Protein AF-A0A8S1FFL1-F1 (afdb_monomer_lite)

Radius of gyration: 28.26 Å; chains: 1; bounding box: 70×44×79 Å

pLDDT: mean 80.73, std 17.47, range [30.53, 98.31]

InterPro domains:
  IPR000719 Protein kinase domain [PF00069] (227-465)
  IPR000719 Protein kinase domain [PS50011] (227-466)
  IPR000719 Protein kinase domain [SM00220] (227-466)
  IPR008271 Serine/threonine-protein kinase, active site [PS00108] (348-360)
  IPR011009 Protein kinase-like domain superfamily [SSF56112] (219-465)
  IPR013216 Methyltransferase type 11 [PF08241] (48-154)
  IPR017441 Protein kinase, ATP binding site [PS00107] (233-266)
  IPR029063 S-adenosyl-L-methionine-dependent methyltransferase superfamily [G3DSA:3.40.50.150] (5-196)
  IPR029063 S-adenosyl-L-methionine-dependent methyltransferase superfamily [SSF53335] (6-177)
  IPR030616 Aurora kinase-like [PTHR24350] (221-465)

Secondary structure (DSSP, 8-state):
---GGGTT-HHHHHHHHHH-S---SS--GGGTHHHHGGG--TT--EEEET-TT-THHHHHHHTT---EEEEES-HHHHHHHHHH-TTSEEEE--TTT-TTSPTT-EEEEEEESHHHHHTTT---TTS--HHHHHHHHHHHHHHHHHEEEEEEEEEEESS--TTHHHHHTTSTTEEEEE---SS-------TT-TT-EEEEEEEHHHHHT-SS-----SSSS--GGGEEEEEEEEEETTEEEEEEEESTT--EEEEEEEEHHHHHTTT-HHHHHHHHHHHHH---TTB--EEEEEE-SSEEEEEEE--TTEEHHHHHHTSGGG---HHHHHHHHHHHHHHHHHHHHTTEE----STTSEEE-TTS-EEE--GGG-EETTSS-TT---S-GGG--HHHHTT----THHHHHHHHHHHHHHHHSS-TT--SSHHHHHHHHHTT-----TTS-HHHHHHHHHHS-SSTT-

Foldseek 3Di:
DDALLCLQDLVSLLVVLVPDLADDPADECVLCVVVVVVQDDLAFQEEEEQVRSGCNQVVNVVVRNQNYAYEYLHPSRQVVCCVVPVSYHGYNDDLLARPVAAFQAGLEYEYACSLCSNQVPAPDLADGDPSSLNSLVSNLVNVNGRHHFQGEYEYEAQPDNSVSVVSNVVDPQEDEDECQDDDDPDDPPDPPNRGHYYYYYYNSNLSVVSVQAADADAAWRGDPNQWPFAAWQAADPFATWTFIQRNHSRRTWIKGKGWPVSCVVVVQVVLVVVLCVLQCPDDDPQAWHFPDKGDDPTIIITTIHDAPQAFQQVVQVPDVLSADAPVLLVQQLVLLVVRLVSCVVVQKAQLADDRNQWGAHPVRRIHGHDSSVMDHPPDDPQQDQDYDLLLAALCSLVSHGDDSLSSLLSSLQSSQCNQNVDGFQDDPDSVSSSVCNNVVPGDDDPSQDPVSVVSSVLSSDNDSVD

Sequence (466 aa):
MESNGQYRKKEYWDERFREEDEFEWLTGLKAFEHIVKPLIGKNDKIAHIGCGSSQVSKELFDLGYQNITNIDYSEVLVENGKRAHPYMEWIVDDITSLANCPSNSFDVVFEKATIEALLVLETSPWDPSDEALNTLDSIFSAIQRILKKNGIFISVSFTQPHFRVPALMRSNGWSVERLDDLQQYRKCDDDDAAFRFRVRVFDAHRFLESFSEDGPSRGGRLDLNDFEVGRPLGRGGFGRVYLARTKYGHFHVALKVISKKSLVAKESAYLLEREIEIQTHLRHRNILQLYTYFWDERRIFLVLEYAPRGELYKMMHSQIDGRFGEVMVGKFIFEICDALSYCHRKNVIHRDIKPENLLLGINMELKIADFGWSVHTPSDRRTTLCGTLDYLAPEIVLGRDHSMSIDAWAIGVLCYELMVGVPPFSCDDPKETTKNIEKINYKLPDVVTNGARSLIKRLLVFEPTQ

Organism: NCBI:txid2654633

Structure (mmCIF, N/CA/C/O backbone):
data_AF-A0A8S1FFL1-F1
#
_entry.id   AF-A0A8S1FFL1-F1
#
loop_
_atom_site.group_PDB
_atom_site.id
_atom_site.type_symbol
_atom_site.label_atom_id
_atom_site.label_alt_id
_atom_site.label_comp_id
_atom_site.label_asym_id
_atom_site.label_entity_id
_atom_site.label_seq_id
_atom_site.pdbx_PDB_ins_code
_atom_site.Cartn_x
_atom_site.Cartn_y
_atom_site.Cartn_z
_atom_site.occupancy
_atom_site.B_iso_or_equiv
_atom_site.auth_seq_id
_atom_site.auth_comp_id
_atom_site.auth_asym_id
_atom_site.auth_atom_id
_atom_site.pdbx_PDB_model_num
ATOM 1 N N . MET A 1 1 ? -15.904 17.342 -7.435 1.00 38.44 1 MET A N 1
ATOM 2 C CA . MET A 1 1 ? -16.056 16.480 -6.249 1.00 38.44 1 MET A CA 1
ATOM 3 C C . MET A 1 1 ? -15.916 17.375 -5.047 1.00 38.44 1 MET A C 1
ATOM 5 O O . MET A 1 1 ? -14.992 18.182 -5.029 1.00 38.44 1 MET A O 1
ATOM 9 N N . GLU A 1 2 ? -16.857 17.281 -4.122 1.00 45.44 2 GLU A N 1
ATOM 10 C CA . GLU A 1 2 ? -16.743 17.921 -2.816 1.00 45.44 2 GLU A CA 1
ATOM 11 C C . GLU A 1 2 ? -15.557 17.337 -2.044 1.00 45.44 2 GLU A C 1
ATOM 13 O O . GLU A 1 2 ? -15.114 16.218 -2.315 1.00 45.44 2 GLU A O 1
ATOM 18 N N . SER A 1 3 ? -14.991 18.126 -1.134 1.00 65.38 3 SER A N 1
ATOM 19 C CA . SER A 1 3 ? -13.869 17.678 -0.315 1.00 65.38 3 SER A CA 1
ATOM 20 C C . SER A 1 3 ? -14.416 17.091 0.975 1.00 65.38 3 SER A C 1
ATOM 22 O O . SER A 1 3 ? -15.105 17.792 1.715 1.00 65.38 3 SER A O 1
ATOM 24 N N . ASN A 1 4 ? -14.029 15.853 1.300 1.00 71.88 4 ASN A N 1
ATOM 25 C CA . ASN A 1 4 ? -14.394 15.186 2.558 1.00 71.88 4 ASN A CA 1
ATOM 26 C C . ASN A 1 4 ? -14.076 16.045 3.805 1.00 71.88 4 ASN A C 1
ATOM 28 O O . ASN A 1 4 ? -14.696 15.875 4.848 1.00 71.88 4 ASN A O 1
ATOM 32 N N . GLY A 1 5 ? -13.180 17.037 3.689 1.00 75.25 5 GLY A N 1
ATOM 33 C CA . GLY A 1 5 ? -12.939 18.084 4.690 1.00 75.25 5 GLY A CA 1
ATOM 34 C C . GLY A 1 5 ? -14.141 18.968 5.069 1.00 75.25 5 GLY A C 1
ATOM 35 O O . GLY A 1 5 ? -13.982 19.855 5.910 1.00 75.25 5 GLY A O 1
ATOM 36 N N . GLN A 1 6 ? -15.323 18.770 4.473 1.00 82.69 6 GLN A N 1
ATOM 37 C CA . GLN A 1 6 ? -16.593 19.310 4.972 1.00 82.69 6 GLN A CA 1
ATOM 38 C C . GLN A 1 6 ? -17.097 18.570 6.225 1.00 82.69 6 GLN A C 1
ATOM 40 O O . GLN A 1 6 ? -17.701 19.217 7.072 1.00 82.69 6 GLN A O 1
ATOM 45 N N . TYR A 1 7 ? -16.782 17.281 6.420 1.00 83.12 7 TYR A N 1
ATOM 46 C CA . TYR A 1 7 ? -17.338 16.472 7.523 1.00 83.12 7 TYR A CA 1
ATOM 47 C C . TYR A 1 7 ? -16.906 16.931 8.927 1.00 83.12 7 TYR A C 1
ATOM 49 O O . TYR A 1 7 ? -17.589 16.638 9.903 1.00 83.12 7 TYR A O 1
ATOM 57 N N . ARG A 1 8 ? -15.823 17.710 9.049 1.00 81.94 8 ARG A N 1
ATOM 58 C CA . ARG A 1 8 ? -15.409 18.324 10.325 1.00 81.94 8 ARG A CA 1
ATOM 59 C C . ARG A 1 8 ? -16.250 19.540 10.744 1.00 81.94 8 ARG A C 1
ATOM 61 O O . ARG A 1 8 ? -16.044 20.069 11.830 1.00 81.94 8 ARG A O 1
ATOM 68 N N . LYS A 1 9 ? -17.120 20.054 9.867 1.00 85.31 9 LYS A N 1
ATOM 69 C CA . LYS A 1 9 ? -17.861 21.306 10.074 1.00 85.31 9 LYS A CA 1
ATOM 70 C C . LYS A 1 9 ? -19.251 21.030 10.634 1.00 85.31 9 LYS A C 1
ATOM 72 O O . LYS A 1 9 ? -20.010 20.293 10.009 1.00 85.31 9 LYS A O 1
ATOM 77 N N . LYS A 1 10 ? -19.618 21.688 11.738 1.00 85.56 10 LYS A N 1
ATOM 78 C CA . LYS A 1 10 ? -20.978 21.624 12.300 1.00 85.56 10 LYS A CA 1
ATOM 79 C C . LYS A 1 10 ? -22.024 22.029 11.257 1.00 85.56 10 LYS A C 1
ATOM 81 O O . LYS A 1 10 ? -23.037 21.357 11.111 1.00 85.56 10 LYS A O 1
ATOM 86 N N . GLU A 1 11 ? -21.741 23.073 10.475 1.00 87.50 11 GLU A N 1
ATOM 87 C CA . GLU A 1 11 ? -22.679 23.644 9.502 1.00 87.50 11 GLU A CA 1
ATOM 88 C C . GLU A 1 11 ? -23.081 22.642 8.413 1.00 87.50 11 GLU A C 1
ATOM 90 O O . GLU A 1 11 ? -24.227 22.649 7.981 1.00 87.50 11 GLU A O 1
ATOM 95 N N . TYR A 1 12 ? -22.158 21.764 8.001 1.00 88.19 12 TYR A N 1
ATOM 96 C CA . TYR A 1 12 ? -22.426 20.719 7.008 1.00 88.19 12 TYR A CA 1
ATOM 97 C C . TYR A 1 12 ? -23.444 19.694 7.533 1.00 88.19 12 TYR A C 1
ATOM 99 O O . TYR A 1 12 ? -24.354 19.302 6.806 1.00 88.19 12 TYR A O 1
ATOM 107 N N . TRP A 1 13 ? -23.333 19.293 8.802 1.00 86.38 13 TRP A N 1
ATOM 108 C CA . TRP A 1 13 ? -24.280 18.362 9.418 1.00 86.38 13 TRP A CA 1
ATOM 109 C C . TRP A 1 13 ? -25.600 19.043 9.790 1.00 86.38 13 TRP A C 1
ATOM 111 O O . TRP A 1 13 ? -26.656 18.482 9.523 1.00 86.38 13 TRP A O 1
ATOM 121 N N . ASP A 1 14 ? -25.566 20.278 10.303 1.00 87.31 14 ASP A N 1
ATOM 122 C CA . ASP A 1 14 ? -26.771 21.086 10.549 1.00 87.31 14 ASP A CA 1
ATOM 123 C C . ASP A 1 14 ? -27.574 21.359 9.267 1.00 87.31 14 ASP A C 1
ATOM 125 O O . ASP A 1 14 ? -28.790 21.516 9.337 1.00 87.31 14 ASP A O 1
ATOM 129 N N . GLU A 1 15 ? -26.922 21.466 8.106 1.00 87.44 15 GLU A N 1
ATOM 130 C CA . GLU A 1 15 ? -27.584 21.568 6.802 1.00 87.44 15 GLU A CA 1
ATOM 131 C C . GLU A 1 15 ? -28.147 20.209 6.367 1.00 87.44 15 GLU A C 1
ATOM 133 O O . GLU A 1 15 ? -29.345 20.108 6.103 1.00 87.44 15 GLU A O 1
ATOM 138 N N . ARG A 1 16 ? -27.331 19.147 6.412 1.00 85.06 16 ARG A N 1
ATOM 139 C CA . ARG A 1 16 ? -27.736 17.780 6.047 1.00 85.06 16 ARG A CA 1
ATOM 140 C C . ARG A 1 16 ? -28.940 17.277 6.852 1.00 85.06 16 ARG A C 1
ATOM 142 O O . ARG A 1 16 ? -29.891 16.767 6.269 1.00 85.06 16 ARG A O 1
ATOM 149 N N . PHE A 1 17 ? -28.955 17.479 8.170 1.00 86.62 17 PHE A N 1
ATOM 150 C CA . PHE A 1 17 ? -30.043 17.046 9.059 1.00 86.62 17 PHE A CA 1
ATOM 151 C C . PHE A 1 17 ? -31.331 17.892 8.960 1.00 86.62 17 PHE A C 1
ATOM 153 O O . PHE A 1 17 ? -32.294 17.617 9.679 1.00 86.62 17 PHE A O 1
ATOM 160 N N . ARG A 1 18 ? -31.390 18.911 8.083 1.00 86.00 18 ARG A N 1
ATOM 161 C CA . ARG A 1 18 ? -32.661 19.550 7.673 1.00 86.00 18 ARG A CA 1
ATOM 162 C C . ARG A 1 18 ? -33.335 18.834 6.505 1.00 86.00 18 ARG A C 1
ATOM 164 O O . ARG A 1 18 ? -34.539 19.002 6.335 1.00 86.00 18 ARG A O 1
ATOM 171 N N . GLU A 1 19 ? -32.564 18.115 5.691 1.00 80.12 19 GLU A N 1
ATOM 172 C CA . GLU A 1 19 ? -33.026 17.504 4.438 1.00 80.12 19 GLU A CA 1
ATOM 173 C C . GLU A 1 19 ? -33.098 15.971 4.515 1.00 80.12 19 GLU A C 1
ATOM 175 O O . GLU A 1 19 ? -33.952 15.369 3.867 1.00 80.12 19 GLU A O 1
ATOM 180 N N . GLU A 1 20 ? -32.236 15.334 5.316 1.00 78.25 20 GLU A N 1
ATOM 181 C CA . GLU A 1 20 ? -32.161 13.876 5.466 1.00 78.25 20 GLU A CA 1
ATOM 182 C C . GLU A 1 20 ? -32.690 13.402 6.831 1.00 78.25 20 GLU A C 1
ATOM 184 O O . GLU A 1 20 ? -32.032 13.570 7.860 1.00 78.25 20 GLU A O 1
ATOM 189 N N . ASP A 1 21 ? -33.856 12.742 6.823 1.00 65.94 21 ASP A N 1
ATOM 190 C CA . ASP A 1 21 ? -34.464 12.127 8.017 1.00 65.94 21 ASP A CA 1
ATOM 191 C C . ASP A 1 21 ? -33.680 10.898 8.529 1.00 65.94 21 ASP A C 1
ATOM 193 O O . ASP A 1 21 ? -33.616 10.662 9.735 1.00 65.94 21 ASP A O 1
ATOM 197 N N . GLU A 1 22 ? -33.062 10.117 7.632 1.00 65.88 22 GLU A N 1
ATOM 198 C CA . GLU A 1 22 ? -32.263 8.927 7.962 1.00 65.88 22 GLU A CA 1
ATOM 199 C C . GLU A 1 22 ? -30.956 8.892 7.153 1.00 65.88 22 GLU A C 1
ATOM 201 O O . GLU A 1 22 ? -30.975 8.864 5.923 1.00 65.88 22 GLU A O 1
ATOM 206 N N . PHE A 1 23 ? -29.814 8.841 7.846 1.00 64.19 23 PHE A N 1
ATOM 207 C CA . PHE A 1 23 ? -28.486 8.701 7.248 1.00 64.19 23 PHE A CA 1
ATOM 208 C C . PHE A 1 23 ? -27.619 7.747 8.081 1.00 64.19 23 PHE A C 1
ATOM 210 O O . PHE A 1 23 ? -27.241 8.042 9.216 1.00 64.19 23 PHE A O 1
ATOM 217 N N . GLU A 1 24 ? -27.280 6.591 7.508 1.00 65.94 24 GLU A N 1
ATOM 218 C CA . GLU A 1 24 ? -26.457 5.567 8.156 1.00 65.94 24 GLU A CA 1
ATOM 219 C C . GLU A 1 24 ? -25.073 5.518 7.498 1.00 65.94 24 GLU A C 1
ATOM 221 O O . GLU A 1 24 ? -24.887 4.916 6.443 1.00 65.94 24 GLU A O 1
ATOM 226 N N . TRP A 1 25 ? -24.095 6.184 8.117 1.00 59.34 25 TRP A N 1
ATOM 227 C CA . TRP A 1 25 ? -22.759 6.365 7.534 1.00 59.34 25 TRP A CA 1
ATOM 228 C C . TRP A 1 25 ? -21.920 5.075 7.483 1.00 59.34 25 TRP A C 1
ATOM 230 O O . TRP A 1 25 ? -20.967 4.994 6.710 1.00 59.34 25 TRP A O 1
ATOM 240 N N . LEU A 1 26 ? -22.255 4.071 8.304 1.00 59.16 26 LEU A N 1
ATOM 241 C CA . LEU A 1 26 ? -21.451 2.856 8.448 1.00 59.16 26 LEU A CA 1
ATOM 242 C C . LEU A 1 26 ? -22.308 1.587 8.456 1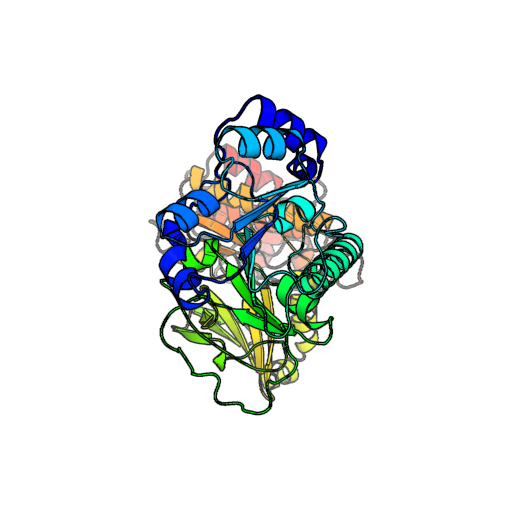.00 59.16 26 LEU A C 1
ATOM 244 O O . LEU A 1 26 ? -22.313 0.839 7.484 1.00 59.16 26 LEU A O 1
ATOM 248 N N . THR A 1 27 ? -23.015 1.331 9.558 1.00 63.91 27 THR A N 1
ATOM 249 C CA . THR A 1 27 ? -23.948 0.209 9.718 1.00 63.91 27 THR A CA 1
ATOM 250 C C . THR A 1 27 ? -24.747 0.371 11.015 1.00 63.91 27 THR A C 1
ATOM 252 O O . THR A 1 27 ? -24.239 0.915 12.000 1.00 63.91 27 THR A O 1
ATOM 255 N N . GLY A 1 28 ? -25.976 -0.153 11.031 1.00 68.31 28 GLY A N 1
ATOM 256 C CA . GLY A 1 28 ? -26.815 -0.242 12.231 1.00 68.31 28 GLY A CA 1
ATOM 257 C C . GLY A 1 28 ? -26.316 -1.282 13.244 1.00 68.31 28 GLY A C 1
ATOM 258 O O . GLY A 1 28 ? -25.408 -2.072 12.954 1.00 68.31 28 GLY A O 1
ATOM 259 N N . LEU A 1 29 ? -26.949 -1.319 14.425 1.00 77.00 29 LEU A N 1
ATOM 260 C CA . LEU A 1 29 ? -26.511 -2.095 15.593 1.00 77.00 29 LEU A CA 1
ATOM 261 C C . LEU A 1 29 ? -26.329 -3.579 15.270 1.00 77.00 29 LEU A C 1
ATOM 263 O O . LEU A 1 29 ? -25.371 -4.189 15.734 1.00 77.00 29 LEU A O 1
ATOM 267 N N . LYS A 1 30 ? -27.218 -4.155 14.452 1.00 72.19 30 LYS A N 1
ATOM 268 C CA . LYS A 1 30 ? -27.258 -5.594 14.117 1.00 72.19 30 LYS A CA 1
ATOM 269 C C . LYS A 1 30 ? -25.917 -6.176 13.664 1.00 72.19 30 LYS A C 1
ATOM 271 O O . LYS A 1 30 ? -25.647 -7.340 13.944 1.00 72.19 30 LYS A O 1
ATOM 276 N N . ALA A 1 31 ? -25.072 -5.385 12.999 1.00 62.28 31 ALA A N 1
ATOM 277 C CA . ALA A 1 31 ? -23.757 -5.838 12.543 1.00 62.28 31 ALA A CA 1
ATOM 278 C C . ALA A 1 31 ? -22.798 -6.168 13.704 1.00 62.28 31 ALA A C 1
ATOM 280 O O . ALA A 1 31 ? -22.001 -7.093 13.595 1.00 62.28 31 ALA A O 1
ATOM 281 N N . PHE A 1 32 ? -22.903 -5.452 14.826 1.00 68.31 32 PHE A N 1
ATOM 282 C CA . PHE A 1 32 ? -21.997 -5.546 15.979 1.00 68.31 32 PHE A CA 1
ATOM 283 C C . PHE A 1 32 ? -22.724 -5.801 17.316 1.00 68.31 32 PHE A C 1
ATOM 285 O O . PHE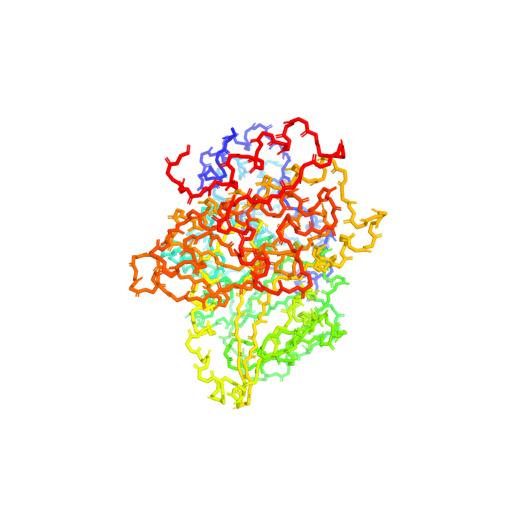 A 1 32 ? -22.124 -5.795 18.392 1.00 68.31 32 PHE A O 1
ATOM 292 N N . GLU A 1 33 ? -24.029 -6.079 17.258 1.00 75.44 33 GLU A N 1
ATOM 293 C CA . GLU A 1 33 ? -24.927 -6.266 18.402 1.00 75.44 33 GLU A CA 1
ATOM 294 C C . GLU A 1 33 ? -24.419 -7.335 19.375 1.00 75.44 33 GLU A C 1
ATOM 296 O O . GLU A 1 33 ? -24.482 -7.162 20.589 1.00 75.44 33 GLU A O 1
ATOM 301 N N . HIS A 1 34 ? -23.887 -8.434 18.843 1.00 67.88 34 HIS A N 1
ATOM 302 C CA . HIS A 1 34 ? -23.386 -9.576 19.606 1.00 67.88 34 HIS A CA 1
ATOM 303 C C . HIS A 1 34 ? -22.045 -9.303 20.316 1.00 67.88 34 HIS A C 1
ATOM 305 O O . HIS A 1 34 ? -21.700 -10.046 21.230 1.00 67.88 34 HIS A O 1
ATOM 311 N N . ILE A 1 35 ? -21.326 -8.236 19.943 1.00 66.00 35 ILE A N 1
ATOM 312 C CA . ILE A 1 35 ? -20.125 -7.742 20.637 1.00 66.00 35 ILE A CA 1
ATOM 313 C C . ILE A 1 35 ? -20.506 -6.687 21.674 1.00 66.00 35 ILE A C 1
ATOM 315 O O . ILE A 1 35 ? -19.991 -6.708 22.788 1.00 66.00 35 ILE A O 1
ATOM 319 N N . VAL A 1 36 ? -21.446 -5.795 21.348 1.00 77.75 36 VAL A N 1
ATOM 320 C CA . VAL A 1 36 ? -21.897 -4.750 22.278 1.00 77.75 36 VAL A CA 1
ATOM 321 C C . VAL A 1 36 ? -22.739 -5.332 23.417 1.00 77.75 36 VAL A C 1
ATOM 323 O O . VAL A 1 36 ? -22.459 -5.035 24.575 1.00 77.75 36 VAL A O 1
ATOM 326 N N . LYS A 1 37 ? -23.719 -6.207 23.139 1.00 82.12 37 LYS A N 1
ATOM 327 C CA . LYS A 1 37 ? -24.627 -6.787 24.153 1.00 82.12 37 LYS A CA 1
ATOM 328 C C . LYS A 1 37 ? -23.910 -7.387 25.376 1.00 82.12 37 LYS A C 1
ATOM 330 O O . LYS A 1 37 ? -24.348 -7.089 26.484 1.00 82.12 37 LYS A O 1
ATOM 335 N N . PRO A 1 38 ? -22.848 -8.208 25.234 1.00 79.69 38 PRO A N 1
ATOM 336 C CA . PRO A 1 38 ? -22.111 -8.763 26.375 1.00 79.69 38 PRO A CA 1
ATOM 337 C C . PRO A 1 38 ? -21.345 -7.743 27.231 1.00 79.69 38 PRO A C 1
ATOM 339 O O . PRO A 1 38 ? -20.924 -8.081 28.337 1.00 79.69 38 PRO A O 1
ATOM 342 N N . LEU A 1 39 ? -21.135 -6.521 26.731 1.00 80.31 39 LEU A N 1
ATOM 343 C CA . LEU A 1 39 ? -20.424 -5.450 27.435 1.00 80.31 39 LEU A CA 1
ATOM 344 C C . LEU A 1 39 ? -21.357 -4.547 28.251 1.00 80.31 39 LEU A C 1
ATOM 346 O O . LEU A 1 39 ? -20.866 -3.850 29.136 1.00 80.31 39 LEU A O 1
ATOM 350 N N . ILE A 1 40 ? -22.661 -4.537 27.943 1.00 87.69 40 ILE A N 1
ATOM 351 C CA . ILE A 1 40 ? -23.620 -3.554 28.465 1.00 87.69 40 ILE A CA 1
ATOM 352 C C . ILE A 1 40 ? -24.803 -4.217 29.196 1.00 87.69 40 ILE A C 1
ATOM 354 O O . ILE A 1 40 ? -25.489 -5.108 28.682 1.00 87.69 40 ILE A O 1
ATOM 358 N N . GLY A 1 41 ? -25.070 -3.764 30.418 1.00 89.19 41 GLY A N 1
ATOM 359 C CA . GLY A 1 41 ? -26.204 -4.172 31.243 1.00 89.19 41 GLY A CA 1
ATOM 360 C C . GLY A 1 41 ? -27.498 -3.440 30.875 1.00 89.19 41 GLY A C 1
ATOM 361 O O . GLY A 1 41 ? -27.487 -2.311 30.397 1.00 89.19 41 GLY A O 1
ATOM 362 N N . LYS A 1 42 ? -28.661 -4.061 31.121 1.00 92.50 42 LYS A N 1
ATOM 363 C CA . LYS A 1 42 ? -29.979 -3.457 30.806 1.00 92.50 42 LYS A CA 1
ATOM 364 C C . LYS A 1 42 ? -30.287 -2.171 31.575 1.00 92.50 42 LYS A C 1
ATOM 366 O O . LYS A 1 42 ? -31.080 -1.361 31.107 1.00 92.50 42 LYS A O 1
ATOM 371 N N . ASN A 1 43 ? -29.652 -1.999 32.732 1.00 94.06 43 ASN A N 1
ATOM 372 C CA . ASN A 1 43 ? -29.839 -0.853 33.616 1.00 94.06 43 ASN A CA 1
ATOM 373 C C . ASN A 1 43 ? -28.735 0.207 33.460 1.00 94.06 43 ASN A C 1
ATOM 375 O O . ASN A 1 43 ? -28.830 1.261 34.091 1.00 94.06 43 ASN A O 1
ATOM 379 N N . ASP A 1 44 ? -27.705 -0.061 32.654 1.00 95.31 44 ASP A N 1
ATOM 380 C CA . ASP A 1 44 ? -26.564 0.832 32.455 1.00 95.31 44 ASP A CA 1
ATOM 381 C C . ASP A 1 44 ? -27.028 2.153 31.839 1.00 95.31 44 ASP A C 1
ATOM 383 O O . ASP A 1 44 ? -27.857 2.165 30.929 1.00 95.31 44 ASP A O 1
ATOM 387 N N . LYS A 1 45 ? -26.480 3.273 32.314 1.00 96.69 45 LYS A N 1
ATOM 388 C CA . LYS A 1 45 ? -26.636 4.574 31.660 1.00 96.69 45 LYS A CA 1
ATOM 389 C C . LYS A 1 45 ? -25.683 4.650 30.474 1.00 96.69 45 LYS A C 1
ATOM 391 O O . LYS A 1 45 ? -24.466 4.650 30.677 1.00 96.69 45 LYS A O 1
ATOM 396 N N . ILE A 1 46 ? -26.246 4.732 29.272 1.00 96.75 46 ILE A N 1
ATOM 397 C CA . ILE A 1 46 ? -25.525 4.709 27.998 1.00 96.75 46 ILE A CA 1
ATOM 398 C C . ILE A 1 46 ? -25.566 6.105 27.371 1.00 96.75 46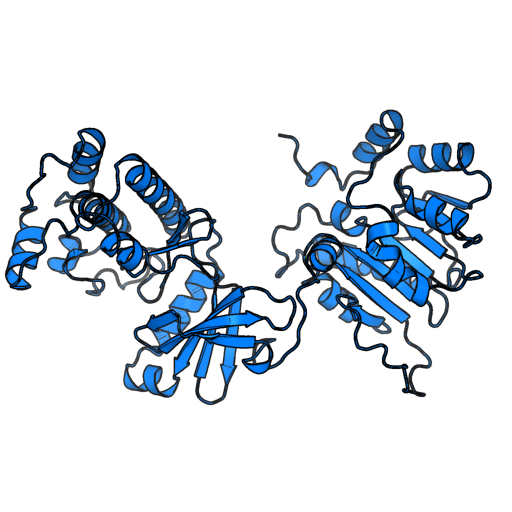 ILE A C 1
ATOM 400 O O . ILE A 1 46 ? -26.640 6.604 27.045 1.00 96.75 46 ILE A O 1
ATOM 404 N N . ALA A 1 47 ? -24.401 6.709 27.157 1.00 97.00 47 ALA A N 1
ATOM 405 C CA . ALA A 1 47 ? -24.243 7.890 26.313 1.00 97.00 47 ALA A CA 1
ATOM 406 C C . ALA A 1 47 ? -23.894 7.466 24.878 1.00 97.00 47 ALA A C 1
ATOM 408 O O . ALA A 1 47 ? -22.893 6.777 24.690 1.00 97.00 47 ALA A O 1
ATOM 409 N N . HIS A 1 48 ? -24.667 7.888 23.875 1.00 95.50 48 HIS A N 1
ATOM 410 C CA . HIS A 1 48 ? -24.341 7.708 22.454 1.00 95.50 48 HIS A CA 1
ATOM 411 C C . HIS A 1 48 ? -23.890 9.050 21.863 1.00 95.50 48 HIS A C 1
ATOM 413 O O . HIS A 1 48 ? -24.714 9.949 21.722 1.00 95.50 48 HIS A O 1
ATOM 419 N N . ILE A 1 49 ? -22.598 9.191 21.551 1.00 94.88 49 ILE A N 1
ATOM 420 C CA . ILE A 1 49 ? -21.977 10.448 21.100 1.00 94.88 49 ILE A CA 1
ATOM 421 C C . ILE A 1 49 ? -21.780 10.468 19.581 1.00 94.88 49 ILE A C 1
ATOM 423 O O . ILE A 1 49 ? -21.212 9.533 19.013 1.00 94.88 49 ILE A O 1
ATOM 427 N N . GLY A 1 50 ? -22.186 11.571 18.947 1.00 91.38 50 GLY A N 1
ATOM 428 C CA . GLY A 1 50 ? -22.298 11.689 17.492 1.00 91.38 50 GLY A CA 1
ATOM 429 C C . GLY A 1 50 ? -23.387 10.759 16.976 1.00 91.38 50 GLY A C 1
ATOM 430 O O . GLY A 1 50 ? -23.162 9.984 16.049 1.00 91.38 50 GLY A O 1
ATOM 431 N N . CYS A 1 51 ? -24.535 10.743 17.661 1.00 89.06 51 CYS A N 1
ATOM 432 C CA . CYS A 1 51 ? -25.570 9.746 17.420 1.00 89.06 51 CYS A CA 1
ATOM 433 C C . CYS A 1 51 ? -26.149 9.806 15.996 1.00 89.06 51 CYS A C 1
ATOM 435 O O . CYS A 1 51 ? -26.609 8.773 15.490 1.00 89.06 51 CYS A O 1
ATOM 437 N N . GLY A 1 52 ? -26.096 10.979 15.347 1.00 86.69 52 GLY A N 1
ATOM 438 C CA . GLY A 1 52 ? -26.662 11.205 14.019 1.00 86.69 52 GLY A CA 1
ATOM 439 C C . GLY A 1 52 ? -28.144 10.820 13.935 1.00 86.69 52 GLY A C 1
ATOM 440 O O . GLY A 1 52 ? -28.835 10.646 14.941 1.00 86.69 52 GLY A O 1
ATOM 441 N N . SER A 1 53 ? -28.636 10.605 12.717 1.00 79.88 53 SER A N 1
ATOM 442 C CA . SER A 1 53 ? -29.941 9.975 12.469 1.00 79.88 53 SER A CA 1
ATOM 443 C C . SER A 1 53 ? -29.862 8.435 12.447 1.00 79.88 53 SER A C 1
ATOM 445 O O . SER A 1 53 ? -30.730 7.761 11.895 1.00 79.88 53 SER A O 1
ATOM 447 N N . SER A 1 54 ? -28.822 7.848 13.056 1.00 75.94 54 SER A N 1
ATOM 448 C CA . SER A 1 54 ? -28.594 6.398 13.062 1.00 75.94 54 SER A CA 1
ATOM 449 C C . SER A 1 54 ? -29.555 5.679 14.017 1.00 75.94 54 SER A C 1
ATOM 451 O O . SER A 1 54 ? -29.750 6.100 15.161 1.00 75.94 54 SER A O 1
ATOM 453 N N . GLN A 1 55 ? -30.100 4.529 13.604 1.00 82.81 55 GLN A N 1
ATOM 454 C CA . GLN A 1 55 ? -31.083 3.802 14.420 1.00 82.81 55 GLN A CA 1
ATOM 455 C C . GLN A 1 55 ? -30.489 3.070 15.642 1.00 82.81 55 GLN A C 1
ATOM 457 O O . GLN A 1 55 ? -31.261 2.536 16.434 1.00 82.81 55 GLN A O 1
ATOM 462 N N . VAL A 1 56 ? -29.167 3.080 15.874 1.00 87.31 56 VAL A N 1
ATOM 463 C CA . VAL A 1 56 ? -28.510 2.333 16.976 1.00 87.31 56 VAL A CA 1
ATOM 464 C C . VAL A 1 56 ? -29.168 2.555 18.346 1.00 87.31 56 VAL A C 1
ATOM 466 O O . VAL A 1 56 ? -29.429 1.585 19.057 1.00 87.31 56 VAL A O 1
ATOM 469 N N . SER A 1 57 ? -29.490 3.799 18.720 1.00 91.56 57 SER A N 1
ATOM 470 C CA . SER A 1 57 ? -30.143 4.095 20.009 1.00 91.56 57 SER A CA 1
ATOM 471 C C . SER A 1 57 ? -31.551 3.511 20.109 1.00 91.56 57 SER A C 1
ATOM 473 O O . SER A 1 57 ? -31.954 3.022 21.161 1.00 91.56 57 SER A O 1
ATOM 475 N N . LYS A 1 58 ? -32.298 3.529 19.003 1.00 89.94 58 LYS A N 1
ATOM 476 C CA . LYS A 1 58 ? -33.638 2.948 18.904 1.00 89.94 58 LYS A CA 1
ATOM 477 C C . LYS A 1 58 ? -33.573 1.422 18.938 1.00 89.94 58 LYS A C 1
ATOM 479 O O . LYS A 1 58 ? -34.301 0.818 19.713 1.00 89.94 58 LYS A O 1
ATOM 484 N N . GLU A 1 59 ? -32.646 0.806 18.205 1.00 90.88 59 GLU A N 1
ATOM 485 C CA . GLU A 1 59 ? -32.423 -0.645 18.238 1.00 90.88 59 GLU A CA 1
ATOM 486 C C . GLU A 1 59 ? -32.001 -1.121 19.644 1.00 90.88 59 GLU A C 1
ATOM 488 O O . GLU A 1 59 ? -32.504 -2.134 20.129 1.00 90.88 59 GLU A O 1
ATOM 493 N N . LEU A 1 60 ? -31.150 -0.368 20.357 1.00 91.62 60 LEU A N 1
ATOM 494 C CA . LEU A 1 60 ? -30.837 -0.625 21.769 1.00 91.62 60 LEU A CA 1
ATOM 495 C C . LEU A 1 60 ? -32.078 -0.478 22.672 1.00 91.62 60 LEU A C 1
ATOM 497 O O . LEU A 1 60 ? -32.319 -1.333 23.530 1.00 91.62 60 LEU A O 1
ATOM 501 N N . PHE A 1 61 ? -32.884 0.567 22.476 1.00 92.75 61 PHE A N 1
ATOM 502 C CA . PHE A 1 61 ? -34.097 0.790 23.262 1.00 92.75 61 PHE A CA 1
ATOM 503 C C . PHE A 1 61 ? -35.135 -0.324 23.064 1.00 92.75 61 PHE A C 1
ATOM 505 O O . PHE A 1 61 ? -35.648 -0.861 24.046 1.00 92.75 61 PHE A O 1
ATOM 512 N N . ASP A 1 62 ? -35.374 -0.738 21.817 1.00 91.50 62 ASP A N 1
ATOM 513 C CA . ASP A 1 62 ? -36.280 -1.833 21.446 1.00 91.50 62 ASP A CA 1
ATOM 514 C C . ASP A 1 62 ? -35.796 -3.186 22.005 1.00 91.50 62 ASP A C 1
ATOM 516 O O . ASP A 1 62 ? -36.592 -4.045 22.386 1.00 91.50 62 ASP A O 1
ATOM 520 N N . LEU A 1 63 ? -34.477 -3.360 22.147 1.00 91.50 63 LEU A N 1
ATOM 521 C CA . LEU A 1 63 ? -33.868 -4.485 22.861 1.00 91.50 63 LEU A CA 1
ATOM 522 C C . LEU A 1 63 ? -33.997 -4.385 24.395 1.00 91.50 63 LEU A C 1
ATOM 524 O O . LEU A 1 63 ? -33.595 -5.321 25.092 1.00 91.50 63 LEU A O 1
ATOM 528 N N . GLY A 1 64 ? -34.519 -3.288 24.944 1.00 93.62 64 GLY A N 1
ATOM 529 C CA . GLY A 1 64 ? -34.768 -3.078 26.373 1.00 93.62 64 GLY A CA 1
ATOM 530 C C . GLY A 1 64 ? -33.667 -2.337 27.141 1.00 93.62 64 GLY A C 1
ATOM 531 O O . GLY A 1 64 ? -33.628 -2.441 28.364 1.00 93.62 64 GLY A O 1
ATOM 532 N N . TYR A 1 65 ? -32.757 -1.628 26.467 1.00 94.50 65 TYR A N 1
ATOM 533 C CA . TYR A 1 65 ? -31.818 -0.704 27.118 1.00 94.50 65 TYR A CA 1
ATOM 534 C C . TYR A 1 65 ? -32.480 0.677 27.243 1.00 94.50 65 TYR A C 1
ATOM 536 O O . TYR A 1 65 ? -32.515 1.437 26.283 1.00 94.50 65 TYR A O 1
ATOM 544 N N . GLN A 1 66 ? -33.068 0.992 28.401 1.00 93.44 66 GLN A N 1
ATOM 545 C CA . GLN A 1 66 ? -33.963 2.157 28.529 1.00 93.44 66 GLN A CA 1
ATOM 546 C C . GLN A 1 66 ? -33.264 3.468 28.931 1.00 93.44 66 GLN A C 1
ATOM 548 O O . GLN A 1 66 ? -33.804 4.544 28.692 1.00 93.44 66 GLN A O 1
ATOM 553 N N . ASN A 1 67 ? -32.061 3.400 29.506 1.00 95.88 67 ASN A N 1
ATOM 554 C CA . ASN A 1 67 ? -31.331 4.562 30.026 1.00 95.88 67 ASN A CA 1
ATOM 555 C C . ASN A 1 67 ? -30.348 5.133 28.981 1.00 95.88 67 ASN A C 1
ATOM 557 O O . ASN A 1 67 ? -29.137 5.138 29.210 1.00 95.88 67 ASN A O 1
ATOM 561 N N . ILE A 1 68 ? -30.864 5.566 27.826 1.00 96.25 68 ILE A N 1
ATOM 562 C CA . ILE A 1 68 ? -30.056 6.086 26.709 1.00 96.25 68 ILE A CA 1
ATOM 563 C C . ILE A 1 68 ? -30.123 7.616 26.647 1.00 96.25 68 ILE A C 1
ATOM 565 O O . ILE A 1 68 ? -31.207 8.200 26.560 1.00 96.25 68 ILE A O 1
ATOM 569 N N . THR A 1 69 ? -28.945 8.237 26.615 1.00 97.25 69 THR A N 1
ATOM 570 C CA . THR A 1 69 ? -28.738 9.668 26.386 1.00 97.25 69 THR A CA 1
ATOM 571 C C . THR A 1 69 ? -28.014 9.861 25.056 1.00 97.25 69 THR A C 1
ATOM 573 O O . THR A 1 69 ? -26.864 9.457 24.889 1.00 97.25 69 THR A O 1
ATOM 576 N N . ASN A 1 70 ? -28.697 10.471 24.096 1.00 97.19 70 ASN A N 1
ATOM 577 C CA . ASN A 1 70 ? -28.161 10.812 22.784 1.00 97.19 70 ASN A CA 1
ATOM 578 C C . ASN A 1 70 ? -27.447 12.164 22.856 1.00 97.19 70 ASN A C 1
ATOM 580 O O . ASN A 1 70 ? -27.992 13.122 23.407 1.00 97.19 70 ASN A O 1
ATOM 584 N N . ILE A 1 71 ? -26.237 12.240 22.314 1.00 96.81 71 ILE A N 1
ATOM 585 C CA . ILE A 1 71 ? -25.383 13.425 22.357 1.00 96.81 71 ILE A CA 1
ATOM 586 C C . ILE A 1 71 ? -24.883 13.703 20.945 1.00 96.81 71 ILE A C 1
ATOM 588 O O . ILE A 1 71 ? -24.278 12.837 20.314 1.00 96.81 71 ILE A O 1
ATOM 592 N N . ASP A 1 72 ? -25.102 14.918 20.463 1.00 94.94 72 ASP A N 1
ATOM 593 C CA . ASP A 1 72 ? -24.625 15.361 19.157 1.00 94.94 72 ASP A CA 1
ATOM 594 C C . ASP A 1 72 ? -24.389 16.873 19.177 1.00 94.94 72 ASP A C 1
ATOM 596 O O . ASP A 1 72 ? -25.059 17.594 19.919 1.00 94.94 72 ASP A O 1
ATOM 600 N N . TYR A 1 73 ? -23.457 17.377 18.370 1.00 92.81 73 TYR A N 1
ATOM 601 C CA . TYR A 1 73 ? -23.239 18.822 18.269 1.00 92.81 73 TYR A CA 1
ATOM 602 C C . TYR A 1 73 ? -24.313 19.539 17.440 1.00 92.81 73 TYR A C 1
ATOM 604 O O . TYR A 1 73 ? -24.438 20.759 17.551 1.00 92.81 73 TYR A O 1
ATOM 612 N N . SER A 1 74 ? -25.107 18.817 16.640 1.00 93.00 74 SER A N 1
ATOM 613 C CA . SER A 1 74 ? -26.160 19.407 15.818 1.00 93.00 74 SER A CA 1
ATOM 614 C C . SER A 1 74 ? -27.422 19.687 16.633 1.00 93.00 74 SER A C 1
ATOM 616 O O . SER A 1 74 ? -28.106 18.784 17.121 1.00 93.00 74 SER A O 1
ATOM 618 N N . GLU A 1 75 ? -27.780 20.968 16.723 1.00 93.19 75 GLU A N 1
ATOM 619 C CA . GLU A 1 75 ? -29.030 21.414 17.351 1.00 93.19 75 GLU A CA 1
ATOM 620 C C . GLU A 1 75 ? -30.249 20.907 16.571 1.00 93.19 75 GLU A C 1
ATOM 622 O O . GLU A 1 75 ? -31.227 20.464 17.174 1.00 93.19 75 GLU A O 1
ATOM 627 N N . VAL A 1 76 ? -30.160 20.902 15.234 1.00 91.88 76 VAL A N 1
ATOM 628 C CA . VAL A 1 76 ? -31.223 20.431 14.331 1.00 91.88 76 VAL A CA 1
ATOM 629 C C . VAL A 1 76 ? -31.533 18.957 14.591 1.00 91.88 76 VAL A C 1
ATOM 631 O O . VAL A 1 76 ? -32.692 18.595 14.807 1.00 91.88 76 VAL A O 1
ATOM 634 N N . LEU A 1 77 ? -30.494 18.116 14.636 1.00 92.44 77 LEU A N 1
ATOM 635 C CA . LEU A 1 77 ? -30.641 16.695 14.926 1.00 92.44 77 LEU A CA 1
ATOM 636 C C . LEU A 1 77 ? -31.255 16.464 16.311 1.00 92.44 77 LEU A C 1
ATOM 638 O O . LEU A 1 77 ? -32.208 15.699 16.447 1.00 92.44 77 LEU A O 1
ATOM 642 N N . VAL A 1 78 ? -30.733 17.137 17.340 1.00 93.62 78 VAL A N 1
ATOM 643 C CA . VAL A 1 78 ? -31.192 16.971 18.725 1.00 93.62 78 VAL A CA 1
ATOM 644 C C . VAL A 1 78 ? -32.648 17.415 18.900 1.00 93.62 78 VAL A C 1
ATOM 646 O O . VAL A 1 78 ? -33.400 16.766 19.631 1.00 93.62 78 VAL A O 1
ATOM 649 N N . GLU A 1 79 ? -33.091 18.481 18.230 1.00 93.62 79 GLU A N 1
ATOM 650 C CA . GLU A 1 79 ? -34.504 18.873 18.226 1.00 93.62 79 GLU A CA 1
ATOM 651 C C . GLU A 1 79 ? -35.401 17.848 17.524 1.00 93.62 79 GLU A C 1
ATOM 653 O O . GLU A 1 79 ? -36.469 17.514 18.046 1.00 93.62 79 GLU A O 1
ATOM 658 N N . ASN A 1 80 ? -34.978 17.325 16.372 1.00 91.00 80 ASN A N 1
ATOM 659 C CA . ASN A 1 80 ? -35.726 16.303 15.641 1.00 91.00 80 ASN A CA 1
ATOM 660 C C . ASN A 1 80 ? -35.816 14.996 16.452 1.00 91.00 80 ASN A C 1
ATOM 662 O O . ASN A 1 80 ? -36.909 14.453 16.630 1.00 91.00 80 ASN A O 1
ATOM 666 N N . GLY A 1 81 ? -34.706 14.561 17.056 1.00 91.25 81 GLY A N 1
ATOM 667 C CA . GLY A 1 81 ? -34.638 13.410 17.957 1.00 91.25 81 GLY A CA 1
ATOM 668 C C . GLY A 1 81 ? -35.560 13.539 19.172 1.00 91.25 81 GLY A C 1
ATOM 669 O O . GLY A 1 81 ? -36.298 12.604 19.482 1.00 91.25 81 GLY A O 1
ATOM 670 N N . LYS A 1 82 ? -35.625 14.721 19.804 1.00 94.38 82 LYS A N 1
ATOM 671 C CA . LYS A 1 82 ? -36.573 15.008 20.902 1.00 94.38 82 LYS A CA 1
ATOM 672 C C . LYS A 1 82 ? -38.039 14.884 20.483 1.00 94.38 82 LYS A C 1
ATOM 674 O O . LYS A 1 82 ? -38.860 14.479 21.301 1.00 94.38 82 LYS A O 1
ATOM 679 N N . ARG A 1 83 ? -38.385 15.233 19.238 1.00 92.38 83 ARG A N 1
ATOM 680 C CA . ARG A 1 83 ? -39.759 15.112 18.711 1.00 92.38 83 ARG A CA 1
ATOM 681 C C . ARG A 1 83 ? -40.108 13.662 18.361 1.00 92.38 83 ARG A C 1
ATOM 683 O O . ARG A 1 83 ? -41.213 13.225 18.669 1.00 92.38 83 ARG A O 1
ATOM 690 N N . ALA A 1 84 ? -39.181 12.926 17.746 1.00 90.44 84 ALA A N 1
ATOM 691 C CA . ALA A 1 84 ? -39.386 11.541 17.315 1.00 90.44 84 ALA A CA 1
ATOM 692 C C . ALA A 1 84 ? -39.318 10.526 18.474 1.00 90.44 84 ALA A C 1
ATOM 694 O O . ALA A 1 84 ? -40.111 9.586 18.535 1.00 90.44 84 ALA A O 1
ATOM 695 N N . HIS A 1 85 ? -38.394 10.734 19.416 1.00 92.50 85 HIS A N 1
ATOM 696 C CA . HIS A 1 85 ? -38.090 9.822 20.521 1.00 92.50 85 HIS A CA 1
ATOM 697 C C . HIS A 1 85 ? -38.022 10.569 21.872 1.00 92.50 85 HIS A C 1
ATOM 699 O O . HIS A 1 85 ? -36.972 10.573 22.523 1.00 92.50 85 HIS A O 1
ATOM 705 N N . PRO A 1 86 ? -39.136 11.176 22.338 1.00 93.56 86 PRO A N 1
ATOM 706 C CA . PRO A 1 86 ? -39.189 11.991 23.565 1.00 93.56 86 PRO A CA 1
ATOM 707 C C . PRO A 1 86 ? -38.962 11.203 24.868 1.00 93.56 86 PRO A C 1
ATOM 709 O O . PRO A 1 86 ? -38.910 11.787 25.946 1.00 93.56 86 PRO A O 1
ATOM 712 N N . TYR A 1 87 ? -38.881 9.874 24.779 1.00 92.38 87 TYR A N 1
ATOM 713 C CA . TYR A 1 87 ? -38.636 8.953 25.889 1.00 92.38 87 TYR A CA 1
ATOM 714 C C . TYR A 1 87 ? -37.146 8.624 26.096 1.00 92.38 87 TYR A C 1
ATOM 716 O O . TYR A 1 87 ? -36.811 7.966 27.077 1.00 92.38 87 TYR A O 1
ATOM 724 N N . MET A 1 88 ? -36.262 9.066 25.195 1.00 95.00 88 MET A N 1
ATOM 725 C CA . MET A 1 88 ? -34.809 9.068 25.403 1.00 95.00 88 MET A CA 1
ATOM 726 C C . MET A 1 88 ? -34.348 10.469 25.819 1.00 95.00 88 MET A C 1
ATOM 728 O O . MET A 1 88 ? -35.019 11.461 25.533 1.00 95.00 88 MET A O 1
ATOM 732 N N . GLU A 1 89 ? -33.184 10.572 26.457 1.00 96.12 89 GLU A N 1
ATOM 733 C CA . GLU A 1 89 ? -32.557 11.870 26.718 1.00 96.12 89 GLU A CA 1
ATOM 734 C C . GLU A 1 89 ? -31.761 12.335 25.484 1.00 96.12 89 GLU A C 1
ATOM 736 O O . GLU A 1 89 ? -31.246 11.517 24.719 1.00 96.12 89 GLU A O 1
ATOM 741 N N . TRP A 1 90 ? -31.680 13.652 25.271 1.00 97.06 90 TRP A N 1
ATOM 742 C CA . TRP A 1 90 ? -31.047 14.261 24.097 1.00 97.06 90 TRP A CA 1
ATOM 743 C C . TRP A 1 90 ? -30.345 15.577 24.470 1.00 97.06 90 TRP A C 1
ATOM 745 O O . TRP A 1 90 ? -31.000 16.538 24.897 1.00 97.06 90 TRP A O 1
ATOM 755 N N . ILE A 1 91 ? -29.028 15.641 24.272 1.00 97.00 91 ILE A N 1
ATOM 756 C CA . ILE A 1 91 ? -28.157 16.757 24.666 1.00 97.00 91 ILE A CA 1
ATOM 757 C C . ILE A 1 91 ? -27.423 17.293 23.430 1.00 97.00 91 ILE A C 1
ATOM 759 O O . ILE A 1 91 ? -26.869 16.519 22.656 1.00 97.00 91 ILE A O 1
ATOM 763 N N . VAL A 1 92 ? -27.403 18.622 23.271 1.00 96.81 92 VAL A N 1
ATOM 764 C CA . VAL A 1 92 ? -26.503 19.289 22.317 1.00 96.81 92 VAL A CA 1
ATOM 765 C C . VAL A 1 92 ? -25.138 19.425 22.986 1.00 96.81 92 VAL A C 1
ATOM 767 O O . VAL A 1 92 ? -25.041 20.104 24.011 1.00 96.81 92 VAL A O 1
ATOM 770 N N . ASP A 1 93 ? -24.103 18.774 22.464 1.00 96.31 93 ASP A N 1
ATOM 771 C CA . ASP A 1 93 ? -22.752 18.837 23.036 1.00 96.31 93 ASP A CA 1
ATOM 772 C C . ASP A 1 93 ? -21.664 18.451 22.025 1.00 96.31 93 ASP A C 1
ATOM 774 O O . ASP A 1 93 ? -21.904 17.684 21.095 1.00 96.31 93 ASP A O 1
ATOM 778 N N . ASP A 1 94 ? -20.445 18.944 22.239 1.00 94.00 94 ASP A N 1
ATOM 779 C CA . ASP A 1 94 ? -19.286 18.635 21.398 1.00 94.00 94 ASP A CA 1
ATOM 780 C C . ASP A 1 94 ? -18.428 17.538 22.048 1.00 94.00 94 ASP A C 1
ATOM 782 O O . ASP A 1 94 ? -18.000 17.678 23.196 1.00 94.00 94 ASP A O 1
ATOM 786 N N . ILE A 1 95 ? -18.130 16.462 21.309 1.00 94.44 95 ILE A N 1
ATOM 787 C CA . ILE A 1 95 ? -17.330 15.313 21.776 1.00 94.44 95 ILE A CA 1
ATOM 788 C C . ILE A 1 95 ? -15.947 15.697 22.336 1.00 94.44 95 ILE A C 1
ATOM 790 O O . ILE A 1 95 ? -15.421 14.994 23.198 1.00 94.44 95 ILE A O 1
ATOM 794 N N . THR A 1 96 ? -15.365 16.818 21.902 1.00 94.12 96 THR A N 1
ATOM 795 C CA . THR A 1 96 ? -14.068 17.318 22.391 1.00 94.12 96 THR A CA 1
ATOM 796 C C . THR A 1 96 ? -14.129 17.905 23.806 1.00 94.12 96 THR A C 1
ATOM 798 O O . THR A 1 96 ? -13.083 18.073 24.432 1.00 94.12 96 THR A O 1
ATOM 801 N N . SER A 1 97 ? -15.324 18.204 24.336 1.00 95.00 97 SER A N 1
ATOM 802 C CA . SER A 1 97 ? -15.497 18.832 25.658 1.00 95.00 97 SER A CA 1
ATOM 803 C C . SER A 1 97 ? -16.538 18.148 26.551 1.00 95.00 97 SER A C 1
ATOM 805 O O . SER A 1 97 ? -16.312 18.007 27.761 1.00 95.00 97 SER A O 1
ATOM 807 N N . LEU A 1 98 ? -17.650 17.694 25.964 1.00 95.94 98 LEU A N 1
ATOM 808 C CA . LEU A 1 98 ? -18.840 17.131 26.610 1.00 95.94 98 LEU A CA 1
ATOM 809 C C . LEU A 1 98 ? -19.352 18.012 27.766 1.00 95.94 98 LEU A C 1
ATOM 811 O O . LEU A 1 98 ? -19.703 17.517 28.842 1.00 95.94 98 LEU A O 1
ATOM 815 N N . ALA A 1 99 ? -19.290 19.334 27.593 1.00 96.12 99 ALA A N 1
ATOM 816 C CA . ALA A 1 99 ? -19.426 20.326 28.657 1.00 96.12 99 ALA A CA 1
ATOM 817 C C . ALA A 1 99 ? -20.802 20.317 29.349 1.00 96.12 99 ALA A C 1
ATOM 819 O O . ALA A 1 99 ? -20.887 20.635 30.537 1.00 96.12 99 ALA A O 1
ATOM 820 N N . ASN A 1 100 ? -21.855 19.910 28.638 1.00 96.12 100 ASN A N 1
ATOM 821 C CA . ASN A 1 100 ? -23.216 19.792 29.161 1.00 96.12 100 ASN A CA 1
ATOM 822 C C . ASN A 1 100 ? -23.466 18.435 29.849 1.00 96.12 100 ASN A C 1
ATOM 824 O O . ASN A 1 100 ? -24.473 18.262 30.538 1.00 96.12 100 ASN A O 1
ATOM 828 N N . CYS A 1 101 ? -22.540 17.482 29.717 1.00 95.50 101 CYS A N 1
ATOM 829 C CA . CYS A 1 101 ? -22.617 16.160 30.331 1.00 95.50 101 CYS A CA 1
ATOM 830 C C . CYS A 1 101 ? -21.977 16.146 31.740 1.00 95.50 101 CYS A C 1
ATOM 832 O O . CYS A 1 101 ? -20.778 16.433 31.880 1.00 95.50 101 CYS A O 1
ATOM 834 N N . PRO A 1 102 ? -22.713 15.763 32.807 1.00 94.19 102 PRO A N 1
ATOM 835 C CA . PRO A 1 102 ? -22.165 15.699 34.163 1.00 94.19 102 PRO A CA 1
ATOM 836 C C . PRO A 1 102 ? -21.033 14.672 34.301 1.00 94.19 102 PRO A C 1
ATOM 838 O O . PRO A 1 102 ? -21.074 13.594 33.710 1.00 94.19 102 PRO A O 1
ATOM 841 N N . SER A 1 103 ? -20.034 14.968 35.132 1.00 92.94 103 SER A N 1
ATOM 842 C CA . SER A 1 103 ? -18.929 14.040 35.408 1.00 92.94 103 SER A CA 1
ATOM 843 C C . SER A 1 103 ? -19.400 12.788 36.169 1.00 92.94 103 SER A C 1
ATOM 845 O O . SER A 1 103 ? -20.258 12.894 37.044 1.00 92.94 103 SER A O 1
ATOM 847 N N . ASN A 1 104 ? -18.794 11.622 35.911 1.00 92.44 104 ASN A N 1
ATOM 848 C CA . ASN A 1 104 ? -19.146 10.329 36.531 1.00 92.44 104 ASN A CA 1
ATOM 849 C C . ASN A 1 104 ? -20.645 9.957 36.429 1.00 92.44 104 ASN A C 1
ATOM 851 O O . ASN A 1 104 ? -21.241 9.473 37.395 1.00 92.44 104 ASN A O 1
ATOM 855 N N . SER A 1 105 ? -21.274 10.192 35.279 1.00 94.81 105 SER A N 1
ATOM 856 C CA . SER A 1 105 ? -22.718 9.999 35.075 1.00 94.81 105 SER A CA 1
ATOM 857 C C . SER A 1 105 ? -23.076 8.728 34.299 1.00 94.81 105 SER A C 1
ATOM 859 O O . SER A 1 105 ? -24.118 8.131 34.590 1.00 94.81 105 SER A O 1
ATOM 861 N N . PHE A 1 106 ? -22.208 8.267 33.392 1.00 96.56 106 PHE A N 1
ATOM 862 C CA . PHE A 1 106 ? -22.476 7.144 32.485 1.00 96.56 106 PHE A CA 1
ATOM 863 C C . PHE A 1 106 ? -21.711 5.871 32.853 1.00 96.56 106 PHE A C 1
ATOM 865 O O . PHE A 1 106 ? -20.535 5.917 33.211 1.00 96.56 106 PHE A O 1
ATOM 872 N N . ASP A 1 107 ? -22.381 4.724 32.757 1.00 94.06 107 ASP A N 1
ATOM 873 C CA . ASP A 1 107 ? -21.752 3.402 32.882 1.00 94.06 107 ASP A CA 1
ATOM 874 C C . ASP A 1 107 ? -21.051 3.021 31.568 1.00 94.06 107 ASP A C 1
ATOM 876 O O . ASP A 1 107 ? -19.967 2.431 31.577 1.00 94.06 107 ASP A O 1
ATOM 880 N N . VAL A 1 108 ? -21.653 3.426 30.444 1.00 94.31 108 VAL A N 1
ATOM 881 C CA . VAL A 1 108 ? -21.172 3.182 29.085 1.00 94.31 108 VAL A CA 1
ATOM 882 C C . VAL A 1 108 ? -21.189 4.488 28.294 1.00 94.31 108 VAL A C 1
ATOM 884 O O . VAL A 1 108 ? -22.188 5.203 28.281 1.00 94.31 108 VAL A O 1
ATOM 887 N N . VAL A 1 109 ? -20.102 4.772 27.585 1.00 94.44 109 VAL A N 1
ATOM 888 C CA . VAL A 1 109 ? -20.058 5.766 26.507 1.00 94.44 109 VAL A CA 1
ATOM 889 C C . VAL A 1 109 ? -19.818 5.015 25.204 1.00 94.44 109 VAL A C 1
ATOM 891 O O . VAL A 1 109 ? -18.936 4.164 25.145 1.00 94.44 109 VAL A O 1
ATOM 894 N N . PHE A 1 110 ? -20.588 5.317 24.170 1.00 91.94 110 PHE A N 1
ATOM 895 C CA . PHE A 1 110 ? -20.539 4.683 22.859 1.00 91.94 110 PHE A CA 1
ATOM 896 C C . PHE A 1 110 ? -20.454 5.770 21.778 1.00 91.94 110 PHE A C 1
ATOM 898 O O . PHE A 1 110 ? -21.233 6.720 21.803 1.00 91.94 110 PHE A O 1
ATOM 905 N N . GLU A 1 111 ? -19.531 5.646 20.828 1.00 91.00 111 GLU A N 1
ATOM 906 C CA . GLU A 1 111 ? -19.477 6.487 19.621 1.00 91.00 111 GLU A CA 1
ATOM 907 C C . GLU A 1 111 ? -19.304 5.622 18.371 1.00 91.00 111 GLU A C 1
ATOM 909 O O . GLU A 1 111 ? -18.693 4.551 18.437 1.00 91.00 111 GLU A O 1
ATOM 914 N N . LYS A 1 112 ? -19.859 6.077 17.243 1.00 85.75 112 LYS A N 1
ATOM 915 C CA . LYS A 1 112 ? -19.785 5.385 15.955 1.00 85.75 112 LYS A CA 1
ATOM 916 C C . LYS A 1 112 ? -19.431 6.368 14.855 1.00 85.75 112 LYS A C 1
ATOM 918 O O . LYS A 1 112 ? -20.260 7.194 14.491 1.00 85.75 112 LYS A O 1
ATOM 923 N N . ALA A 1 113 ? -18.244 6.201 14.276 1.00 80.00 113 ALA A N 1
ATOM 924 C CA . ALA A 1 113 ? -17.693 7.030 13.206 1.00 80.00 113 ALA A CA 1
ATOM 925 C C . ALA A 1 113 ? -17.456 8.517 13.570 1.00 80.00 113 ALA A C 1
ATOM 927 O O . ALA A 1 113 ? -16.980 9.293 12.739 1.00 80.00 113 ALA A O 1
ATOM 928 N N . THR A 1 114 ? -17.746 8.941 14.801 1.00 88.81 114 THR A N 1
ATOM 929 C CA . THR A 1 114 ? -17.765 10.356 15.201 1.00 88.81 114 THR A CA 1
ATOM 930 C C . THR A 1 114 ? -16.363 10.957 15.156 1.00 88.81 114 THR A C 1
ATOM 932 O O . THR A 1 114 ? -16.152 12.071 14.675 1.00 88.81 114 THR A O 1
ATOM 935 N N . ILE A 1 115 ? -15.372 10.185 15.605 1.00 87.62 115 ILE A N 1
ATOM 936 C CA . ILE A 1 115 ? -13.967 10.601 15.602 1.00 87.62 115 ILE A CA 1
ATOM 937 C C . ILE A 1 115 ? -13.400 10.634 14.161 1.00 87.62 115 ILE A C 1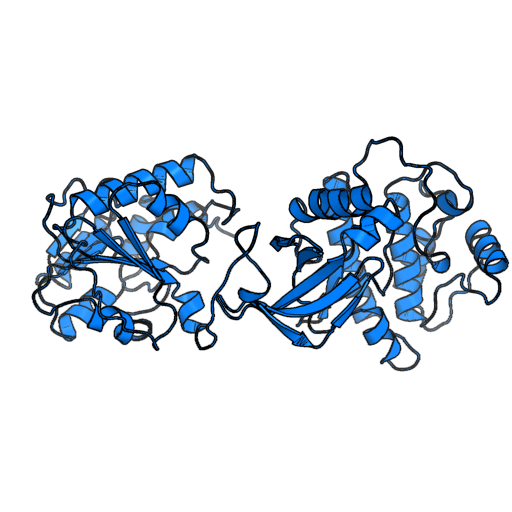
ATOM 939 O O . ILE A 1 115 ? -12.521 11.446 13.872 1.00 87.62 115 ILE A O 1
ATOM 943 N N . GLU A 1 116 ? -13.909 9.829 13.217 1.00 81.88 116 GLU A N 1
ATOM 944 C CA . GLU A 1 116 ? -13.513 9.899 11.799 1.00 81.88 116 GLU A CA 1
ATOM 945 C C . GLU A 1 116 ? -13.915 11.212 11.130 1.00 81.88 116 GLU A C 1
ATOM 947 O O . GLU A 1 116 ? -13.131 11.745 10.347 1.00 81.88 116 GLU A O 1
ATOM 952 N N . ALA A 1 117 ? -15.099 11.755 11.436 1.00 84.50 117 ALA A N 1
ATOM 953 C CA . ALA A 1 117 ? -15.547 13.030 10.866 1.00 84.50 117 ALA A CA 1
ATOM 954 C C . ALA A 1 117 ? -14.587 14.178 11.214 1.00 84.50 117 ALA A C 1
ATOM 956 O O . ALA A 1 117 ? -14.279 15.020 10.368 1.00 84.50 117 ALA A O 1
ATOM 957 N N . LEU A 1 118 ? -14.071 14.172 12.446 1.00 86.94 118 LEU A N 1
ATOM 958 C CA . LEU A 1 118 ? -13.127 15.171 12.946 1.00 86.94 118 LEU A CA 1
ATOM 959 C C . LEU A 1 118 ? -11.715 14.992 12.370 1.00 86.94 118 LEU A C 1
ATOM 961 O O . LEU A 1 118 ? -11.017 15.978 12.147 1.00 86.94 118 LEU A O 1
ATOM 965 N N . LEU A 1 119 ? -11.310 13.753 12.079 1.00 83.50 119 LEU A N 1
ATOM 966 C CA . LEU A 1 119 ? -9.965 13.408 11.598 1.00 83.50 119 LEU A CA 1
ATOM 967 C C . LEU A 1 119 ? -9.896 13.148 10.083 1.00 83.50 119 LEU A C 1
ATOM 969 O O . LEU A 1 119 ? -8.890 12.660 9.579 1.00 83.50 119 LEU A O 1
ATOM 973 N N . VAL A 1 120 ? -10.940 13.510 9.334 1.00 80.44 120 VAL A N 1
ATOM 974 C CA . VAL A 1 120 ? -11.098 13.237 7.891 1.00 80.44 120 VAL A CA 1
ATOM 975 C C . VAL A 1 120 ? -10.001 13.835 6.988 1.00 80.44 120 VAL A C 1
ATOM 977 O O . VAL A 1 120 ? -9.858 13.439 5.832 1.00 80.44 120 VAL A O 1
ATOM 980 N N . LEU A 1 121 ? -9.233 14.805 7.495 1.00 77.81 121 LEU A N 1
ATOM 981 C CA . LEU A 1 121 ? -8.104 15.426 6.792 1.00 77.81 121 LEU A CA 1
ATOM 982 C C . LEU A 1 121 ? -6.755 14.739 7.066 1.00 77.81 121 LEU A C 1
ATOM 984 O O . LEU A 1 121 ? -5.774 15.052 6.389 1.00 77.81 121 LEU A O 1
ATOM 988 N N . GLU A 1 122 ? -6.692 13.800 8.012 1.00 75.56 122 GLU A N 1
ATOM 989 C CA . GLU A 1 122 ? -5.468 13.065 8.320 1.00 75.56 122 GLU A CA 1
ATOM 990 C C . GLU A 1 122 ? -5.137 12.068 7.208 1.00 75.56 122 GLU A C 1
ATOM 992 O O . GLU A 1 122 ? -5.862 11.110 6.942 1.00 75.56 122 GLU A O 1
ATOM 997 N N . THR A 1 123 ? -4.001 12.291 6.548 1.00 62.81 123 THR A N 1
ATOM 998 C CA . THR A 1 123 ? -3.564 11.487 5.394 1.00 62.81 123 THR A CA 1
ATOM 999 C C . THR A 1 123 ? -2.647 10.321 5.770 1.00 62.81 123 THR A C 1
ATOM 1001 O O . THR A 1 123 ? -2.358 9.471 4.926 1.00 62.81 123 THR A O 1
ATOM 1004 N N . SER A 1 124 ? -2.198 10.251 7.029 1.00 58.03 124 SER A N 1
ATOM 1005 C CA . SER A 1 124 ? -1.285 9.223 7.534 1.00 58.03 124 SER A CA 1
ATOM 1006 C C . SER A 1 124 ? -1.830 8.572 8.812 1.00 58.03 124 SER A C 1
ATOM 1008 O O . SER A 1 124 ? -1.793 9.188 9.875 1.00 58.03 124 SER A O 1
ATOM 1010 N N . PRO A 1 125 ? -2.259 7.295 8.779 1.00 51.38 125 PRO A N 1
ATOM 1011 C CA . PRO A 1 125 ? -2.692 6.584 9.985 1.00 51.38 125 PRO A CA 1
ATOM 1012 C C . PRO A 1 125 ? -1.522 6.150 10.893 1.00 51.38 125 PRO A C 1
ATOM 1014 O O . PRO A 1 125 ? -1.747 5.493 11.909 1.00 51.38 125 PRO A O 1
ATOM 1017 N N . TRP A 1 126 ? -0.278 6.483 10.528 1.00 53.06 126 TRP A N 1
ATOM 1018 C CA . TRP A 1 126 ? 0.949 6.096 11.237 1.00 53.06 126 TRP A CA 1
ATOM 1019 C C . TRP A 1 126 ? 1.774 7.286 11.747 1.00 53.06 126 TRP A C 1
ATOM 1021 O O . TRP A 1 126 ? 2.663 7.082 12.569 1.00 53.06 126 TRP A O 1
ATOM 1031 N N . ASP A 1 127 ? 1.477 8.493 11.265 1.00 60.56 127 ASP A N 1
ATOM 1032 C CA . ASP A 1 127 ? 2.161 9.750 11.592 1.00 60.56 127 ASP A CA 1
ATOM 1033 C C . ASP A 1 127 ? 1.108 10.879 11.612 1.00 60.56 127 ASP A C 1
ATOM 1035 O O . ASP A 1 127 ? 0.982 11.617 10.634 1.00 60.56 127 ASP A O 1
ATOM 1039 N N . PRO A 1 128 ? 0.231 10.905 12.637 1.00 69.44 128 PRO A N 1
ATOM 1040 C CA . PRO A 1 128 ? -0.868 11.865 12.733 1.00 69.44 128 PRO A CA 1
ATOM 1041 C C . PRO A 1 128 ? -0.355 13.271 13.059 1.00 69.44 128 PRO A C 1
ATOM 1043 O O . PRO A 1 128 ? 0.595 13.427 13.826 1.00 69.44 128 PRO A O 1
ATOM 1046 N N . SER A 1 129 ? -1.027 14.297 12.536 1.00 79.44 129 SER A N 1
ATOM 1047 C CA . SER A 1 129 ? -0.682 15.694 12.813 1.00 79.44 129 SER A CA 1
ATOM 1048 C C . SER A 1 129 ? -0.844 16.068 14.294 1.00 79.44 129 SER A C 1
ATOM 1050 O O . SER A 1 129 ? -1.681 15.510 15.009 1.00 79.44 129 SER A O 1
ATOM 1052 N N . ASP A 1 130 ? -0.106 17.084 14.755 1.00 82.38 130 ASP A N 1
ATOM 1053 C CA . ASP A 1 130 ? -0.297 17.648 16.100 1.00 82.38 130 ASP A CA 1
ATOM 1054 C C . ASP A 1 130 ? -1.747 18.132 16.321 1.00 82.38 130 ASP A C 1
ATOM 1056 O O . ASP A 1 130 ? -2.277 18.018 17.425 1.00 82.38 130 ASP A O 1
ATOM 1060 N N . GLU A 1 131 ? -2.428 18.630 15.281 1.00 85.31 131 GLU A N 1
ATOM 1061 C CA . GLU A 1 131 ? -3.846 19.029 15.332 1.00 85.31 131 GLU A CA 1
ATOM 1062 C C . GLU A 1 131 ? -4.747 17.824 15.663 1.00 85.31 131 GLU A C 1
ATOM 1064 O O . GLU A 1 131 ? -5.555 17.880 16.598 1.00 85.31 131 GLU A O 1
ATOM 1069 N N . ALA A 1 132 ? -4.546 16.696 14.978 1.00 83.62 132 ALA A N 1
ATOM 1070 C CA . ALA A 1 132 ? -5.257 15.450 15.252 1.00 83.62 132 ALA A CA 1
ATOM 1071 C C . ALA A 1 132 ? -4.941 14.876 16.639 1.00 83.62 132 ALA A C 1
ATOM 1073 O O . ALA A 1 132 ? -5.839 14.375 17.320 1.00 83.62 132 ALA A O 1
ATOM 1074 N N . LEU A 1 133 ? -3.687 14.969 17.091 1.00 82.06 133 LEU A N 1
ATOM 1075 C CA . LEU A 1 133 ? -3.300 14.505 18.422 1.00 82.06 133 LEU A CA 1
ATOM 1076 C C . LEU A 1 133 ? -3.956 15.331 19.537 1.00 82.06 133 LEU A C 1
ATOM 1078 O O . LEU A 1 133 ? -4.491 14.737 20.471 1.00 82.06 133 LEU A O 1
ATOM 1082 N N . ASN A 1 134 ? -3.988 16.661 19.410 1.00 86.56 134 ASN A N 1
ATOM 1083 C CA . ASN A 1 134 ? -4.664 17.555 20.359 1.00 86.56 134 ASN A CA 1
ATOM 1084 C C . ASN A 1 134 ? -6.192 17.352 20.367 1.00 86.56 134 ASN A C 1
ATOM 1086 O O . ASN A 1 134 ? -6.826 17.396 21.426 1.00 86.56 134 ASN A O 1
ATOM 1090 N N . THR A 1 135 ? -6.782 17.082 19.198 1.00 89.38 135 THR A N 1
ATOM 1091 C CA . THR A 1 135 ? -8.210 16.747 19.061 1.00 89.38 135 THR A CA 1
ATOM 1092 C C . THR A 1 135 ? -8.537 15.454 19.812 1.00 89.38 135 THR A C 1
ATOM 1094 O O . THR A 1 135 ? -9.468 15.422 20.616 1.00 89.38 135 THR A O 1
ATOM 1097 N N . LEU A 1 136 ? -7.733 14.401 19.622 1.00 86.44 136 LEU A N 1
ATOM 1098 C CA . LEU A 1 136 ? -7.892 13.128 20.329 1.00 86.44 136 LEU A CA 1
ATOM 1099 C C . LEU A 1 136 ? -7.715 13.262 21.848 1.00 86.44 136 LEU A C 1
ATOM 1101 O O . LEU A 1 136 ? -8.531 12.730 22.601 1.00 86.44 136 LEU A O 1
ATOM 1105 N N . ASP A 1 137 ? -6.696 13.990 22.309 1.00 84.81 137 ASP A N 1
ATOM 1106 C CA . ASP A 1 137 ? -6.446 14.172 23.744 1.00 84.81 137 ASP A CA 1
ATOM 1107 C C . ASP A 1 137 ? -7.603 14.929 24.430 1.00 84.81 137 ASP A C 1
ATOM 1109 O O . ASP A 1 137 ? -7.986 14.590 25.555 1.00 84.81 137 ASP A O 1
ATOM 1113 N N . SER A 1 138 ? -8.226 15.885 23.729 1.00 90.75 138 SER A N 1
ATOM 1114 C CA . SER A 1 138 ? -9.446 16.579 24.176 1.00 90.75 138 SER A CA 1
ATOM 1115 C C . SER A 1 138 ? -10.634 15.616 24.304 1.00 90.75 138 SER A C 1
ATOM 1117 O O . SER A 1 138 ? -11.230 15.506 25.378 1.00 90.75 138 SER A O 1
ATOM 1119 N N . ILE A 1 139 ? -10.914 14.841 23.248 1.00 91.94 139 ILE A N 1
ATOM 1120 C CA . ILE A 1 139 ? -11.993 13.837 23.205 1.00 91.94 139 ILE A CA 1
ATOM 1121 C C . ILE A 1 139 ? -11.860 12.825 24.347 1.00 91.94 139 ILE A C 1
ATOM 1123 O O . ILE A 1 139 ? -12.809 12.582 25.094 1.00 91.94 139 ILE A O 1
ATOM 1127 N N . PHE A 1 140 ? -10.674 12.244 24.533 1.00 88.50 140 PHE A N 1
ATOM 1128 C CA . PHE A 1 140 ? -10.477 11.227 25.563 1.00 88.50 140 PHE A CA 1
ATOM 1129 C C . PHE A 1 140 ? -10.543 11.813 26.976 1.00 88.50 140 PHE A C 1
ATOM 1131 O O . PHE A 1 140 ? -11.092 11.163 27.864 1.00 88.50 140 PHE A O 1
ATOM 1138 N N . SER A 1 141 ? -10.091 13.053 27.182 1.00 88.19 141 SER A N 1
ATOM 1139 C CA . SER A 1 141 ? -10.256 13.759 28.460 1.00 88.19 141 SER A CA 1
ATOM 1140 C C . SER A 1 141 ? -11.733 14.025 28.785 1.00 88.19 141 SER A C 1
ATOM 1142 O O . SER A 1 141 ? -12.164 13.831 29.925 1.00 88.19 141 SER A O 1
ATOM 1144 N N . ALA A 1 142 ? -12.532 14.415 27.786 1.00 93.44 142 ALA A N 1
ATOM 1145 C CA . ALA A 1 142 ? -13.970 14.626 27.932 1.00 93.44 142 ALA A CA 1
ATOM 1146 C C . ALA A 1 142 ? -14.711 13.320 28.274 1.00 93.44 142 ALA A C 1
ATOM 1148 O O . ALA A 1 142 ? -15.471 13.276 29.245 1.00 93.44 142 ALA A O 1
ATOM 1149 N N . ILE A 1 143 ? -14.437 12.235 27.542 1.00 92.81 143 ILE A N 1
ATOM 1150 C CA . ILE A 1 143 ? -15.049 10.916 27.774 1.00 92.81 143 ILE A CA 1
ATOM 1151 C C . ILE A 1 143 ? -14.659 10.361 29.154 1.00 92.81 143 ILE A C 1
ATOM 1153 O O . ILE A 1 143 ? -15.526 9.916 29.910 1.00 92.81 143 ILE A O 1
ATOM 1157 N N . GLN A 1 144 ? -13.375 10.435 29.525 1.00 87.69 144 GLN A N 1
ATOM 1158 C CA . GLN A 1 144 ? -12.876 9.977 30.828 1.00 87.69 144 GLN A CA 1
ATOM 1159 C C . GLN A 1 144 ? -13.557 10.702 31.999 1.00 87.69 144 GLN A C 1
ATOM 1161 O O . GLN A 1 144 ? -13.789 10.102 33.047 1.00 87.69 144 GLN A O 1
ATOM 1166 N N . ARG A 1 145 ? -13.905 11.983 31.825 1.00 92.38 145 ARG A N 1
ATOM 1167 C CA . ARG A 1 145 ? -14.602 12.788 32.835 1.00 92.38 145 ARG A CA 1
ATOM 1168 C C . ARG A 1 145 ? -16.058 12.353 33.041 1.00 92.38 145 ARG A C 1
ATOM 1170 O O . ARG A 1 145 ? -16.526 12.361 34.182 1.00 92.38 145 ARG A O 1
ATOM 1177 N N . ILE A 1 146 ? -16.788 12.024 31.973 1.00 94.69 146 ILE A N 1
ATOM 1178 C CA . ILE A 1 146 ? -18.224 11.690 32.054 1.00 94.69 146 ILE A CA 1
ATOM 1179 C C . ILE A 1 146 ? -18.484 10.227 32.439 1.00 94.69 146 ILE A C 1
ATOM 1181 O O . ILE A 1 146 ? -19.519 9.929 33.039 1.00 94.69 146 ILE A O 1
ATOM 1185 N N . LEU A 1 147 ? -17.537 9.327 32.162 1.00 91.44 147 LEU A N 1
ATOM 1186 C CA . LEU A 1 147 ? -17.594 7.936 32.606 1.00 91.44 147 LEU A CA 1
ATOM 1187 C C . LEU A 1 147 ? -17.543 7.828 34.132 1.00 91.44 147 LEU A C 1
ATOM 1189 O O . LEU A 1 147 ? -16.744 8.478 34.804 1.00 91.44 147 LEU A O 1
ATOM 1193 N N . LYS A 1 148 ? -18.366 6.939 34.687 1.00 90.38 148 LYS A N 1
ATOM 1194 C CA . LYS A 1 148 ? -18.222 6.460 36.064 1.00 90.38 148 LYS A CA 1
ATOM 1195 C C . LYS A 1 148 ? -16.931 5.662 36.226 1.00 90.38 148 LYS A C 1
ATOM 1197 O O . LYS A 1 148 ? -16.371 5.114 35.274 1.00 90.38 148 LYS A O 1
ATOM 1202 N N . LYS A 1 149 ? -16.516 5.494 37.483 1.00 76.75 149 LYS A N 1
ATOM 1203 C CA . LYS A 1 149 ? -15.460 4.552 37.864 1.00 76.75 149 LYS A CA 1
ATOM 1204 C C . LYS A 1 149 ? -15.746 3.150 37.291 1.00 76.75 149 LYS A C 1
ATOM 1206 O O . LYS A 1 149 ? -16.824 2.607 37.507 1.00 76.75 149 LYS A O 1
ATOM 1211 N N . ASN A 1 150 ? -14.758 2.570 36.604 1.00 75.38 150 ASN A N 1
ATOM 1212 C CA . ASN A 1 150 ? -14.813 1.278 35.895 1.00 75.38 150 ASN A CA 1
ATOM 1213 C C . ASN A 1 150 ? -15.784 1.218 34.691 1.00 75.38 150 ASN A C 1
ATOM 1215 O O . ASN A 1 150 ? -16.008 0.128 34.144 1.00 75.38 150 ASN A O 1
ATOM 1219 N N . GLY A 1 151 ? -16.322 2.367 34.265 1.00 82.56 151 GLY A N 1
ATOM 1220 C CA . GLY A 1 151 ? -17.153 2.498 33.071 1.00 82.56 151 GLY A CA 1
ATOM 1221 C C . GLY A 1 151 ? -16.412 2.136 31.781 1.00 82.56 151 GLY A C 1
ATOM 1222 O O . GLY A 1 151 ? -15.177 2.039 31.745 1.00 82.56 151 GLY A O 1
ATOM 1223 N N . ILE A 1 152 ? -17.191 1.898 30.727 1.00 86.38 152 ILE A N 1
ATOM 1224 C CA . ILE A 1 152 ? -16.709 1.381 29.444 1.00 86.38 152 ILE A CA 1
ATOM 1225 C C . ILE A 1 152 ? -16.903 2.439 28.354 1.00 86.38 152 ILE A C 1
ATOM 1227 O O . ILE A 1 152 ? -18.018 2.890 28.121 1.00 86.38 152 ILE A O 1
ATOM 1231 N N . PHE A 1 153 ? -15.829 2.798 27.656 1.00 89.44 153 PHE A N 1
ATOM 1232 C CA . PHE A 1 153 ? -15.898 3.502 26.378 1.00 89.44 153 PHE A CA 1
ATOM 1233 C C . PHE A 1 153 ? -15.895 2.480 25.233 1.00 89.44 153 PHE A C 1
ATOM 1235 O O . PHE A 1 153 ? -15.024 1.613 25.193 1.00 89.44 153 PHE A O 1
ATOM 1242 N N . ILE A 1 154 ? -16.840 2.581 24.305 1.00 87.62 154 ILE A N 1
ATOM 1243 C CA . ILE A 1 154 ? -16.936 1.772 23.089 1.00 87.62 154 ILE A CA 1
ATOM 1244 C C . ILE A 1 154 ? -16.788 2.715 21.887 1.00 87.62 154 ILE A C 1
ATOM 1246 O O . ILE A 1 154 ? -17.577 3.643 21.729 1.00 87.62 154 ILE A O 1
ATOM 1250 N N . SER A 1 155 ? -15.775 2.481 21.055 1.00 85.00 155 SER A N 1
ATOM 1251 C CA . SER A 1 155 ? -15.473 3.259 19.846 1.00 85.00 155 SER A CA 1
ATOM 1252 C C . SER A 1 155 ? -15.661 2.365 18.627 1.00 85.00 155 SER A C 1
ATOM 1254 O O . SER A 1 155 ? -14.951 1.367 18.498 1.00 85.00 155 SER A O 1
ATOM 1256 N N . VAL A 1 156 ? -16.618 2.701 17.761 1.00 77.12 156 VAL A N 1
ATOM 1257 C CA . VAL A 1 156 ? -16.906 1.986 16.512 1.00 77.12 156 VAL A CA 1
ATOM 1258 C C . VAL A 1 156 ? -16.303 2.768 15.344 1.00 77.12 156 VAL A C 1
ATOM 1260 O O . VAL A 1 156 ? -16.761 3.855 15.001 1.00 77.12 156 VAL A O 1
ATOM 1263 N N . SER A 1 157 ? -15.257 2.199 14.750 1.00 71.56 157 SER A N 1
ATOM 1264 C CA . SER A 1 157 ? -14.349 2.816 13.775 1.00 71.56 157 SER A CA 1
ATOM 1265 C C . SER A 1 157 ? -14.491 2.144 12.402 1.00 71.56 157 SER A C 1
ATOM 1267 O O . SER A 1 157 ? -14.874 0.981 12.327 1.00 71.56 157 SER A O 1
ATOM 1269 N N . PHE A 1 158 ? -14.157 2.835 11.313 1.00 57.56 158 PHE A N 1
ATOM 1270 C CA . PHE A 1 158 ? -14.083 2.256 9.955 1.00 57.56 158 PHE A CA 1
ATOM 1271 C C . PHE A 1 158 ? -12.758 2.530 9.234 1.00 57.56 158 PHE A C 1
ATOM 1273 O O . PHE A 1 158 ? -12.504 2.003 8.151 1.00 57.56 158 PHE A O 1
ATOM 1280 N N . THR A 1 159 ? -11.897 3.352 9.832 1.00 53.19 159 THR A N 1
ATOM 1281 C CA . THR A 1 159 ? -10.488 3.459 9.439 1.00 53.19 159 THR A CA 1
ATOM 1282 C C . THR A 1 159 ? -9.635 2.592 10.357 1.00 53.19 159 THR A C 1
ATOM 1284 O O . THR A 1 159 ? -9.872 2.551 11.567 1.00 53.19 159 THR A O 1
ATOM 1287 N N . GLN A 1 160 ? -8.633 1.906 9.792 1.00 50.41 160 GLN A N 1
ATOM 1288 C CA . GLN A 1 160 ? -7.778 0.993 10.554 1.00 50.41 160 GLN A CA 1
ATOM 1289 C C . GLN A 1 160 ? -7.145 1.737 11.760 1.00 50.41 160 GLN A C 1
ATOM 1291 O O . GLN A 1 160 ? -6.411 2.707 11.542 1.00 50.41 160 GLN A O 1
ATOM 1296 N N . PRO A 1 161 ? -7.395 1.328 13.026 1.00 52.16 161 PRO A N 1
ATOM 1297 C CA . PRO A 1 161 ? -7.275 2.192 14.217 1.00 52.16 161 PRO A CA 1
ATOM 1298 C C . PRO A 1 161 ? -5.835 2.371 14.745 1.00 52.16 161 PRO A C 1
ATOM 1300 O O . PRO A 1 161 ? -5.576 2.404 15.955 1.00 52.16 161 PRO A O 1
ATOM 1303 N N . HIS A 1 162 ? -4.867 2.471 13.836 1.00 49.41 162 HIS A N 1
ATOM 1304 C CA . HIS A 1 162 ? -3.430 2.358 14.090 1.00 49.41 162 HIS A CA 1
ATOM 1305 C C . HIS A 1 162 ? -2.857 3.430 15.019 1.00 49.41 162 HIS A C 1
ATOM 1307 O O . HIS A 1 162 ? -1.944 3.118 15.786 1.00 49.41 162 HIS A O 1
ATOM 1313 N N . PHE A 1 163 ? -3.416 4.647 15.010 1.00 58.28 163 PHE A N 1
ATOM 1314 C CA . PHE A 1 163 ? -2.988 5.758 15.871 1.00 58.28 163 PHE A CA 1
ATOM 1315 C C . PHE A 1 163 ? -3.936 6.065 17.045 1.00 58.28 163 PHE A C 1
ATOM 1317 O O . PHE A 1 163 ? -3.466 6.587 18.057 1.00 58.28 163 PHE A O 1
ATOM 1324 N N . ARG A 1 164 ? -5.218 5.655 16.997 1.00 65.81 164 ARG A N 1
ATOM 1325 C CA . ARG A 1 164 ? -6.159 5.819 18.129 1.00 65.81 164 ARG A CA 1
ATOM 1326 C C . ARG A 1 164 ? -5.667 5.120 19.388 1.00 65.81 164 ARG A C 1
ATOM 1328 O O . ARG A 1 164 ? -5.675 5.713 20.458 1.00 65.81 164 ARG A O 1
ATOM 1335 N N . VAL A 1 165 ? -5.211 3.873 19.262 1.00 58.94 165 VAL A N 1
ATOM 1336 C CA . VAL A 1 165 ? -4.724 3.102 20.417 1.00 58.94 165 VAL A CA 1
ATOM 1337 C C . VAL A 1 165 ? -3.429 3.696 20.994 1.00 58.94 165 VAL A C 1
ATOM 1339 O O . VAL A 1 165 ? -3.387 3.900 22.202 1.00 58.94 165 VAL A O 1
ATOM 1342 N N . PRO A 1 166 ? -2.399 4.058 20.200 1.00 55.91 166 PRO A N 1
ATOM 1343 C CA . PRO A 1 166 ? -1.275 4.852 20.695 1.00 55.91 166 PRO A CA 1
ATOM 1344 C C . PRO A 1 166 ? -1.674 6.156 21.394 1.00 55.91 166 PRO A C 1
ATOM 1346 O O . PRO A 1 166 ? -1.122 6.427 22.454 1.00 55.91 166 PRO A O 1
ATOM 1349 N N . ALA A 1 167 ? -2.624 6.929 20.851 1.00 64.25 167 ALA A N 1
ATOM 1350 C CA . ALA A 1 167 ? -3.090 8.176 21.461 1.00 64.25 167 ALA A CA 1
ATOM 1351 C C . ALA A 1 167 ? -3.809 7.934 22.802 1.00 64.25 167 ALA A C 1
ATOM 1353 O O . ALA A 1 167 ? -3.409 8.503 23.812 1.00 64.25 167 ALA A O 1
ATOM 1354 N N . LEU A 1 168 ? -4.776 7.007 22.844 1.00 64.06 168 LEU A N 1
ATOM 1355 C CA . LEU A 1 168 ? -5.454 6.561 24.073 1.00 64.06 168 LEU A CA 1
ATOM 1356 C C . LEU A 1 168 ? -4.467 6.134 25.166 1.00 64.06 168 LEU A C 1
ATOM 1358 O O . LEU A 1 168 ? -4.643 6.467 26.334 1.00 64.06 168 LEU A O 1
ATOM 1362 N N . MET A 1 169 ? -3.414 5.408 24.781 1.00 61.88 169 MET A N 1
ATOM 1363 C CA . MET A 1 169 ? -2.393 4.901 25.700 1.00 61.88 169 MET A CA 1
ATOM 1364 C C . MET A 1 169 ? -1.384 5.969 26.163 1.00 61.88 169 MET A C 1
ATOM 1366 O O . MET A 1 169 ? -0.551 5.657 27.014 1.00 61.88 169 MET A O 1
ATOM 1370 N N . ARG A 1 170 ? -1.440 7.214 25.658 1.00 63.59 170 ARG A N 1
ATOM 1371 C CA . ARG A 1 170 ? -0.717 8.353 26.265 1.00 63.59 170 ARG A CA 1
ATOM 1372 C C . ARG A 1 170 ? -1.378 8.826 27.557 1.00 63.59 170 ARG A C 1
ATOM 1374 O O . ARG A 1 170 ? -0.691 9.320 28.449 1.00 63.59 170 ARG A O 1
ATOM 1381 N N . SER A 1 171 ? -2.698 8.686 27.654 1.00 60.09 171 SER A N 1
ATOM 1382 C CA . SER A 1 171 ? -3.477 9.147 28.799 1.00 60.09 171 SER A CA 1
ATOM 1383 C C . SER A 1 171 ? -3.499 8.093 29.906 1.00 60.09 171 SER A C 1
ATOM 1385 O O . SER A 1 171 ? -3.910 6.948 29.711 1.00 60.09 171 SER A O 1
ATOM 1387 N N . ASN A 1 172 ? -3.077 8.486 31.109 1.00 56.56 172 ASN A N 1
ATOM 1388 C CA . ASN A 1 172 ? -3.079 7.599 32.269 1.00 56.56 172 ASN A CA 1
ATOM 1389 C C . ASN A 1 172 ? -4.505 7.173 32.661 1.00 56.56 172 ASN A C 1
ATOM 1391 O O . ASN A 1 172 ? -5.417 7.994 32.766 1.00 56.56 172 ASN A O 1
ATOM 1395 N N . GLY A 1 173 ? -4.668 5.885 32.973 1.00 64.94 173 GLY A N 1
ATOM 1396 C CA . GLY A 1 173 ? -5.908 5.321 33.520 1.00 64.94 173 GLY A CA 1
ATOM 1397 C C . GLY A 1 173 ? -6.758 4.522 32.532 1.00 64.94 173 GLY A C 1
ATOM 1398 O O . GLY A 1 173 ? -7.707 3.872 32.970 1.00 64.94 173 GLY A O 1
ATOM 1399 N N . TRP A 1 174 ? -6.417 4.498 31.242 1.00 68.38 174 TRP A N 1
ATOM 1400 C CA . TRP A 1 174 ? -7.079 3.628 30.269 1.00 68.38 174 TRP A CA 1
ATOM 1401 C C . TRP A 1 174 ? -6.514 2.204 30.267 1.00 68.38 174 TRP A C 1
ATOM 1403 O O . TRP A 1 174 ? -5.321 1.965 30.442 1.00 68.38 174 TRP A O 1
ATOM 1413 N N . SER A 1 175 ? -7.401 1.249 30.014 1.00 63.19 175 SER A N 1
ATOM 1414 C CA . SER A 1 175 ? -7.097 -0.119 29.604 1.00 63.19 175 SER A CA 1
ATOM 1415 C C . SER A 1 175 ? -7.810 -0.358 28.276 1.00 63.19 175 SER A C 1
ATOM 1417 O O . SER A 1 175 ? -9.036 -0.286 28.210 1.00 63.19 175 SER A O 1
ATOM 1419 N N . VAL A 1 176 ? -7.047 -0.547 27.199 1.00 65.19 176 VAL A N 1
ATOM 1420 C CA . VAL A 1 176 ? -7.580 -0.619 25.831 1.00 65.19 176 VAL A CA 1
ATOM 1421 C C . VAL A 1 176 ? -7.579 -2.064 25.353 1.00 65.19 176 VAL A C 1
ATOM 1423 O O . VAL A 1 176 ? -6.544 -2.724 25.358 1.00 65.19 176 VAL A O 1
ATOM 1426 N N . GLU A 1 177 ? -8.736 -2.533 24.903 1.00 62.44 177 GLU A N 1
ATOM 1427 C CA . GLU A 1 177 ? -8.951 -3.870 24.353 1.00 62.44 177 GLU A CA 1
ATOM 1428 C C . GLU A 1 177 ? -9.602 -3.719 22.972 1.00 62.44 177 GLU A C 1
ATOM 1430 O O . GLU A 1 177 ? -10.446 -2.838 22.777 1.00 62.44 177 GLU A O 1
ATOM 1435 N N . ARG A 1 178 ? -9.181 -4.537 22.003 1.00 57.97 178 ARG A N 1
ATOM 1436 C CA . ARG A 1 178 ? -9.789 -4.598 20.664 1.00 57.97 178 ARG A CA 1
ATOM 1437 C C . ARG A 1 178 ? -10.621 -5.867 20.565 1.00 57.97 178 ARG A C 1
ATOM 1439 O O . ARG A 1 178 ? -10.183 -6.898 21.072 1.00 57.97 178 ARG A O 1
ATOM 1446 N N . LEU A 1 179 ? -11.795 -5.784 19.953 1.00 57.34 179 LEU A N 1
ATOM 1447 C CA . LEU A 1 179 ? -12.786 -6.863 19.944 1.00 57.34 179 LEU A CA 1
ATOM 1448 C C . LEU A 1 179 ? -13.046 -7.342 18.514 1.00 57.34 179 LEU A C 1
ATOM 1450 O O . LEU A 1 179 ? -14.146 -7.185 17.995 1.00 57.34 179 LEU A O 1
ATOM 1454 N N . ASP A 1 180 ? -12.013 -7.928 17.908 1.00 49.09 180 ASP A N 1
ATOM 1455 C CA . ASP A 1 180 ? -11.992 -8.270 16.480 1.00 49.09 180 ASP A CA 1
ATOM 1456 C C . ASP A 1 180 ? -11.935 -9.803 16.220 1.00 49.09 180 ASP A C 1
ATOM 1458 O O . ASP A 1 180 ? -11.435 -10.194 15.171 1.00 49.09 180 ASP A O 1
ATOM 1462 N N . ASP A 1 181 ? -12.327 -10.654 17.194 1.00 43.69 181 ASP A N 1
ATOM 1463 C CA . ASP A 1 181 ? -13.077 -11.931 17.009 1.00 43.69 181 ASP A CA 1
ATOM 1464 C C . ASP A 1 181 ? -13.290 -12.744 18.317 1.00 43.69 181 ASP A C 1
ATOM 1466 O O . ASP A 1 181 ? -12.573 -12.602 19.314 1.00 43.69 181 ASP A O 1
ATOM 1470 N N . LEU A 1 182 ? -14.319 -13.606 18.342 1.00 43.44 182 LEU A N 1
ATOM 1471 C CA . LEU A 1 182 ? -14.843 -14.273 19.550 1.00 43.44 182 LEU A CA 1
ATOM 1472 C C . LEU A 1 182 ? -14.329 -15.714 19.776 1.00 43.44 182 LEU A C 1
ATOM 1474 O O . LEU A 1 182 ? -15.103 -16.662 19.664 1.00 43.44 182 LEU A O 1
ATOM 1478 N N . GLN A 1 183 ? -13.088 -15.890 20.254 1.00 35.19 183 GLN A N 1
ATOM 1479 C CA . GLN A 1 183 ? -12.702 -17.063 21.082 1.00 35.19 183 GLN A CA 1
ATOM 1480 C C . GLN A 1 183 ? -11.651 -16.765 22.174 1.00 35.19 183 GLN A C 1
ATOM 1482 O O . GLN A 1 183 ? -10.763 -17.572 22.453 1.00 35.19 183 GLN A O 1
ATOM 1487 N N . GLN A 1 184 ? -11.782 -15.647 22.900 1.00 36.25 184 GLN A N 1
ATOM 1488 C CA . GLN A 1 184 ? -11.238 -15.587 24.267 1.00 36.25 184 GLN A CA 1
ATOM 1489 C C . GLN A 1 184 ? -11.946 -14.561 25.161 1.00 36.25 184 GLN A C 1
ATOM 1491 O O . GLN A 1 184 ? -11.408 -13.510 25.499 1.00 36.25 184 GLN A O 1
ATOM 1496 N N . TYR A 1 185 ? -13.130 -14.934 25.657 1.00 37.88 185 TYR A N 1
ATOM 1497 C CA . TYR A 1 185 ? -13.650 -14.360 26.899 1.00 37.88 185 TYR A CA 1
ATOM 1498 C C . TYR A 1 185 ? -12.770 -14.831 28.068 1.00 37.88 185 TYR A C 1
ATOM 1500 O O . TYR A 1 185 ? -13.116 -15.749 28.814 1.00 37.88 185 TYR A O 1
ATOM 1508 N N . ARG A 1 186 ? -11.598 -14.206 28.238 1.00 32.12 186 ARG A N 1
ATOM 1509 C CA . ARG A 1 186 ? -10.929 -14.241 29.535 1.00 32.12 186 ARG A CA 1
ATOM 1510 C C . ARG A 1 186 ? -11.780 -13.424 30.486 1.00 32.12 186 ARG A C 1
ATOM 1512 O O . ARG A 1 186 ? -11.943 -12.216 30.328 1.00 32.12 186 ARG A O 1
ATOM 1519 N N . LYS A 1 187 ? -12.308 -14.106 31.497 1.00 36.06 187 LYS A N 1
ATOM 1520 C CA . LYS A 1 187 ? -12.712 -13.454 32.734 1.00 36.06 187 LYS A CA 1
ATOM 1521 C C . LYS A 1 187 ? -11.525 -12.598 33.192 1.00 36.06 187 LYS A C 1
ATOM 1523 O O . LYS A 1 187 ? -10.383 -13.055 33.120 1.00 36.06 187 LYS A O 1
ATOM 1528 N N . CYS A 1 188 ? -11.776 -11.347 33.568 1.00 38.38 188 CYS A N 1
ATOM 1529 C CA . CYS A 1 188 ? -10.723 -10.453 34.041 1.00 38.38 188 CYS A CA 1
ATOM 1530 C C . CYS A 1 188 ? -10.365 -10.850 35.480 1.00 38.38 188 CYS A C 1
ATOM 1532 O O . CYS A 1 188 ? -10.780 -10.203 36.437 1.00 38.38 188 CYS A O 1
ATOM 1534 N N . ASP A 1 189 ? -9.664 -11.976 35.603 1.00 37.16 189 ASP A N 1
ATOM 1535 C CA . ASP A 1 189 ? -9.118 -12.496 36.851 1.00 37.16 189 ASP A CA 1
ATOM 1536 C C . ASP A 1 189 ? -7.813 -11.734 37.152 1.00 37.16 189 ASP A C 1
ATOM 1538 O O . ASP A 1 189 ? -6.716 -12.270 37.026 1.00 37.16 189 ASP A O 1
ATOM 1542 N N . ASP A 1 190 ? -7.958 -10.449 37.484 1.00 38.12 190 ASP A N 1
ATOM 1543 C CA . ASP A 1 190 ? -6.905 -9.587 38.030 1.00 38.12 190 ASP A CA 1
ATOM 1544 C C . ASP A 1 190 ? -7.541 -8.687 39.107 1.00 38.12 190 ASP A C 1
ATOM 1546 O O . ASP A 1 190 ? -8.097 -7.619 38.827 1.00 38.12 190 ASP A O 1
ATOM 1550 N N . ASP A 1 191 ? -7.475 -9.135 40.365 1.00 38.00 191 ASP A N 1
ATOM 1551 C CA . ASP A 1 191 ? -8.045 -8.439 41.534 1.00 38.00 191 ASP A CA 1
ATOM 1552 C C . ASP A 1 191 ? -7.371 -7.072 41.832 1.00 38.00 191 ASP A C 1
ATOM 1554 O O . ASP A 1 191 ? -7.848 -6.308 42.672 1.00 38.00 191 ASP A O 1
ATOM 1558 N N . ASP A 1 192 ? -6.314 -6.706 41.094 1.00 38.91 192 ASP A N 1
ATOM 1559 C CA . ASP A 1 192 ? -5.641 -5.396 41.141 1.00 38.91 192 ASP A CA 1
ATOM 1560 C C . ASP A 1 192 ? -6.313 -4.304 40.266 1.00 38.91 192 ASP A C 1
ATOM 1562 O O . ASP A 1 192 ? -5.905 -3.137 40.273 1.00 38.91 192 ASP A O 1
ATOM 1566 N N . ALA A 1 193 ? -7.370 -4.622 39.507 1.00 39.53 193 ALA A N 1
ATOM 1567 C CA . ALA A 1 193 ? -7.961 -3.738 38.486 1.00 39.53 193 ALA A CA 1
ATOM 1568 C C . ALA A 1 193 ? -8.785 -2.525 39.003 1.00 39.53 193 ALA A C 1
ATOM 1570 O O . ALA A 1 193 ? -9.515 -1.888 38.240 1.00 39.53 193 ALA A O 1
ATOM 1571 N N . ALA A 1 194 ? -8.685 -2.157 40.283 1.00 37.81 194 ALA A N 1
ATOM 1572 C CA . ALA A 1 194 ? -9.656 -1.309 40.986 1.00 37.81 194 ALA A CA 1
ATOM 1573 C C . ALA A 1 194 ? -9.769 0.177 40.551 1.00 37.81 194 ALA A C 1
ATOM 1575 O O . ALA A 1 194 ? -10.536 0.914 41.180 1.00 37.81 194 ALA A O 1
ATOM 1576 N N . PHE A 1 195 ? -9.023 0.654 39.540 1.00 42.97 195 PHE A N 1
ATOM 1577 C CA . PHE A 1 195 ? -8.912 2.085 39.180 1.00 42.97 195 PHE A CA 1
ATOM 1578 C C . PHE A 1 195 ? -8.692 2.392 37.677 1.00 42.97 195 PHE A C 1
ATOM 1580 O O . PHE A 1 195 ? -8.102 3.423 37.355 1.00 42.97 195 PHE A O 1
ATOM 1587 N N . ARG A 1 196 ? -9.130 1.538 36.737 1.00 48.44 196 ARG A N 1
ATOM 1588 C CA . ARG A 1 196 ? -8.940 1.783 35.286 1.00 48.44 196 ARG A CA 1
ATOM 1589 C C . ARG A 1 196 ? -10.258 1.895 34.514 1.00 48.44 196 ARG A C 1
ATOM 1591 O O . ARG A 1 196 ? -11.203 1.150 34.759 1.00 48.44 196 ARG A O 1
ATOM 1598 N N . PHE A 1 197 ? -10.294 2.812 33.552 1.00 42.75 197 PHE A N 1
ATOM 1599 C CA . PHE A 1 197 ? -11.348 2.912 32.541 1.00 42.75 197 PHE A CA 1
ATOM 1600 C C . PHE A 1 197 ? -11.100 1.871 31.448 1.00 42.75 197 PHE A C 1
ATOM 1602 O O . PHE A 1 197 ? -9.948 1.603 31.092 1.00 42.75 197 PHE A O 1
ATOM 1609 N N . ARG A 1 198 ? -12.160 1.276 30.900 1.00 53.34 198 ARG A N 1
ATOM 1610 C CA . ARG A 1 198 ? -12.047 0.256 29.848 1.00 53.34 198 ARG A CA 1
ATOM 1611 C C . ARG A 1 198 ? -12.436 0.855 28.508 1.00 53.34 198 ARG A C 1
ATOM 1613 O O . ARG A 1 198 ? -13.568 1.288 28.356 1.00 53.34 198 ARG A O 1
ATOM 1620 N N . VAL A 1 199 ? -11.528 0.846 27.536 1.00 54.69 199 VAL A N 1
ATOM 1621 C CA . VAL A 1 199 ? -11.872 1.101 26.133 1.00 54.69 199 VAL A CA 1
ATOM 1622 C C . VAL A 1 199 ? -12.070 -0.226 25.423 1.00 54.69 199 VAL A C 1
ATOM 1624 O O . VAL A 1 199 ? -11.271 -1.152 25.594 1.00 54.69 199 VAL A O 1
ATOM 1627 N N . ARG A 1 200 ? -13.114 -0.291 24.604 1.00 64.06 200 ARG A N 1
ATOM 1628 C CA . ARG A 1 200 ? -13.342 -1.283 23.562 1.00 64.06 200 ARG A CA 1
ATOM 1629 C C . ARG A 1 200 ? -13.306 -0.554 22.229 1.00 64.06 200 ARG A C 1
ATOM 1631 O O . ARG A 1 200 ? -14.252 0.147 21.887 1.00 64.06 200 ARG A O 1
ATOM 1638 N N . VAL A 1 201 ? -12.186 -0.659 21.519 1.00 52.59 201 VAL A N 1
ATOM 1639 C CA . VAL A 1 201 ? -12.105 -0.159 20.140 1.00 52.59 201 VAL A CA 1
ATOM 1640 C C . VAL A 1 201 ? -12.503 -1.302 19.226 1.00 52.59 201 VAL A C 1
ATOM 1642 O O . VAL A 1 201 ? -11.947 -2.394 19.321 1.00 52.59 201 VAL A O 1
ATOM 1645 N N . PHE A 1 202 ? -13.471 -1.036 18.368 1.00 54.50 202 PHE A N 1
ATOM 1646 C CA . PHE A 1 202 ? -14.046 -1.977 17.432 1.00 54.50 202 PHE A CA 1
ATOM 1647 C C . PHE A 1 202 ? -13.921 -1.373 16.037 1.00 54.50 202 PHE A C 1
ATOM 1649 O O . PHE A 1 202 ? -14.536 -0.351 15.736 1.00 54.50 202 PHE A O 1
ATOM 1656 N N . ASP A 1 203 ? -13.080 -1.963 15.197 1.00 50.38 203 ASP A N 1
ATOM 1657 C CA . ASP A 1 203 ? -13.002 -1.590 13.788 1.00 50.38 203 ASP A CA 1
ATOM 1658 C C . ASP A 1 203 ? -14.109 -2.354 13.061 1.00 50.38 203 ASP A C 1
ATOM 1660 O O . ASP A 1 203 ? -13.966 -3.538 12.787 1.00 50.38 203 ASP A O 1
ATOM 1664 N N . ALA A 1 204 ? -15.245 -1.708 12.801 1.00 44.00 204 ALA A N 1
ATOM 1665 C CA . ALA A 1 204 ? -16.396 -2.341 12.168 1.00 44.00 204 ALA A CA 1
ATOM 1666 C C . ALA A 1 204 ? -16.106 -2.762 10.727 1.00 44.00 204 ALA A C 1
ATOM 1668 O O . ALA A 1 204 ? -16.660 -3.762 10.278 1.00 44.00 204 ALA A O 1
ATOM 1669 N N . HIS A 1 205 ? -15.245 -2.034 10.006 1.00 41.22 205 HIS A N 1
ATOM 1670 C CA . HIS A 1 205 ? -14.848 -2.432 8.656 1.00 41.22 205 HIS A CA 1
ATOM 1671 C C . HIS A 1 205 ? -14.037 -3.722 8.729 1.00 41.22 205 HIS A C 1
ATOM 1673 O O . HIS A 1 205 ? -14.391 -4.718 8.101 1.00 41.22 205 HIS A O 1
ATOM 1679 N N . ARG A 1 206 ? -13.018 -3.738 9.594 1.00 39.81 206 ARG A N 1
ATOM 1680 C CA . ARG A 1 206 ? -12.218 -4.934 9.837 1.00 39.81 206 ARG A CA 1
ATOM 1681 C C . ARG A 1 206 ? -13.018 -6.057 10.479 1.00 39.81 206 ARG A C 1
ATOM 1683 O O . ARG A 1 206 ? -12.685 -7.188 10.191 1.00 39.81 206 ARG A O 1
ATOM 1690 N N . PHE A 1 207 ? -14.045 -5.801 11.290 1.00 37.00 207 PHE A N 1
ATOM 1691 C CA . PHE A 1 207 ? -14.894 -6.846 11.870 1.00 37.00 207 PHE A CA 1
ATOM 1692 C C . PHE A 1 207 ? -15.791 -7.508 10.821 1.00 37.00 207 PHE A C 1
ATOM 1694 O O . PHE A 1 207 ? -15.921 -8.729 10.763 1.00 37.00 207 PHE A O 1
ATOM 1701 N N . LEU A 1 208 ? -16.358 -6.706 9.919 1.00 36.94 208 LEU A N 1
ATOM 1702 C CA . LEU A 1 208 ? -17.045 -7.224 8.737 1.00 36.94 208 LEU A CA 1
ATOM 1703 C C . LEU A 1 208 ? -16.081 -8.022 7.824 1.00 36.94 208 LEU A C 1
ATOM 1705 O O . LEU A 1 208 ? -16.535 -8.855 7.040 1.00 36.94 208 LEU A O 1
ATOM 1709 N N . GLU A 1 209 ? -14.763 -7.838 7.983 1.00 36.00 209 GLU A N 1
ATOM 1710 C CA . GLU A 1 209 ? -13.679 -8.633 7.383 1.00 36.00 209 GLU A CA 1
ATOM 1711 C C . GLU A 1 209 ? -13.055 -9.697 8.346 1.00 36.00 209 GLU A C 1
ATOM 1713 O O . GLU A 1 209 ? -12.287 -10.550 7.884 1.00 36.00 209 GLU A O 1
ATOM 1718 N N . SER A 1 210 ? -13.381 -9.716 9.656 1.00 35.25 210 SER A N 1
ATOM 1719 C CA . SER A 1 210 ? -12.659 -10.469 10.719 1.00 35.25 210 SER A CA 1
ATOM 1720 C C . SER A 1 210 ? -13.175 -11.874 10.973 1.00 35.25 210 SER A C 1
ATOM 1722 O O . SER A 1 210 ? -12.543 -12.626 11.709 1.00 35.25 210 SER A O 1
ATOM 1724 N N . PHE A 1 211 ? -14.067 -12.334 10.097 1.00 37.09 211 PHE A N 1
ATOM 1725 C CA . PHE A 1 211 ? -14.024 -13.715 9.610 1.00 37.09 211 PHE A CA 1
ATOM 1726 C C . PHE A 1 211 ? -12.623 -14.128 9.042 1.00 37.09 211 PHE A C 1
ATOM 1728 O O . PHE A 1 211 ? -12.477 -15.206 8.460 1.00 37.09 211 PHE A O 1
ATOM 1735 N N . SER A 1 212 ? -11.579 -13.295 9.227 1.00 32.75 212 SER A N 1
ATOM 1736 C CA . SER A 1 212 ? -10.148 -13.606 9.241 1.00 32.75 212 SER A CA 1
ATOM 1737 C C . SER A 1 212 ? -9.325 -12.900 10.411 1.00 32.75 212 SER A C 1
ATOM 1739 O O . SER A 1 212 ? -9.106 -11.693 10.361 1.00 32.75 212 SER A O 1
ATOM 1741 N N . GLU A 1 213 ? -8.845 -13.682 11.425 1.00 30.53 213 GLU A N 1
ATOM 1742 C CA . GLU A 1 213 ? -8.218 -13.460 12.805 1.00 30.53 213 GLU A CA 1
ATOM 1743 C C . GLU A 1 213 ? -6.702 -12.977 13.029 1.00 30.53 213 GLU A C 1
ATOM 1745 O O . GLU A 1 213 ? -6.214 -12.293 12.137 1.00 30.53 213 GLU A O 1
ATOM 1750 N N . ASP A 1 214 ? -6.022 -13.229 14.231 1.00 35.22 214 ASP A N 1
ATOM 1751 C CA . ASP A 1 214 ? -4.568 -13.604 14.658 1.00 35.22 214 ASP A CA 1
ATOM 1752 C C . ASP A 1 214 ? -3.704 -12.715 15.717 1.00 35.22 214 ASP A C 1
ATOM 1754 O O . ASP A 1 214 ? -4.301 -11.799 16.263 1.00 35.22 214 ASP A O 1
ATOM 1758 N N . GLY A 1 215 ? -2.351 -12.928 16.021 1.00 32.97 215 GLY A N 1
ATOM 1759 C CA . GLY A 1 215 ? -1.379 -12.249 17.019 1.00 32.97 215 GLY A CA 1
ATOM 1760 C C . GLY A 1 215 ? 0.237 -12.372 16.918 1.00 32.97 215 GLY A C 1
ATOM 1761 O O . GLY A 1 215 ? 0.644 -12.877 15.888 1.00 32.97 215 GLY A O 1
ATOM 1762 N N . PRO A 1 216 ? 1.191 -11.956 17.865 1.00 41.59 216 PRO A N 1
ATOM 1763 C CA . PRO A 1 216 ? 2.505 -11.183 17.591 1.00 41.59 216 PRO A CA 1
ATOM 1764 C C . PRO A 1 216 ? 3.987 -11.418 18.192 1.00 41.59 216 PRO A C 1
ATOM 1766 O O . PRO A 1 216 ? 4.154 -12.231 19.103 1.00 41.59 216 PRO A O 1
ATOM 1769 N N . SER A 1 217 ? 5.014 -10.565 17.799 1.00 37.53 217 SER A N 1
ATOM 1770 C CA . SER A 1 217 ? 6.128 -9.762 18.517 1.00 37.53 217 SER A CA 1
ATOM 1771 C C . SER A 1 217 ? 7.732 -9.850 18.325 1.00 37.53 217 SER A C 1
ATOM 1773 O O . SER A 1 217 ? 8.367 -10.787 18.810 1.00 37.53 217 SER A O 1
ATOM 1775 N N . ARG A 1 218 ? 8.482 -8.814 17.781 1.00 37.84 218 ARG A N 1
ATOM 1776 C CA . ARG A 1 218 ? 10.017 -8.561 17.744 1.00 37.84 218 ARG A CA 1
ATOM 1777 C C . ARG A 1 218 ? 10.337 -7.074 17.447 1.00 37.84 218 ARG A C 1
ATOM 1779 O O . ARG A 1 218 ? 9.461 -6.301 17.084 1.00 37.84 218 ARG A O 1
ATOM 1786 N N . GLY A 1 219 ? 11.617 -6.686 17.598 1.00 37.44 219 GLY A N 1
ATOM 1787 C CA . GLY A 1 219 ? 12.159 -5.332 17.407 1.00 37.44 219 GLY A CA 1
ATOM 1788 C C . GLY A 1 219 ? 11.883 -4.714 16.032 1.00 37.44 219 GLY A C 1
ATOM 1789 O O . GLY A 1 219 ? 12.202 -5.298 15.000 1.00 37.44 219 GLY A O 1
ATOM 1790 N N . GLY A 1 220 ? 11.307 -3.512 16.056 1.00 46.53 220 GLY A N 1
ATOM 1791 C CA . GLY A 1 220 ? 10.057 -3.239 15.344 1.00 46.53 220 GLY A CA 1
ATOM 1792 C C . GLY A 1 220 ? 8.908 -3.253 16.368 1.00 46.53 220 GLY A C 1
ATOM 1793 O O . GLY A 1 220 ? 9.153 -3.423 17.563 1.00 46.53 220 GLY A O 1
ATOM 1794 N N . ARG A 1 221 ? 7.654 -3.084 15.933 1.00 51.03 221 ARG A N 1
ATOM 1795 C CA . ARG A 1 221 ? 6.479 -3.460 16.752 1.00 51.03 221 ARG A CA 1
ATOM 1796 C C . ARG A 1 221 ? 6.085 -4.938 16.545 1.00 51.03 221 ARG A C 1
ATOM 1798 O O . ARG A 1 221 ? 5.088 -5.354 17.119 1.00 51.03 221 ARG A O 1
ATOM 1805 N N . LEU A 1 222 ? 6.823 -5.689 15.709 1.00 58.62 222 LEU A N 1
ATOM 1806 C CA . LEU A 1 222 ? 6.374 -6.927 15.055 1.00 58.62 222 LEU A CA 1
ATOM 1807 C C . LEU A 1 222 ? 7.480 -7.995 14.882 1.00 58.62 222 LEU A C 1
ATOM 1809 O O . LEU A 1 222 ? 8.640 -7.640 14.683 1.00 58.62 222 LEU A O 1
ATOM 1813 N N . ASP A 1 223 ? 7.139 -9.290 14.848 1.00 78.38 223 ASP A N 1
ATOM 1814 C CA . ASP A 1 223 ? 8.009 -10.379 14.369 1.00 78.38 223 ASP A CA 1
ATOM 1815 C C . ASP A 1 223 ? 7.394 -11.452 13.500 1.00 78.38 223 ASP A C 1
ATOM 1817 O O . ASP A 1 223 ? 6.214 -11.473 13.259 1.00 78.38 223 ASP A O 1
ATOM 1821 N N . LEU A 1 224 ? 8.213 -12.438 13.122 1.00 82.94 224 LEU A N 1
ATOM 1822 C CA . LEU A 1 224 ? 7.789 -13.736 12.606 1.00 82.94 224 LEU A CA 1
ATOM 1823 C C . LEU A 1 224 ? 6.644 -14.430 13.366 1.00 82.94 224 LEU A C 1
ATOM 1825 O O . LEU A 1 224 ? 5.882 -15.128 12.715 1.00 82.94 224 LEU A O 1
ATOM 1829 N N . ASN A 1 225 ? 6.518 -14.301 14.685 1.00 82.50 225 ASN A N 1
ATOM 1830 C CA . ASN A 1 225 ? 5.355 -14.754 15.437 1.00 82.50 225 ASN A CA 1
ATOM 1831 C C . ASN A 1 225 ? 4.126 -13.839 15.260 1.00 82.50 225 ASN A C 1
ATOM 1833 O O . ASN A 1 225 ? 3.069 -14.376 15.551 1.00 82.50 225 ASN A O 1
ATOM 1837 N N . ASP A 1 226 ? 4.213 -12.597 14.734 1.00 76.31 226 ASP A N 1
ATOM 1838 C CA . ASP A 1 226 ? 3.109 -11.848 14.065 1.00 76.31 226 ASP A CA 1
ATOM 1839 C C . ASP A 1 226 ? 2.690 -12.456 12.734 1.00 76.31 226 ASP A C 1
ATOM 1841 O O . ASP A 1 226 ? 1.722 -11.978 12.152 1.00 76.31 226 ASP A O 1
ATOM 1845 N N . PHE A 1 227 ? 3.393 -13.452 12.193 1.00 82.62 227 PHE A N 1
ATOM 1846 C CA . PHE A 1 227 ? 3.116 -13.940 10.846 1.00 82.62 227 PHE A CA 1
ATOM 1847 C C . PHE A 1 227 ? 2.878 -15.446 10.799 1.00 82.62 227 PHE A C 1
ATOM 1849 O O . PHE A 1 227 ? 3.633 -16.260 11.330 1.00 82.62 227 PHE A O 1
ATOM 1856 N N . GLU A 1 228 ? 1.853 -15.843 10.056 1.00 88.38 228 GLU A N 1
ATOM 1857 C CA . GLU A 1 228 ? 1.765 -17.194 9.527 1.00 88.38 228 GLU A CA 1
ATOM 1858 C C . GLU A 1 228 ? 2.602 -17.222 8.256 1.00 88.38 228 GLU A C 1
ATOM 1860 O O . GLU A 1 228 ? 2.179 -16.767 7.190 1.00 88.38 228 GLU A O 1
ATOM 1865 N N . VAL A 1 229 ? 3.840 -17.692 8.376 1.00 94.19 229 VAL A N 1
ATOM 1866 C CA . VAL A 1 229 ? 4.735 -17.799 7.225 1.00 94.19 229 VAL A CA 1
ATOM 1867 C C . VAL A 1 229 ? 4.313 -18.999 6.383 1.00 94.19 229 VAL A C 1
ATOM 1869 O O . VAL A 1 229 ? 4.557 -20.150 6.742 1.00 94.19 229 VAL A O 1
ATOM 1872 N N . GLY A 1 230 ? 3.675 -18.711 5.254 1.00 91.69 230 GLY A N 1
ATOM 1873 C CA . GLY A 1 230 ? 3.263 -19.679 4.253 1.00 91.69 230 GLY A CA 1
ATOM 1874 C C . GLY A 1 230 ? 4.363 -19.994 3.236 1.00 91.69 230 GLY A C 1
ATOM 1875 O O . GLY A 1 230 ? 5.565 -19.991 3.519 1.00 91.69 230 GLY A O 1
ATOM 1876 N N . ARG A 1 231 ? 3.937 -20.310 2.008 1.00 91.44 231 ARG A N 1
ATOM 1877 C CA . ARG A 1 231 ? 4.831 -20.766 0.932 1.00 91.44 231 ARG A CA 1
ATOM 1878 C C . ARG A 1 231 ? 5.892 -19.716 0.552 1.00 91.44 231 ARG A C 1
ATOM 1880 O O . ARG A 1 231 ? 5.600 -18.518 0.565 1.00 91.44 231 ARG A O 1
ATOM 1887 N N . PRO A 1 232 ? 7.103 -20.133 0.134 1.00 94.00 232 PRO A N 1
ATOM 1888 C CA . PRO A 1 232 ? 8.043 -19.222 -0.511 1.00 94.00 232 PRO A CA 1
ATOM 1889 C C . PRO A 1 232 ? 7.430 -18.649 -1.798 1.00 94.00 232 PRO A C 1
ATOM 1891 O O . PRO A 1 232 ? 6.818 -19.378 -2.577 1.00 94.00 232 PRO A O 1
ATOM 1894 N N . LEU A 1 233 ? 7.615 -17.348 -2.021 1.00 89.31 233 LEU A N 1
ATOM 1895 C CA . LEU A 1 233 ? 7.236 -16.650 -3.255 1.00 89.31 233 LEU A CA 1
ATOM 1896 C C . LEU A 1 233 ? 8.427 -16.518 -4.212 1.00 89.31 233 LEU A C 1
ATOM 1898 O O . LEU A 1 233 ? 8.268 -16.645 -5.423 1.00 89.31 233 LEU A O 1
ATOM 1902 N N . GLY A 1 234 ? 9.630 -16.309 -3.669 1.00 86.00 234 GLY A N 1
ATOM 1903 C CA . GLY A 1 234 ? 10.834 -16.112 -4.470 1.00 86.00 234 GLY A CA 1
ATOM 1904 C C . GLY A 1 234 ? 12.119 -16.011 -3.649 1.00 86.00 234 GLY A C 1
ATOM 1905 O O . GLY A 1 234 ? 12.132 -16.140 -2.420 1.00 86.00 234 GLY A O 1
ATOM 1906 N N . ARG A 1 235 ? 13.232 -15.773 -4.346 1.00 81.62 235 ARG A N 1
ATOM 1907 C CA . ARG A 1 235 ? 14.570 -15.601 -3.767 1.00 81.62 235 ARG A CA 1
ATOM 1908 C C . ARG A 1 235 ? 15.200 -14.335 -4.343 1.00 81.62 235 ARG A C 1
ATOM 1910 O O . ARG A 1 235 ? 15.500 -14.302 -5.527 1.00 81.62 235 ARG A O 1
ATOM 1917 N N . GLY A 1 236 ? 15.411 -13.330 -3.497 1.00 69.12 236 GLY A N 1
ATOM 1918 C CA . GLY A 1 236 ? 16.095 -12.088 -3.870 1.00 69.12 236 GLY A CA 1
ATOM 1919 C C . GLY A 1 236 ? 17.607 -12.159 -3.629 1.00 69.12 236 GLY A C 1
ATOM 1920 O O . GLY A 1 236 ? 18.112 -13.109 -3.023 1.00 69.12 236 GLY A O 1
ATOM 1921 N N . GLY A 1 237 ? 18.338 -11.117 -4.035 1.00 66.44 237 GLY A N 1
ATOM 1922 C CA . GLY A 1 237 ? 19.808 -11.069 -3.955 1.00 66.44 237 GLY A CA 1
ATOM 1923 C C . GLY A 1 237 ? 20.403 -11.240 -2.545 1.00 66.44 237 GLY A C 1
ATOM 1924 O O . GLY A 1 237 ? 21.533 -11.723 -2.403 1.00 66.44 237 GLY A O 1
ATOM 1925 N N . PHE A 1 238 ? 19.641 -10.903 -1.499 1.00 66.75 238 PHE A N 1
ATOM 1926 C CA . PHE A 1 238 ? 20.075 -10.932 -0.092 1.00 66.75 238 PHE A CA 1
ATOM 1927 C C . PHE A 1 238 ? 19.273 -11.901 0.799 1.00 66.75 238 PHE A C 1
ATOM 1929 O O . PHE A 1 238 ? 19.526 -11.989 2.004 1.00 66.75 238 PHE A O 1
ATOM 1936 N N . GLY A 1 239 ? 18.294 -12.626 0.243 1.00 82.12 239 GLY A N 1
ATOM 1937 C CA . GLY A 1 239 ? 17.290 -13.294 1.069 1.00 82.12 239 GLY A CA 1
ATOM 1938 C C . GLY A 1 239 ? 16.259 -14.147 0.333 1.00 82.12 239 GLY A C 1
ATOM 1939 O O . GLY A 1 239 ? 16.399 -14.482 -0.842 1.00 82.12 239 GLY A O 1
ATOM 1940 N N . ARG A 1 240 ? 15.198 -14.513 1.053 1.00 91.38 240 ARG A N 1
ATOM 1941 C CA . ARG A 1 240 ? 14.018 -15.211 0.518 1.00 91.38 240 ARG A CA 1
ATOM 1942 C C . ARG A 1 240 ? 12.766 -14.407 0.832 1.00 91.38 240 ARG A C 1
ATOM 1944 O O . ARG A 1 240 ? 12.685 -13.816 1.904 1.00 91.38 240 ARG A O 1
ATOM 1951 N N . VAL A 1 241 ? 11.804 -14.422 -0.081 1.00 93.31 241 VAL A N 1
ATOM 1952 C CA . VAL A 1 241 ? 10.489 -13.811 0.118 1.00 93.31 241 VAL A CA 1
ATOM 1953 C C . VAL A 1 241 ? 9.487 -14.928 0.362 1.00 93.31 241 VAL A C 1
ATOM 1955 O O . VAL A 1 241 ? 9.423 -15.882 -0.417 1.00 93.31 241 VAL A O 1
ATOM 1958 N N . TYR A 1 242 ? 8.718 -14.815 1.437 1.00 95.69 242 TYR A N 1
ATOM 1959 C CA . TYR A 1 242 ? 7.635 -15.737 1.764 1.00 95.69 242 TYR A CA 1
ATOM 1960 C C . TYR A 1 242 ? 6.304 -15.008 1.665 1.00 95.69 242 TYR A C 1
ATOM 1962 O O . TYR A 1 242 ? 6.224 -13.823 1.990 1.00 95.69 242 TYR A O 1
ATOM 1970 N N . LEU A 1 243 ? 5.263 -15.725 1.250 1.00 94.12 243 LEU A N 1
ATOM 1971 C CA . LEU A 1 243 ? 3.910 -15.304 1.559 1.00 94.12 243 LEU A CA 1
ATOM 1972 C C . LEU A 1 243 ? 3.776 -15.426 3.067 1.00 94.12 243 LEU A C 1
ATOM 1974 O O . LEU A 1 243 ? 4.028 -16.493 3.622 1.00 94.12 243 LEU A O 1
ATOM 1978 N N . ALA A 1 244 ? 3.404 -14.341 3.713 1.00 90.88 244 ALA A N 1
ATOM 1979 C CA . ALA A 1 244 ? 3.015 -14.350 5.099 1.00 90.88 244 ALA A CA 1
ATOM 1980 C C . ALA A 1 244 ? 1.605 -13.783 5.195 1.00 90.88 244 ALA A C 1
ATOM 1982 O O . ALA A 1 244 ? 1.221 -12.891 4.444 1.00 90.88 244 ALA A O 1
ATOM 1983 N N . ARG A 1 245 ? 0.831 -14.303 6.128 1.00 83.94 245 ARG A N 1
ATOM 1984 C CA . ARG A 1 245 ? -0.364 -13.631 6.618 1.00 83.94 245 ARG A CA 1
ATOM 1985 C C . ARG A 1 245 ? 0.079 -12.930 7.895 1.00 83.94 245 ARG A C 1
ATOM 1987 O O . ARG A 1 245 ? 0.714 -13.600 8.710 1.00 83.94 245 ARG A O 1
ATOM 1994 N N . THR A 1 246 ? -0.165 -11.625 8.087 1.00 72.00 246 THR A N 1
ATOM 1995 C CA . THR A 1 246 ? -0.169 -11.126 9.470 1.00 72.00 246 THR A CA 1
ATOM 1996 C C . THR A 1 246 ? -1.147 -12.028 10.179 1.00 72.00 246 THR A C 1
ATOM 1998 O O . THR A 1 246 ? -2.241 -12.269 9.683 1.00 72.00 246 THR A O 1
ATOM 2001 N N . LYS A 1 247 ? -0.754 -12.590 11.303 1.00 63.12 247 LYS A N 1
ATOM 2002 C CA . LYS A 1 247 ? -1.734 -13.125 12.202 1.00 63.12 247 LYS A CA 1
ATOM 2003 C C . LYS A 1 247 ? -2.599 -11.940 12.599 1.00 63.12 247 LYS A C 1
ATOM 2005 O O . LYS A 1 247 ? -3.704 -11.945 12.118 1.00 63.12 247 LYS A O 1
ATOM 2010 N N . TYR A 1 248 ? -2.131 -10.865 13.249 1.00 47.84 248 TYR A N 1
ATOM 2011 C CA . TYR A 1 248 ? -3.010 -9.709 13.537 1.00 47.84 248 TYR A CA 1
ATOM 2012 C C . TYR A 1 248 ? -3.678 -9.103 12.274 1.00 47.84 248 TYR A C 1
ATOM 2014 O O . TYR A 1 248 ? -3.086 -8.278 11.573 1.00 47.84 248 TYR A O 1
ATOM 2022 N N . GLY A 1 249 ? -4.946 -9.468 12.041 1.00 49.47 249 GLY A N 1
ATOM 2023 C CA . GLY A 1 249 ? -5.828 -8.948 10.986 1.00 49.47 249 GLY A CA 1
ATOM 2024 C C . GLY A 1 249 ? -5.764 -9.688 9.653 1.00 49.47 249 GLY A C 1
ATOM 2025 O O . GLY A 1 249 ? -6.117 -9.092 8.640 1.00 49.47 249 GLY A O 1
ATOM 2026 N N . HIS A 1 250 ? -5.229 -10.913 9.643 1.00 61.47 250 HIS A N 1
ATOM 2027 C CA . HIS A 1 250 ? -5.111 -11.816 8.488 1.00 61.47 250 HIS A CA 1
ATOM 2028 C C . HIS A 1 250 ? -4.707 -11.185 7.145 1.00 61.47 250 HIS A C 1
ATOM 2030 O O . HIS A 1 250 ? -5.019 -11.679 6.053 1.00 61.47 250 HIS A O 1
ATOM 2036 N N . PHE A 1 251 ? -3.912 -10.123 7.222 1.00 62.59 251 PHE A N 1
ATOM 2037 C CA . PHE A 1 251 ? -3.528 -9.329 6.079 1.00 62.59 251 PHE A CA 1
ATOM 2038 C C . PHE A 1 251 ? -2.370 -10.008 5.354 1.00 62.59 251 PHE A C 1
ATOM 2040 O O . PHE A 1 251 ? -1.316 -10.289 5.928 1.00 62.59 251 PHE A O 1
ATOM 2047 N N . HIS A 1 252 ? -2.560 -10.310 4.073 1.00 80.38 252 HIS A N 1
ATOM 2048 C CA . HIS A 1 252 ? -1.547 -11.007 3.294 1.00 80.38 252 HIS A CA 1
ATOM 2049 C C . HIS A 1 252 ? -0.423 -10.042 2.901 1.00 80.38 252 HIS A C 1
ATOM 2051 O O . HIS A 1 252 ? -0.643 -9.036 2.230 1.00 80.38 252 HIS A O 1
ATOM 2057 N N . VAL A 1 253 ? 0.801 -10.382 3.296 1.00 86.69 253 VAL A N 1
ATOM 2058 C CA . VAL A 1 253 ? 2.027 -9.611 3.073 1.00 86.69 253 VAL A CA 1
ATOM 2059 C C . VAL A 1 253 ? 3.101 -10.476 2.415 1.00 86.69 253 VAL A C 1
ATOM 2061 O O . VAL A 1 253 ? 3.126 -11.703 2.537 1.00 86.69 253 VAL A O 1
ATOM 2064 N N . ALA A 1 254 ? 4.045 -9.832 1.740 1.00 93.50 254 ALA A N 1
ATOM 2065 C CA . ALA A 1 254 ? 5.291 -10.462 1.332 1.00 93.50 254 ALA A CA 1
ATOM 2066 C C . ALA A 1 254 ? 6.367 -10.187 2.396 1.00 93.50 254 ALA A C 1
ATOM 2068 O O . ALA A 1 254 ? 6.759 -9.044 2.625 1.00 93.50 254 ALA A O 1
ATOM 2069 N N . LEU A 1 255 ? 6.868 -11.238 3.050 1.00 93.81 255 LEU A N 1
ATOM 2070 C CA . LEU A 1 255 ? 7.914 -11.130 4.067 1.00 93.81 255 LEU A CA 1
ATOM 2071 C C . LEU A 1 255 ? 9.291 -11.387 3.430 1.00 93.81 255 LEU A C 1
ATOM 2073 O O . LEU A 1 255 ? 9.673 -12.542 3.207 1.00 93.81 255 LEU A O 1
ATOM 2077 N N . LYS A 1 256 ? 10.043 -10.320 3.117 1.00 92.75 256 LYS A N 1
ATOM 2078 C CA . LYS A 1 256 ? 11.415 -10.390 2.562 1.00 92.75 256 LYS A CA 1
ATOM 2079 C C . LYS A 1 256 ? 12.401 -10.594 3.718 1.00 92.75 256 LYS A C 1
ATOM 2081 O O . LYS A 1 256 ? 12.710 -9.667 4.461 1.00 92.75 256 LYS A O 1
ATOM 2086 N N . VAL A 1 257 ? 12.872 -11.833 3.884 1.00 93.25 257 VAL A N 1
ATOM 2087 C CA . VAL A 1 257 ? 13.763 -12.281 4.968 1.00 93.25 257 VAL A CA 1
ATOM 2088 C C . VAL A 1 257 ? 15.220 -12.219 4.515 1.00 93.25 257 VAL A C 1
ATOM 2090 O O . VAL A 1 257 ? 15.649 -13.009 3.669 1.00 93.25 257 VAL A O 1
ATOM 2093 N N . ILE A 1 258 ? 15.993 -11.318 5.115 1.00 88.69 258 ILE A N 1
ATOM 2094 C CA . ILE A 1 258 ? 17.371 -10.979 4.742 1.00 88.69 258 ILE A CA 1
ATOM 2095 C C . ILE A 1 258 ? 18.339 -11.427 5.842 1.00 88.69 258 ILE A C 1
ATOM 2097 O O . ILE A 1 258 ? 18.063 -11.264 7.029 1.00 88.69 258 ILE A O 1
ATOM 2101 N N . SER A 1 259 ? 19.492 -11.997 5.477 1.00 85.88 259 SER A N 1
ATOM 2102 C CA . SER A 1 259 ? 20.504 -12.434 6.454 1.00 85.88 259 SER A CA 1
ATOM 2103 C C . SER A 1 259 ? 21.526 -11.337 6.753 1.00 85.88 259 SER A C 1
ATOM 2105 O O . SER A 1 259 ? 22.255 -10.920 5.854 1.00 85.88 259 SER A O 1
ATOM 2107 N N . LYS A 1 260 ? 21.682 -10.956 8.031 1.00 82.25 260 LYS A N 1
ATOM 2108 C CA . LYS A 1 260 ? 22.701 -9.981 8.467 1.00 82.25 260 LYS A CA 1
ATOM 2109 C C . LYS A 1 260 ? 24.122 -10.430 8.098 1.00 82.25 260 LYS A C 1
ATOM 2111 O O . LYS A 1 260 ? 24.910 -9.628 7.609 1.00 82.25 260 LYS A O 1
ATOM 2116 N N . LYS A 1 261 ? 24.422 -11.733 8.214 1.00 81.62 261 LYS A N 1
ATOM 2117 C CA . LYS A 1 261 ? 25.707 -12.305 7.761 1.00 81.62 261 LYS A CA 1
ATOM 2118 C C . LYS A 1 261 ? 25.931 -12.128 6.255 1.00 81.62 261 LYS A C 1
ATOM 2120 O O . LYS A 1 261 ? 27.050 -11.835 5.849 1.00 81.62 261 LYS A O 1
ATOM 2125 N N . SER A 1 262 ? 24.886 -12.278 5.434 1.00 78.12 262 SER A N 1
ATOM 2126 C CA . SER A 1 262 ? 25.001 -12.077 3.982 1.00 78.12 262 SER A CA 1
ATOM 2127 C C . SER A 1 262 ? 25.170 -10.610 3.593 1.00 78.12 262 SER A C 1
ATOM 2129 O O . SER A 1 262 ? 25.757 -10.358 2.546 1.00 78.12 262 SER A O 1
ATOM 2131 N N . LEU A 1 263 ? 24.651 -9.663 4.383 1.00 74.44 263 LEU A N 1
ATOM 2132 C CA . LEU A 1 263 ? 24.843 -8.234 4.126 1.00 74.44 263 LEU A CA 1
ATOM 2133 C C . LEU A 1 263 ? 26.297 -7.828 4.371 1.00 74.44 263 LEU A C 1
ATOM 2135 O O . LEU A 1 263 ? 26.899 -7.209 3.497 1.00 74.44 263 LEU A O 1
ATOM 2139 N N . VAL A 1 264 ? 26.867 -8.250 5.509 1.00 73.12 264 VAL A N 1
ATOM 2140 C CA . VAL A 1 264 ? 28.276 -8.006 5.866 1.00 73.12 264 VAL A CA 1
ATOM 2141 C C . VAL A 1 264 ? 29.218 -8.651 4.848 1.00 73.12 264 VAL A C 1
ATOM 2143 O O . VAL A 1 264 ? 30.080 -7.973 4.306 1.00 73.12 264 VAL A O 1
ATOM 2146 N N . ALA A 1 265 ? 29.014 -9.929 4.509 1.00 71.94 265 ALA A N 1
ATOM 2147 C CA . ALA A 1 265 ? 29.876 -10.653 3.566 1.00 71.94 265 ALA A CA 1
ATOM 2148 C C . ALA A 1 265 ? 29.824 -10.136 2.111 1.00 71.94 265 ALA A C 1
ATOM 2150 O O . ALA A 1 265 ? 30.654 -10.532 1.299 1.00 71.94 265 ALA A O 1
ATOM 2151 N N . LYS A 1 266 ? 28.837 -9.297 1.772 1.00 72.56 266 LYS A N 1
ATOM 2152 C CA . LYS A 1 266 ? 28.684 -8.650 0.457 1.00 72.56 266 LYS A CA 1
ATOM 2153 C C . LYS A 1 266 ? 28.895 -7.129 0.509 1.00 72.56 266 LYS A C 1
ATOM 2155 O O . LYS A 1 266 ? 28.582 -6.461 -0.469 1.00 72.56 266 LYS A O 1
ATOM 2160 N N . GLU A 1 267 ? 29.300 -6.583 1.660 1.00 71.44 267 GLU A N 1
ATOM 2161 C CA . GLU A 1 267 ? 29.425 -5.134 1.918 1.00 71.44 267 GLU A CA 1
ATOM 2162 C C . GLU A 1 267 ? 28.167 -4.322 1.531 1.00 71.44 267 GLU A C 1
ATOM 2164 O O . GLU A 1 267 ? 28.221 -3.154 1.162 1.00 71.44 267 GLU A O 1
ATOM 2169 N N . SER A 1 268 ? 26.994 -4.954 1.624 1.00 72.31 268 SER A N 1
ATOM 2170 C CA . SER A 1 268 ? 25.739 -4.496 0.998 1.00 72.31 268 SER A CA 1
ATOM 2171 C C . SER A 1 268 ? 24.716 -3.922 1.981 1.00 72.31 268 SER A C 1
ATOM 2173 O O . SER A 1 268 ? 23.580 -3.648 1.600 1.00 72.31 268 SER A O 1
ATOM 2175 N N . ALA A 1 269 ? 25.102 -3.714 3.245 1.00 71.69 269 ALA A N 1
ATOM 2176 C CA . ALA A 1 269 ? 24.223 -3.143 4.270 1.00 71.69 269 ALA A CA 1
ATOM 2177 C C . ALA A 1 269 ? 23.656 -1.772 3.849 1.00 71.69 269 ALA A C 1
ATOM 2179 O O . ALA A 1 269 ? 22.449 -1.565 3.933 1.00 71.69 269 ALA A O 1
ATOM 2180 N N . TYR A 1 270 ? 24.498 -0.906 3.270 1.00 71.94 270 TYR A N 1
ATOM 2181 C CA . TYR A 1 270 ? 24.101 0.427 2.800 1.00 71.94 270 TYR A CA 1
ATOM 2182 C C . TYR A 1 270 ? 23.052 0.405 1.670 1.00 71.94 270 TYR A C 1
ATOM 2184 O O . TYR A 1 270 ? 22.328 1.382 1.490 1.00 71.94 270 TYR A O 1
ATOM 2192 N N . LEU A 1 271 ? 22.971 -0.683 0.887 1.00 71.81 271 LEU A N 1
ATOM 2193 C CA . LEU A 1 271 ? 21.944 -0.841 -0.150 1.00 71.81 271 LEU A CA 1
ATOM 2194 C C . LEU A 1 271 ? 20.582 -1.131 0.487 1.00 71.81 271 LEU A C 1
ATOM 2196 O O . LEU A 1 271 ? 19.584 -0.565 0.061 1.00 71.81 271 LEU A O 1
ATOM 2200 N N . LEU A 1 272 ? 20.547 -1.958 1.538 1.00 79.12 272 LEU A N 1
ATOM 2201 C CA . LEU A 1 272 ? 19.317 -2.248 2.277 1.00 79.12 272 LEU A CA 1
ATOM 2202 C C . LEU A 1 272 ? 18.849 -1.052 3.114 1.00 79.12 272 LEU A C 1
ATOM 2204 O O . LEU A 1 272 ? 17.658 -0.765 3.148 1.00 79.12 272 LEU A O 1
ATOM 2208 N N . GLU A 1 273 ? 19.769 -0.354 3.782 1.00 71.56 273 GLU A N 1
ATOM 2209 C CA . GLU A 1 273 ? 19.448 0.871 4.527 1.00 71.56 273 GLU A CA 1
ATOM 2210 C C . GLU A 1 273 ? 18.801 1.908 3.602 1.00 71.56 273 GLU A C 1
ATOM 2212 O O . GLU A 1 273 ? 17.759 2.463 3.942 1.00 71.56 273 GLU A O 1
ATOM 2217 N N . ARG A 1 274 ? 19.340 2.069 2.386 1.00 73.75 274 ARG A N 1
ATOM 2218 C CA . ARG A 1 274 ? 18.757 2.929 1.354 1.00 73.75 274 ARG A CA 1
ATOM 2219 C C . ARG A 1 274 ? 17.445 2.396 0.770 1.00 73.75 274 ARG A C 1
ATOM 2221 O O . ARG A 1 274 ? 16.554 3.196 0.510 1.00 73.75 274 ARG A O 1
ATOM 2228 N N . GLU A 1 275 ? 17.306 1.085 0.551 1.00 83.69 275 GLU A N 1
ATOM 2229 C CA . GLU A 1 275 ? 16.038 0.470 0.115 1.00 83.69 275 GLU A CA 1
ATOM 2230 C C . GLU A 1 275 ? 14.921 0.841 1.106 1.00 83.69 275 GLU A C 1
ATOM 2232 O O . GLU A 1 275 ? 13.866 1.325 0.702 1.00 83.69 275 GLU A O 1
ATOM 2237 N N . ILE A 1 276 ? 15.194 0.706 2.409 1.00 77.00 276 ILE A N 1
ATOM 2238 C CA . ILE A 1 276 ? 14.279 1.092 3.489 1.00 77.00 276 ILE A CA 1
ATOM 2239 C C . ILE A 1 276 ? 14.043 2.609 3.489 1.00 77.00 276 ILE A C 1
ATOM 2241 O O . ILE A 1 276 ? 12.888 3.032 3.486 1.00 77.00 276 ILE A O 1
ATOM 2245 N N . GLU A 1 277 ? 15.093 3.434 3.461 1.00 76.75 277 GLU A N 1
ATOM 2246 C CA . GLU A 1 277 ? 14.994 4.904 3.451 1.00 76.75 277 GLU A CA 1
ATOM 2247 C C . GLU A 1 277 ? 14.114 5.404 2.296 1.00 76.75 277 GLU A C 1
ATOM 2249 O O . GLU A 1 277 ? 13.146 6.129 2.517 1.00 76.75 277 GLU A O 1
ATOM 2254 N N . ILE A 1 278 ? 14.385 4.965 1.066 1.00 80.62 278 ILE A N 1
ATOM 2255 C CA . ILE A 1 278 ? 13.632 5.380 -0.119 1.00 80.62 278 ILE A CA 1
ATOM 2256 C C . ILE A 1 278 ? 12.197 4.845 -0.044 1.00 80.62 278 ILE A C 1
ATOM 2258 O O . ILE A 1 278 ? 11.235 5.612 -0.120 1.00 80.62 278 ILE A O 1
ATOM 2262 N N . GLN A 1 279 ? 12.022 3.533 0.132 1.00 82.81 279 GLN A N 1
ATOM 2263 C CA . GLN A 1 279 ? 10.711 2.896 -0.004 1.00 82.81 279 GLN A CA 1
ATOM 2264 C C . GLN A 1 279 ? 9.760 3.231 1.161 1.00 82.81 279 GLN A C 1
ATOM 2266 O O . GLN A 1 279 ? 8.544 3.254 0.965 1.00 82.81 279 GLN A O 1
ATOM 2271 N N . THR A 1 280 ? 10.270 3.588 2.349 1.00 75.69 280 THR A N 1
ATOM 2272 C CA . THR A 1 280 ? 9.424 4.107 3.443 1.00 75.69 280 THR A CA 1
ATOM 2273 C C . THR A 1 280 ? 8.801 5.470 3.128 1.00 75.69 280 THR A C 1
ATOM 2275 O O . THR A 1 280 ? 7.707 5.726 3.633 1.00 75.69 280 THR A O 1
ATOM 2278 N N . HIS A 1 281 ? 9.385 6.292 2.245 1.00 77.06 281 HIS A N 1
ATOM 2279 C CA . HIS A 1 281 ? 8.869 7.621 1.863 1.00 77.06 281 HIS A CA 1
ATOM 2280 C C . HIS A 1 281 ? 8.081 7.656 0.535 1.00 77.06 281 HIS A C 1
ATOM 2282 O O . HIS A 1 281 ? 7.492 8.683 0.179 1.00 77.06 281 HIS A O 1
ATOM 2288 N N . LEU A 1 282 ? 8.031 6.550 -0.214 1.00 79.25 282 LEU A N 1
ATOM 2289 C CA . LEU A 1 282 ? 7.249 6.447 -1.451 1.00 79.25 282 LEU A CA 1
ATOM 2290 C C . LEU A 1 282 ? 5.824 5.945 -1.163 1.00 79.25 282 LEU A C 1
ATOM 2292 O O . LEU A 1 282 ? 5.632 4.948 -0.471 1.00 79.25 282 LEU A O 1
ATOM 2296 N N . ARG A 1 283 ? 4.808 6.639 -1.689 1.00 79.94 283 ARG A N 1
ATOM 2297 C CA . ARG A 1 283 ? 3.385 6.282 -1.577 1.00 79.94 283 ARG A CA 1
ATOM 2298 C C . ARG A 1 283 ? 2.736 6.472 -2.943 1.00 79.94 283 ARG A C 1
ATOM 2300 O O . ARG A 1 283 ? 2.473 7.598 -3.352 1.00 79.94 283 ARG A O 1
ATOM 2307 N N . HIS A 1 284 ? 2.530 5.377 -3.669 1.00 89.31 284 HIS A N 1
ATOM 2308 C CA . HIS A 1 284 ? 1.920 5.403 -4.996 1.00 89.31 284 HIS A CA 1
ATOM 2309 C C . HIS A 1 284 ? 1.209 4.083 -5.293 1.00 89.31 284 HIS A C 1
ATOM 2311 O O . HIS A 1 284 ? 1.731 3.023 -4.956 1.00 89.31 284 HIS A O 1
ATOM 2317 N N . ARG A 1 285 ? 0.056 4.118 -5.978 1.00 86.88 285 ARG A N 1
ATOM 2318 C CA . ARG A 1 285 ? -0.747 2.908 -6.249 1.00 86.88 285 ARG A CA 1
ATOM 2319 C C . ARG A 1 285 ? 0.011 1.829 -7.034 1.00 86.88 285 ARG A C 1
ATOM 2321 O O . ARG A 1 285 ? -0.251 0.648 -6.828 1.00 86.88 285 ARG A O 1
ATOM 2328 N N . ASN A 1 286 ? 0.963 2.233 -7.880 1.00 95.19 286 ASN A N 1
ATOM 2329 C CA . ASN A 1 286 ? 1.787 1.348 -8.711 1.00 95.19 286 ASN A CA 1
ATOM 2330 C C . ASN A 1 286 ? 3.228 1.148 -8.189 1.00 95.19 286 ASN A C 1
ATOM 2332 O O . ASN A 1 286 ? 4.100 0.699 -8.927 1.00 95.19 286 ASN A O 1
ATOM 2336 N N . ILE A 1 287 ? 3.494 1.459 -6.917 1.00 94.31 287 ILE A N 1
ATOM 2337 C CA . ILE A 1 287 ? 4.735 1.095 -6.214 1.00 94.31 287 ILE A CA 1
ATOM 2338 C C . ILE A 1 287 ? 4.380 0.054 -5.151 1.00 94.31 287 ILE A C 1
ATOM 2340 O O . ILE A 1 287 ? 3.356 0.185 -4.485 1.00 94.31 287 ILE A O 1
ATOM 2344 N N . LEU A 1 288 ? 5.202 -0.988 -5.004 1.00 92.56 288 LEU A N 1
ATOM 2345 C CA . LEU A 1 288 ? 5.017 -2.005 -3.975 1.00 92.56 288 LEU A CA 1
ATOM 2346 C C . LEU A 1 288 ? 5.237 -1.373 -2.597 1.00 92.56 288 LEU A C 1
ATOM 2348 O O . LEU A 1 288 ? 6.340 -0.912 -2.288 1.00 92.56 288 LEU A O 1
ATOM 2352 N N . GLN A 1 289 ? 4.201 -1.343 -1.763 1.00 84.75 289 GLN A N 1
ATOM 2353 C CA . GLN A 1 289 ? 4.286 -0.671 -0.469 1.00 84.75 289 GLN A CA 1
ATOM 2354 C C . GLN A 1 289 ? 5.229 -1.415 0.495 1.00 84.75 289 GLN A C 1
ATOM 2356 O O . GLN A 1 289 ? 5.056 -2.606 0.747 1.00 84.75 289 GLN A O 1
ATOM 2361 N N . LEU A 1 290 ? 6.186 -0.700 1.095 1.00 82.62 290 LEU A N 1
ATOM 2362 C CA . LEU A 1 290 ? 6.870 -1.138 2.316 1.00 82.62 290 LEU A CA 1
ATOM 2363 C C . LEU A 1 290 ? 6.048 -0.659 3.511 1.00 82.62 290 LEU A C 1
ATOM 2365 O O . LEU A 1 290 ? 6.017 0.537 3.793 1.00 82.62 290 LEU A O 1
ATOM 2369 N N . TYR A 1 291 ? 5.335 -1.562 4.183 1.00 76.81 291 TYR A N 1
ATOM 2370 C CA . TYR A 1 291 ? 4.518 -1.186 5.340 1.00 76.81 291 TYR A CA 1
ATOM 2371 C C . TYR A 1 291 ? 5.395 -0.885 6.549 1.00 76.81 291 TYR A C 1
ATOM 2373 O O . TYR A 1 291 ? 5.192 0.108 7.240 1.00 76.81 291 TYR A O 1
ATOM 2381 N N . THR A 1 292 ? 6.363 -1.761 6.814 1.00 75.25 292 THR A N 1
ATOM 2382 C CA . THR A 1 292 ? 7.258 -1.673 7.968 1.00 75.25 292 THR A CA 1
ATOM 2383 C C . THR A 1 292 ? 8.400 -2.684 7.833 1.00 75.25 292 THR A C 1
ATOM 2385 O O . THR A 1 292 ? 8.431 -3.496 6.904 1.00 75.25 292 THR A O 1
ATOM 2388 N N . TYR A 1 293 ? 9.347 -2.650 8.761 1.00 80.81 293 TYR A N 1
ATOM 2389 C CA . TYR A 1 293 ? 10.430 -3.615 8.865 1.00 80.81 293 TYR A CA 1
ATOM 2390 C C . TYR A 1 293 ? 10.706 -3.950 10.332 1.00 80.81 293 TYR A C 1
ATOM 2392 O O . TYR A 1 293 ? 10.433 -3.162 11.237 1.00 80.81 293 TYR A O 1
ATOM 2400 N N . PHE A 1 294 ? 11.258 -5.135 10.563 1.00 80.38 294 PHE A N 1
ATOM 2401 C CA . PHE A 1 294 ? 11.661 -5.609 11.885 1.00 80.38 294 PHE A CA 1
ATOM 2402 C C . PHE A 1 294 ? 12.926 -6.467 11.786 1.00 80.38 294 PHE A C 1
ATOM 2404 O O . PHE A 1 294 ? 13.391 -6.798 10.691 1.00 80.38 294 PHE A O 1
ATOM 2411 N N . TRP A 1 295 ? 13.534 -6.828 12.914 1.00 81.50 295 TRP A N 1
ATOM 2412 C CA . TRP A 1 295 ? 14.757 -7.634 12.921 1.00 81.50 295 TRP A CA 1
ATOM 2413 C C . TRP A 1 295 ? 14.863 -8.583 14.115 1.00 81.50 295 TRP A C 1
ATOM 2415 O O . TRP A 1 295 ? 14.249 -8.406 15.163 1.00 81.50 295 TRP A O 1
ATOM 2425 N N . ASP A 1 296 ? 15.706 -9.601 13.946 1.00 80.44 296 ASP A N 1
ATOM 2426 C CA . ASP A 1 296 ? 16.227 -10.425 15.037 1.00 80.44 296 ASP A CA 1
ATOM 2427 C C . ASP A 1 296 ? 17.763 -10.346 15.079 1.00 80.44 296 ASP A C 1
ATOM 2429 O O . ASP A 1 296 ? 18.384 -9.567 14.348 1.00 80.44 296 ASP A O 1
ATOM 2433 N N . GLU A 1 297 ? 18.407 -11.128 15.942 1.00 78.81 297 GLU A N 1
ATOM 2434 C CA . GLU A 1 297 ? 19.873 -11.196 16.053 1.00 78.81 297 GLU A CA 1
ATOM 2435 C C . GLU A 1 297 ? 20.585 -11.497 14.718 1.00 78.81 297 GLU A C 1
ATOM 2437 O O . GLU A 1 297 ? 21.708 -11.056 14.485 1.00 78.81 297 GLU A O 1
ATOM 2442 N N . ARG A 1 298 ? 19.944 -12.264 13.827 1.00 82.81 298 ARG A N 1
ATOM 2443 C CA . ARG A 1 298 ? 20.550 -12.886 12.638 1.00 82.81 298 ARG A CA 1
ATOM 2444 C C . ARG A 1 298 ? 19.992 -12.347 11.320 1.00 82.81 298 ARG A C 1
ATOM 2446 O O . ARG A 1 298 ? 20.624 -12.533 10.274 1.00 82.81 298 ARG A O 1
ATOM 2453 N N . ARG A 1 299 ? 18.805 -11.738 11.342 1.00 86.50 299 ARG A N 1
ATOM 2454 C CA . ARG A 1 299 ? 17.996 -11.407 10.161 1.00 86.50 299 ARG A CA 1
ATOM 2455 C C . ARG A 1 299 ? 17.332 -10.038 10.261 1.00 86.50 299 ARG A C 1
ATOM 2457 O O . ARG A 1 299 ? 17.091 -9.532 11.354 1.00 86.50 299 ARG A O 1
ATOM 2464 N N . ILE A 1 300 ? 17.023 -9.478 9.099 1.00 84.62 300 ILE A N 1
ATOM 2465 C CA . ILE A 1 300 ? 16.152 -8.314 8.903 1.00 84.62 300 ILE A CA 1
ATOM 2466 C C . ILE A 1 300 ? 14.961 -8.785 8.063 1.00 84.62 300 ILE A C 1
ATOM 2468 O O . ILE A 1 300 ? 15.105 -9.679 7.225 1.00 84.62 300 ILE A O 1
ATOM 2472 N N . PHE A 1 301 ? 13.792 -8.216 8.313 1.00 88.75 301 PHE A N 1
ATOM 2473 C CA . PHE A 1 301 ? 12.527 -8.577 7.696 1.00 88.75 301 PHE A CA 1
ATOM 2474 C C . PHE A 1 301 ? 11.867 -7.314 7.168 1.00 88.75 301 PHE A C 1
ATOM 2476 O O . PHE A 1 301 ? 11.610 -6.400 7.948 1.00 88.75 301 PHE A O 1
ATOM 2483 N N . LEU A 1 302 ? 11.581 -7.266 5.869 1.00 89.00 302 LEU A N 1
ATOM 2484 C CA . LEU A 1 302 ? 10.722 -6.228 5.302 1.00 89.00 302 LEU A CA 1
ATOM 2485 C C . LEU A 1 302 ? 9.311 -6.798 5.145 1.00 89.00 302 LEU A C 1
ATOM 2487 O O . LEU A 1 302 ? 9.150 -7.895 4.602 1.00 89.00 302 LEU A O 1
ATOM 2491 N N . VAL A 1 303 ? 8.316 -6.058 5.630 1.00 88.38 303 VAL A N 1
ATOM 2492 C CA . VAL A 1 303 ? 6.890 -6.379 5.518 1.00 88.38 303 VAL A CA 1
ATOM 2493 C C . VAL A 1 303 ? 6.337 -5.568 4.352 1.00 88.38 303 VAL A C 1
ATOM 2495 O O . VAL A 1 303 ? 6.116 -4.360 4.462 1.00 88.38 303 VAL A O 1
ATOM 2498 N N . LEU A 1 304 ? 6.185 -6.234 3.212 1.00 90.44 304 LEU A N 1
ATOM 2499 C CA . LEU A 1 304 ? 5.829 -5.630 1.931 1.00 90.44 304 LEU A CA 1
ATOM 2500 C C . LEU A 1 304 ? 4.387 -5.975 1.542 1.00 90.44 304 LEU A C 1
ATOM 2502 O O . LEU A 1 304 ? 3.837 -6.990 1.973 1.00 90.44 304 LEU A O 1
ATOM 2506 N N . GLU A 1 305 ? 3.805 -5.168 0.663 1.00 86.31 305 GLU A N 1
ATOM 2507 C CA . GLU A 1 305 ? 2.577 -5.495 -0.062 1.00 86.31 305 GLU A CA 1
ATOM 2508 C C . GLU A 1 305 ? 2.677 -6.864 -0.746 1.00 86.31 305 GLU A C 1
ATOM 2510 O O . GLU A 1 305 ? 3.680 -7.192 -1.386 1.00 86.31 305 GLU A O 1
ATOM 2515 N N . TYR A 1 306 ? 1.632 -7.683 -0.609 1.00 89.50 306 TYR A N 1
ATOM 2516 C CA . TYR A 1 306 ? 1.540 -8.934 -1.349 1.00 89.50 306 TYR A CA 1
ATOM 2517 C C . TYR A 1 306 ? 0.932 -8.691 -2.731 1.00 89.50 306 TYR A C 1
ATOM 2519 O O . TYR A 1 306 ? -0.234 -8.333 -2.859 1.00 89.50 306 TYR A O 1
ATOM 2527 N N . ALA A 1 307 ? 1.720 -8.949 -3.772 1.00 91.25 307 ALA A N 1
ATOM 2528 C CA . ALA A 1 307 ? 1.269 -8.968 -5.158 1.00 91.25 307 ALA A CA 1
ATOM 2529 C C . ALA A 1 307 ? 0.922 -10.420 -5.570 1.00 91.25 307 ALA A C 1
ATOM 2531 O O . ALA A 1 307 ? 1.829 -11.199 -5.891 1.00 91.25 307 ALA A O 1
ATOM 2532 N N . PRO A 1 308 ? -0.359 -10.845 -5.527 1.00 83.38 308 PRO A N 1
ATOM 2533 C CA . PRO A 1 308 ? -0.730 -12.260 -5.609 1.00 83.38 308 PRO A CA 1
ATOM 2534 C C . PRO A 1 308 ? -0.462 -12.924 -6.959 1.00 83.38 308 PRO A C 1
ATOM 2536 O O . PRO A 1 308 ? -0.363 -14.150 -7.013 1.00 83.38 308 PRO A O 1
ATOM 2539 N N . ARG A 1 309 ? -0.317 -12.145 -8.037 1.00 88.81 309 ARG A N 1
ATOM 2540 C CA . ARG A 1 309 ? 0.002 -12.668 -9.373 1.00 88.81 309 ARG A CA 1
ATOM 2541 C C . ARG A 1 309 ? 1.508 -12.776 -9.634 1.00 88.81 309 ARG A C 1
ATOM 2543 O O . ARG A 1 309 ? 1.896 -13.285 -10.681 1.00 88.81 309 ARG A O 1
ATOM 2550 N N . GLY A 1 310 ? 2.339 -12.385 -8.664 1.00 92.88 310 GLY A N 1
ATOM 2551 C CA . GLY A 1 310 ? 3.790 -12.545 -8.709 1.00 92.88 310 GLY A CA 1
ATOM 2552 C C . GLY A 1 310 ? 4.469 -11.637 -9.733 1.00 92.88 310 GLY A C 1
ATOM 2553 O O . GLY A 1 310 ? 3.966 -10.564 -10.054 1.00 92.88 310 GLY A O 1
ATOM 2554 N N . GLU A 1 311 ? 5.636 -12.066 -10.205 1.00 94.50 311 GLU A N 1
ATOM 2555 C CA . GLU A 1 311 ? 6.472 -11.335 -11.164 1.00 94.50 311 GLU A CA 1
ATOM 2556 C C . GLU A 1 311 ? 5.817 -11.251 -12.550 1.00 94.50 311 GLU A C 1
ATOM 2558 O O . GLU A 1 311 ? 5.372 -12.262 -13.108 1.00 94.50 311 GLU A O 1
ATOM 2563 N N . LEU A 1 312 ? 5.852 -10.060 -13.150 1.00 96.31 312 LEU A N 1
ATOM 2564 C CA . LEU A 1 312 ? 5.445 -9.817 -14.531 1.00 96.31 312 LEU A CA 1
ATOM 2565 C C . LEU A 1 312 ? 6.239 -10.709 -15.495 1.00 96.31 312 LEU A C 1
ATOM 2567 O O . LEU A 1 312 ? 5.644 -11.255 -16.416 1.00 96.31 312 LEU A O 1
ATOM 2571 N N . TYR A 1 313 ? 7.526 -10.958 -15.225 1.00 94.06 313 TYR A N 1
ATOM 2572 C CA . TYR A 1 313 ? 8.359 -11.911 -15.971 1.00 94.06 313 TYR A CA 1
ATOM 2573 C C . TYR A 1 313 ? 7.720 -13.305 -16.088 1.00 94.06 313 TYR A C 1
ATOM 2575 O O . TYR A 1 313 ? 7.633 -13.869 -17.179 1.00 94.06 313 TYR A O 1
ATOM 2583 N N . LYS A 1 314 ? 7.223 -13.863 -14.975 1.00 93.38 314 LYS A N 1
ATOM 2584 C CA . LYS A 1 314 ? 6.584 -15.191 -1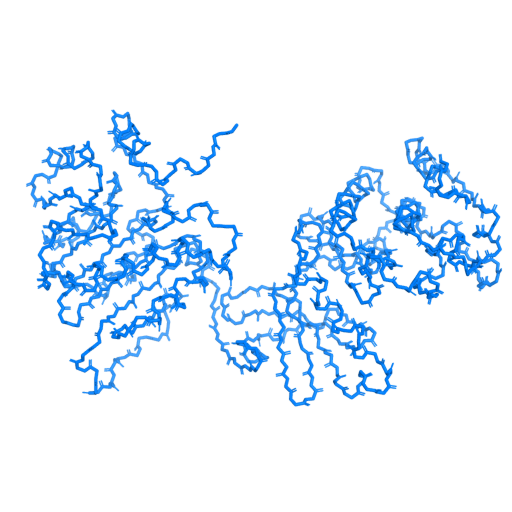4.947 1.00 93.38 314 LYS A CA 1
ATOM 2585 C C . LYS A 1 314 ? 5.223 -15.183 -15.637 1.00 93.38 314 LYS A C 1
ATOM 2587 O O . LYS A 1 314 ? 4.880 -16.152 -16.306 1.00 93.38 314 LYS A O 1
ATOM 2592 N N . MET A 1 315 ? 4.461 -14.096 -15.491 1.00 94.62 315 MET A N 1
ATOM 2593 C CA . MET A 1 315 ? 3.192 -13.917 -16.202 1.00 94.62 315 MET A CA 1
ATOM 2594 C C . MET A 1 315 ? 3.403 -13.786 -17.716 1.00 94.62 315 MET A C 1
ATOM 2596 O O . MET A 1 315 ? 2.616 -14.317 -18.490 1.00 94.62 315 MET A O 1
ATOM 2600 N N . MET A 1 316 ? 4.471 -13.109 -18.136 1.00 94.50 316 MET A N 1
ATOM 2601 C CA . MET A 1 316 ? 4.867 -12.953 -19.534 1.00 94.50 316 MET A CA 1
ATOM 2602 C C . MET A 1 316 ? 5.204 -14.310 -20.154 1.00 94.50 316 MET A C 1
ATOM 2604 O O . MET A 1 316 ? 4.597 -14.697 -21.145 1.00 94.50 316 MET A O 1
ATOM 2608 N N . HIS A 1 317 ? 6.078 -15.086 -19.506 1.00 92.25 317 HIS A N 1
ATOM 2609 C CA . HIS A 1 317 ? 6.486 -16.420 -19.962 1.00 92.25 317 HIS A CA 1
ATOM 2610 C C . HIS A 1 317 ? 5.363 -17.474 -19.945 1.00 92.25 317 HIS A C 1
ATOM 2612 O O . HIS A 1 317 ? 5.531 -18.542 -20.529 1.00 92.25 317 HIS A O 1
ATOM 2618 N N . SER A 1 318 ? 4.224 -17.204 -19.293 1.00 93.44 318 SER A N 1
ATOM 2619 C CA . SER A 1 318 ? 3.032 -18.060 -19.370 1.00 93.44 318 SER A CA 1
ATOM 2620 C C . SER A 1 318 ? 2.065 -17.679 -20.499 1.00 93.44 318 SER A C 1
ATOM 2622 O O . SER A 1 318 ? 1.116 -18.423 -20.752 1.00 93.44 318 SER A O 1
ATOM 2624 N N . GLN A 1 319 ? 2.289 -16.555 -21.192 1.00 93.38 319 GLN A N 1
ATOM 2625 C CA . GLN A 1 319 ? 1.532 -16.194 -22.390 1.00 93.38 319 GLN A CA 1
ATOM 2626 C C . GLN A 1 319 ? 2.013 -16.981 -23.618 1.00 93.38 319 GLN A C 1
ATOM 2628 O O . GLN A 1 319 ? 3.153 -17.446 -23.683 1.00 93.38 319 GLN A O 1
ATOM 2633 N N . ILE A 1 320 ? 1.159 -17.058 -24.643 1.00 88.50 320 ILE A N 1
ATOM 2634 C CA . ILE A 1 320 ? 1.569 -17.508 -25.980 1.00 88.50 320 ILE A CA 1
ATOM 2635 C C . ILE A 1 320 ? 2.719 -16.628 -26.494 1.00 88.50 320 ILE A C 1
ATOM 2637 O O . ILE A 1 320 ? 2.690 -15.404 -26.359 1.00 88.50 320 ILE A O 1
ATOM 2641 N N . ASP A 1 321 ? 3.749 -17.278 -27.039 1.00 88.94 321 ASP A N 1
ATOM 2642 C CA . ASP A 1 321 ? 5.015 -16.688 -27.501 1.00 88.94 321 ASP A CA 1
ATOM 2643 C C . ASP A 1 321 ? 5.755 -15.795 -26.480 1.00 88.94 321 ASP A C 1
ATOM 2645 O O . ASP A 1 321 ? 6.669 -15.065 -26.862 1.00 88.94 321 ASP A O 1
ATOM 2649 N N . GLY A 1 322 ? 5.375 -15.823 -25.197 1.00 91.94 322 GLY A N 1
ATOM 2650 C CA . GLY A 1 322 ? 5.912 -14.915 -24.183 1.00 91.94 322 GLY A CA 1
ATOM 2651 C C . GLY A 1 322 ? 5.427 -13.463 -24.311 1.00 91.94 322 GLY A C 1
ATOM 2652 O O . GLY A 1 322 ? 6.140 -12.558 -23.893 1.00 91.94 322 GLY A O 1
ATOM 2653 N N . ARG A 1 323 ? 4.268 -13.197 -24.934 1.00 92.88 323 ARG A N 1
ATOM 2654 C CA . ARG A 1 323 ? 3.835 -11.835 -25.324 1.00 92.88 323 ARG A CA 1
ATOM 2655 C C . ARG A 1 323 ? 2.492 -11.422 -24.734 1.00 92.88 323 ARG A C 1
ATOM 2657 O O . ARG A 1 323 ? 1.578 -12.230 -24.607 1.00 92.88 323 ARG A O 1
ATOM 2664 N N . PHE A 1 324 ? 2.324 -10.126 -24.487 1.00 95.06 324 PHE A N 1
ATOM 2665 C CA . PHE A 1 324 ? 1.036 -9.514 -24.163 1.00 95.06 324 PHE A CA 1
ATOM 2666 C C . PHE A 1 324 ? 0.444 -8.758 -25.359 1.00 95.06 324 PHE A C 1
ATOM 2668 O O . PHE A 1 324 ? 1.153 -8.143 -26.154 1.00 95.06 324 PHE A O 1
ATOM 2675 N N . GLY A 1 325 ? -0.888 -8.744 -25.452 1.00 94.38 325 GLY A N 1
ATOM 2676 C CA . GLY A 1 325 ? -1.603 -7.900 -26.412 1.00 94.38 325 GLY A CA 1
ATOM 2677 C C . GLY A 1 325 ? -1.484 -6.406 -26.081 1.00 94.38 325 GLY A C 1
ATOM 2678 O O . GLY A 1 325 ? -1.418 -6.026 -24.910 1.00 94.38 325 GLY A O 1
ATOM 2679 N N . GLU A 1 326 ? -1.519 -5.559 -27.115 1.00 94.69 326 GLU A N 1
ATOM 2680 C CA . GLU A 1 326 ? -1.278 -4.106 -27.040 1.00 94.69 326 GLU A CA 1
ATOM 2681 C C . GLU A 1 326 ? -2.020 -3.397 -25.900 1.00 94.69 326 GLU A C 1
ATOM 2683 O O . GLU A 1 326 ? -1.419 -2.588 -25.202 1.00 94.69 326 GLU A O 1
ATOM 2688 N N . VAL A 1 327 ? -3.295 -3.720 -25.662 1.00 95.31 327 VAL A N 1
ATOM 2689 C CA . VAL A 1 327 ? -4.105 -3.086 -24.603 1.00 95.31 327 VAL A CA 1
ATOM 2690 C C . VAL A 1 327 ? -3.514 -3.326 -23.206 1.00 95.31 327 VAL A C 1
ATOM 2692 O O . VAL A 1 327 ? -3.477 -2.410 -22.384 1.00 95.31 327 VAL A O 1
ATOM 2695 N N . MET A 1 328 ? -3.010 -4.535 -22.936 1.00 95.12 328 MET A N 1
ATOM 2696 C CA . MET A 1 328 ? -2.370 -4.862 -21.658 1.00 95.12 328 MET A CA 1
ATOM 2697 C C . MET A 1 328 ? -0.995 -4.191 -21.546 1.00 95.12 328 MET A C 1
ATOM 2699 O O . MET A 1 328 ? -0.676 -3.629 -20.500 1.00 95.12 328 MET A O 1
ATOM 2703 N N . VAL A 1 329 ? -0.211 -4.182 -22.632 1.00 97.50 329 VAL A N 1
ATOM 2704 C CA . VAL A 1 329 ? 1.077 -3.469 -22.676 1.00 97.50 329 VAL A CA 1
ATOM 2705 C C . VAL A 1 329 ? 0.867 -1.977 -22.417 1.00 97.50 329 VAL A C 1
ATOM 2707 O O . VAL A 1 329 ? 1.530 -1.413 -21.555 1.00 97.50 329 VAL A O 1
ATOM 2710 N N . GLY A 1 330 ? -0.104 -1.348 -23.081 1.00 97.56 330 GLY A N 1
ATOM 2711 C CA . GLY A 1 330 ? -0.462 0.055 -22.876 1.00 97.56 330 GLY A CA 1
ATOM 2712 C C . GLY A 1 330 ? -0.851 0.363 -21.428 1.00 97.56 330 GLY A C 1
ATOM 2713 O O . GLY A 1 330 ? -0.391 1.364 -20.884 1.00 97.56 330 GLY A O 1
ATOM 2714 N N . LYS A 1 331 ? -1.616 -0.524 -20.769 1.00 96.94 331 LYS A N 1
ATOM 2715 C CA . LYS A 1 331 ? -1.928 -0.402 -19.335 1.00 96.94 331 LYS A CA 1
ATOM 2716 C C . LYS A 1 331 ? -0.659 -0.442 -18.476 1.00 96.94 331 LYS A C 1
ATOM 2718 O O . LYS A 1 331 ? -0.452 0.466 -17.676 1.00 96.94 331 LYS A O 1
ATOM 2723 N N . PHE A 1 332 ? 0.192 -1.456 -18.641 1.00 97.88 332 PHE A N 1
ATOM 2724 C CA . PHE A 1 332 ? 1.418 -1.592 -17.845 1.00 97.88 332 PHE A CA 1
ATOM 2725 C C . PHE A 1 332 ? 2.384 -0.422 -18.062 1.00 97.88 332 PHE A C 1
ATOM 2727 O O . PHE A 1 332 ? 2.925 0.112 -17.096 1.00 97.88 332 PHE A O 1
ATOM 2734 N N . ILE A 1 333 ? 2.557 0.018 -19.310 1.00 98.19 333 ILE A N 1
ATOM 2735 C CA . ILE A 1 333 ? 3.419 1.151 -19.661 1.00 98.19 333 ILE A CA 1
ATOM 2736 C C . ILE A 1 333 ? 2.856 2.478 -19.129 1.00 98.19 333 ILE A C 1
ATOM 2738 O O . ILE A 1 333 ? 3.624 3.327 -18.688 1.00 98.19 333 ILE A O 1
ATOM 2742 N N . PHE A 1 334 ? 1.534 2.656 -19.072 1.00 97.62 334 PHE A N 1
ATOM 2743 C CA . PHE A 1 334 ? 0.936 3.802 -18.383 1.00 97.62 334 PHE A CA 1
ATOM 2744 C C . PHE A 1 334 ? 1.196 3.760 -16.865 1.00 97.62 334 PHE A C 1
ATOM 2746 O O . PHE A 1 334 ? 1.702 4.728 -16.299 1.00 97.62 334 PHE A O 1
ATOM 2753 N N . GLU A 1 335 ? 0.904 2.631 -16.211 1.00 96.75 335 GLU A N 1
ATOM 2754 C CA . GLU A 1 335 ? 1.030 2.474 -14.754 1.00 96.75 335 GLU A CA 1
ATOM 2755 C C . GLU A 1 335 ? 2.477 2.623 -14.248 1.00 96.75 335 GLU A C 1
ATOM 2757 O O . GLU A 1 335 ? 2.704 3.199 -13.180 1.00 96.75 335 GLU A O 1
ATOM 2762 N N . ILE A 1 336 ? 3.466 2.146 -15.012 1.00 97.50 336 ILE A N 1
ATOM 2763 C CA . ILE A 1 336 ? 4.884 2.304 -14.664 1.00 97.50 336 ILE A CA 1
ATOM 2764 C C . ILE A 1 336 ? 5.384 3.738 -14.900 1.00 97.50 336 ILE A C 1
ATOM 2766 O O . ILE A 1 336 ? 6.138 4.256 -14.078 1.00 97.50 336 ILE A O 1
ATOM 2770 N N . CYS A 1 337 ? 4.930 4.413 -15.964 1.00 97.62 337 CYS A N 1
ATOM 2771 C CA . CYS A 1 337 ? 5.260 5.816 -16.230 1.00 97.62 337 CYS A CA 1
ATOM 2772 C C . CYS A 1 337 ? 4.728 6.749 -15.135 1.00 97.62 337 CYS A C 1
ATOM 2774 O O . CYS A 1 337 ? 5.449 7.644 -14.700 1.00 97.62 337 CYS A O 1
ATOM 2776 N N . ASP A 1 338 ? 3.499 6.531 -14.659 1.00 96.38 338 ASP A N 1
ATOM 2777 C CA . ASP A 1 338 ? 2.900 7.315 -13.571 1.00 96.38 338 ASP A CA 1
ATOM 2778 C C . ASP A 1 338 ? 3.695 7.156 -12.258 1.00 96.38 338 ASP A C 1
ATOM 2780 O O . ASP A 1 338 ? 4.111 8.138 -11.633 1.00 96.38 338 ASP A O 1
ATOM 2784 N N . ALA A 1 339 ? 4.039 5.910 -11.904 1.00 96.06 339 ALA A N 1
ATOM 2785 C CA . ALA A 1 339 ? 4.878 5.603 -10.745 1.00 96.06 339 ALA A CA 1
ATOM 2786 C C . ALA A 1 339 ? 6.290 6.201 -10.831 1.00 96.06 339 ALA A C 1
ATOM 2788 O O . ALA A 1 339 ? 6.769 6.786 -9.858 1.00 96.06 339 ALA A O 1
ATOM 2789 N N . LEU A 1 340 ? 6.958 6.087 -11.982 1.00 96.56 340 LEU A N 1
ATOM 2790 C CA . LEU A 1 340 ? 8.290 6.660 -12.181 1.00 96.56 340 LEU A CA 1
ATOM 2791 C C . LEU A 1 340 ? 8.246 8.189 -12.176 1.00 96.56 340 LEU A C 1
ATOM 2793 O O . LEU A 1 340 ? 9.089 8.813 -11.541 1.00 96.56 340 LEU A O 1
ATOM 2797 N N . SER A 1 341 ? 7.210 8.801 -12.752 1.00 95.62 341 SER A N 1
ATOM 2798 C CA . SER A 1 341 ? 6.980 10.245 -12.663 1.00 95.62 341 SER A CA 1
ATOM 2799 C C . SER A 1 341 ? 6.810 10.711 -11.207 1.00 95.62 341 SER A C 1
ATOM 2801 O O . SER A 1 341 ? 7.345 11.754 -10.820 1.00 95.62 341 SER A O 1
ATOM 2803 N N . TYR A 1 342 ? 6.123 9.930 -10.362 1.00 93.81 342 TYR A N 1
ATOM 2804 C CA . TYR A 1 342 ? 6.060 10.170 -8.914 1.00 93.81 342 TYR A CA 1
ATOM 2805 C C . TYR A 1 342 ? 7.442 10.053 -8.239 1.00 93.81 342 TYR A C 1
ATOM 2807 O O . TYR A 1 342 ? 7.824 10.958 -7.492 1.00 93.81 342 TYR A O 1
ATOM 2815 N N . CYS A 1 343 ? 8.216 9.000 -8.529 1.00 93.19 343 CYS A N 1
ATOM 2816 C CA . CYS A 1 343 ? 9.583 8.830 -8.015 1.00 93.19 343 CYS A CA 1
ATOM 2817 C C . CYS A 1 343 ? 10.500 9.994 -8.416 1.00 93.19 343 CYS A C 1
ATOM 2819 O O . CYS A 1 343 ? 11.177 10.571 -7.565 1.00 93.19 343 CYS A O 1
ATOM 2821 N N . HIS A 1 344 ? 10.470 10.405 -9.686 1.00 93.56 344 HIS A N 1
ATOM 2822 C CA . HIS A 1 344 ? 11.288 11.494 -10.222 1.00 93.56 344 HIS A CA 1
ATOM 2823 C C . HIS A 1 344 ? 10.951 12.835 -9.553 1.00 93.56 344 HIS A C 1
ATOM 2825 O O . HIS A 1 344 ? 11.863 13.545 -9.132 1.00 93.56 344 HIS A O 1
ATOM 2831 N N . ARG A 1 345 ? 9.663 13.138 -9.307 1.00 92.19 345 ARG A N 1
ATOM 2832 C CA . ARG A 1 345 ? 9.243 14.301 -8.486 1.00 92.19 345 ARG A CA 1
ATOM 2833 C C . ARG A 1 345 ? 9.741 14.242 -7.036 1.00 92.19 345 ARG A C 1
ATOM 2835 O O . ARG A 1 345 ? 9.905 15.284 -6.407 1.00 92.19 345 ARG A O 1
ATOM 2842 N N . LYS A 1 346 ? 9.982 13.044 -6.500 1.00 88.12 346 LYS A N 1
ATOM 2843 C CA . LYS A 1 346 ? 10.586 12.799 -5.178 1.00 88.12 346 LYS A CA 1
ATOM 2844 C C . LYS A 1 346 ? 12.121 12.703 -5.226 1.00 88.12 346 LYS A C 1
ATOM 2846 O O . LYS A 1 346 ? 12.727 12.327 -4.226 1.00 88.12 346 LYS A O 1
ATOM 2851 N N . ASN A 1 347 ? 12.756 13.061 -6.348 1.00 88.94 347 ASN A N 1
ATOM 2852 C CA . ASN A 1 347 ? 14.200 12.941 -6.570 1.00 88.94 347 ASN A CA 1
ATOM 2853 C C . ASN A 1 347 ? 14.737 11.503 -6.419 1.00 88.94 347 ASN A C 1
ATOM 2855 O O . ASN A 1 347 ? 15.874 11.315 -5.997 1.00 88.94 347 ASN A O 1
ATOM 2859 N N . VAL A 1 348 ? 13.933 10.485 -6.740 1.00 90.31 348 VAL A N 1
ATOM 2860 C CA . VAL A 1 348 ? 14.317 9.063 -6.706 1.00 90.31 348 VAL A CA 1
ATOM 2861 C C . VAL A 1 348 ? 14.418 8.523 -8.129 1.00 90.31 348 VAL A C 1
ATOM 2863 O O . VAL A 1 348 ? 13.439 8.588 -8.864 1.00 90.31 348 VAL A O 1
ATOM 2866 N N . ILE A 1 349 ? 15.564 7.944 -8.496 1.00 91.62 349 ILE A N 1
ATOM 2867 C CA . ILE A 1 349 ? 15.749 7.179 -9.748 1.00 91.62 349 ILE A CA 1
ATOM 2868 C C . ILE A 1 349 ? 15.762 5.686 -9.404 1.00 91.62 349 ILE A C 1
ATOM 2870 O O . ILE A 1 349 ? 16.450 5.309 -8.450 1.00 91.62 349 ILE A O 1
ATOM 2874 N N . HIS A 1 350 ? 15.046 4.841 -10.157 1.00 92.44 350 HIS A N 1
ATOM 2875 C CA . HIS A 1 350 ? 14.901 3.413 -9.835 1.00 92.44 350 HIS A CA 1
ATOM 2876 C C . HIS A 1 350 ? 16.110 2.567 -10.267 1.00 92.44 350 HIS A C 1
ATOM 2878 O O . HIS A 1 350 ? 16.666 1.823 -9.456 1.00 92.44 350 HIS A O 1
ATOM 2884 N N . ARG A 1 351 ? 16.555 2.734 -11.521 1.00 90.12 351 ARG A N 1
ATOM 2885 C CA . ARG A 1 351 ? 17.764 2.152 -12.148 1.00 90.12 351 ARG A CA 1
ATOM 2886 C C . ARG A 1 351 ? 17.781 0.647 -12.450 1.00 90.12 351 ARG A C 1
ATOM 2888 O O . ARG A 1 351 ? 18.642 0.218 -13.208 1.00 90.12 351 ARG A O 1
ATOM 2895 N N . ASP A 1 352 ? 16.856 -0.152 -11.920 1.00 90.44 352 ASP A N 1
ATOM 2896 C CA . ASP A 1 352 ? 16.713 -1.584 -12.271 1.00 90.44 352 ASP A CA 1
ATOM 2897 C C . ASP A 1 352 ? 15.243 -1.914 -12.604 1.00 90.44 352 ASP A C 1
ATOM 2899 O O . ASP A 1 352 ? 14.599 -2.734 -11.957 1.00 90.44 352 ASP A O 1
ATOM 2903 N N . ILE A 1 353 ? 14.661 -1.187 -13.565 1.00 95.62 353 ILE A N 1
ATOM 2904 C CA . ILE A 1 353 ? 13.318 -1.471 -14.101 1.00 95.62 353 ILE A CA 1
ATOM 2905 C C . ILE A 1 353 ? 13.417 -2.613 -15.115 1.00 95.62 353 ILE A C 1
ATOM 2907 O O . ILE A 1 353 ? 14.134 -2.477 -16.098 1.00 95.62 353 ILE A O 1
ATOM 2911 N N . LYS A 1 354 ? 12.699 -3.715 -14.866 1.00 94.31 354 LYS A N 1
ATOM 2912 C CA . LYS A 1 354 ? 12.651 -4.945 -15.684 1.00 94.31 354 LYS A CA 1
ATOM 2913 C C . LYS A 1 354 ? 11.514 -5.871 -15.207 1.00 94.31 354 LYS A C 1
ATOM 2915 O O . LYS A 1 354 ? 11.080 -5.702 -14.063 1.00 94.31 354 LYS A O 1
ATOM 2920 N N . PRO A 1 355 ? 11.027 -6.852 -15.993 1.00 95.00 355 PRO A N 1
ATOM 2921 C CA . PRO A 1 355 ? 9.853 -7.658 -15.644 1.00 95.00 355 PRO A CA 1
ATOM 2922 C C . PRO A 1 355 ? 9.982 -8.474 -14.344 1.00 95.00 355 PRO A C 1
ATOM 2924 O O . PRO A 1 355 ? 8.965 -8.839 -13.756 1.00 95.00 355 PRO A O 1
ATOM 2927 N N . GLU A 1 356 ? 11.195 -8.770 -13.873 1.00 92.44 356 GLU A N 1
ATOM 2928 C CA . GLU A 1 356 ? 11.457 -9.476 -12.609 1.00 92.44 356 GLU A CA 1
ATOM 2929 C C . GLU A 1 356 ? 11.279 -8.578 -11.376 1.00 92.44 356 GLU A C 1
ATOM 2931 O O . GLU A 1 356 ? 10.902 -9.060 -10.310 1.00 92.44 356 GLU A O 1
ATOM 2936 N N . ASN A 1 357 ? 11.506 -7.269 -11.527 1.00 94.19 357 ASN A N 1
ATOM 2937 C CA . ASN A 1 357 ? 11.310 -6.262 -10.476 1.00 94.19 357 ASN A CA 1
ATOM 2938 C C . ASN A 1 357 ? 9.915 -5.610 -10.554 1.00 94.19 357 ASN A C 1
ATOM 2940 O O . ASN A 1 357 ? 9.608 -4.668 -9.825 1.00 94.19 357 ASN A O 1
ATOM 2944 N N . LEU A 1 358 ? 9.049 -6.106 -11.438 1.00 96.81 358 LEU A N 1
ATOM 2945 C CA . LEU A 1 358 ? 7.669 -5.662 -11.587 1.00 96.81 358 LEU A CA 1
ATOM 2946 C C . LEU A 1 358 ? 6.748 -6.783 -11.124 1.00 96.81 358 LEU A C 1
ATOM 2948 O O . LEU A 1 358 ? 6.788 -7.889 -11.657 1.00 96.81 358 LEU A O 1
ATOM 2952 N N . LEU A 1 359 ? 5.916 -6.505 -10.128 1.00 96.75 359 LEU A N 1
ATOM 2953 C CA . LEU A 1 359 ? 4.934 -7.454 -9.618 1.00 96.75 359 LEU A CA 1
ATOM 2954 C C . LEU A 1 359 ? 3.521 -7.082 -10.076 1.00 96.75 359 LEU A C 1
ATOM 2956 O O . LEU A 1 359 ? 3.248 -5.939 -10.443 1.00 96.75 359 LEU A O 1
ATOM 2960 N N . LEU A 1 360 ? 2.614 -8.055 -10.043 1.00 93.88 360 LEU A N 1
ATOM 2961 C CA . LEU A 1 360 ? 1.218 -7.894 -10.436 1.00 93.88 360 LEU A CA 1
ATOM 2962 C C . LEU A 1 360 ? 0.275 -8.114 -9.247 1.00 93.88 360 LEU A C 1
ATOM 2964 O O . LEU A 1 360 ? 0.270 -9.168 -8.598 1.00 93.88 360 LEU A O 1
ATOM 2968 N N . GLY A 1 361 ? -0.544 -7.099 -8.980 1.00 82.56 361 GLY A N 1
ATOM 2969 C CA . GLY A 1 361 ? -1.604 -7.137 -7.982 1.00 82.56 361 GLY A CA 1
ATOM 2970 C C . GLY A 1 361 ? -2.818 -7.970 -8.415 1.00 82.56 361 GLY A C 1
ATOM 2971 O O . GLY A 1 361 ? -2.818 -8.639 -9.456 1.00 82.56 361 GLY A O 1
ATOM 2972 N N . ILE A 1 362 ? -3.870 -7.982 -7.595 1.00 81.31 362 ILE A N 1
ATOM 2973 C CA . ILE A 1 362 ? -5.012 -8.894 -7.786 1.00 81.31 362 ILE A CA 1
ATOM 2974 C C . ILE A 1 362 ? -5.818 -8.582 -9.058 1.00 81.31 362 ILE A C 1
ATOM 2976 O O . ILE A 1 362 ? -6.245 -9.507 -9.759 1.00 81.31 362 ILE A O 1
ATOM 2980 N N . ASN A 1 363 ? -5.910 -7.307 -9.431 1.00 78.00 363 ASN A N 1
ATOM 2981 C CA . ASN A 1 363 ? -6.643 -6.772 -10.580 1.00 78.00 363 ASN A CA 1
ATOM 2982 C C . ASN A 1 363 ? -5.725 -6.497 -11.793 1.00 78.00 363 ASN A C 1
ATOM 2984 O O . ASN A 1 363 ? -6.044 -5.674 -12.661 1.00 78.00 363 ASN A O 1
ATOM 2988 N N . MET A 1 364 ? -4.579 -7.191 -11.871 1.00 85.62 364 MET A N 1
ATOM 2989 C CA . MET A 1 364 ? -3.540 -6.982 -12.892 1.00 85.62 364 MET A CA 1
ATOM 2990 C C . MET A 1 364 ? -3.004 -5.538 -12.905 1.00 85.62 364 MET A C 1
ATOM 2992 O O . MET A 1 364 ? -2.680 -5.008 -13.965 1.00 85.62 364 MET A O 1
ATOM 2996 N N . GLU A 1 365 ? -2.986 -4.858 -11.762 1.00 89.56 365 GLU A N 1
ATOM 2997 C CA . GLU A 1 365 ? -2.290 -3.590 -11.553 1.00 89.56 365 GLU A CA 1
ATOM 2998 C C . GLU A 1 365 ? -0.789 -3.834 -11.349 1.00 89.56 365 GLU A C 1
ATOM 3000 O O . GLU A 1 365 ? -0.388 -4.736 -10.609 1.00 89.56 365 GLU A O 1
ATOM 3005 N N . LEU A 1 366 ? 0.043 -3.043 -12.023 1.00 96.25 366 LEU A N 1
ATOM 3006 C CA . LEU A 1 366 ? 1.500 -3.143 -11.942 1.00 96.25 366 LEU A CA 1
ATOM 3007 C C . LEU A 1 366 ? 2.030 -2.532 -10.636 1.00 96.25 366 LEU A C 1
ATOM 3009 O O . LEU A 1 366 ? 1.560 -1.482 -10.198 1.00 96.25 366 LEU A O 1
ATOM 3013 N N . LYS A 1 367 ? 3.031 -3.172 -10.027 1.00 95.50 367 LYS A N 1
ATOM 3014 C CA . LYS A 1 367 ? 3.714 -2.738 -8.800 1.00 95.50 367 LYS A CA 1
ATOM 3015 C C . LYS A 1 367 ? 5.229 -2.747 -9.010 1.00 95.50 367 LYS A C 1
ATOM 3017 O O . LYS A 1 367 ? 5.813 -3.818 -9.154 1.00 95.50 367 LYS A O 1
ATOM 3022 N N . ILE A 1 368 ? 5.871 -1.579 -8.997 1.00 97.06 368 ILE A N 1
ATOM 3023 C CA . ILE A 1 368 ? 7.340 -1.474 -8.997 1.00 97.06 368 ILE A CA 1
ATOM 3024 C C . ILE A 1 368 ? 7.887 -1.980 -7.658 1.00 97.06 368 ILE A C 1
ATOM 3026 O O . ILE A 1 368 ? 7.463 -1.501 -6.605 1.00 97.06 368 ILE A O 1
ATOM 3030 N N . ALA A 1 369 ? 8.822 -2.927 -7.698 1.00 92.50 369 ALA A N 1
ATOM 3031 C CA . ALA A 1 369 ? 9.462 -3.540 -6.541 1.00 92.50 369 ALA A CA 1
ATOM 3032 C C . ALA A 1 369 ? 11.002 -3.484 -6.635 1.00 92.50 369 ALA A C 1
ATOM 3034 O O . ALA A 1 369 ? 11.565 -3.230 -7.692 1.00 92.50 369 ALA A O 1
ATOM 3035 N N . ASP A 1 370 ? 11.659 -3.778 -5.509 1.00 85.12 370 ASP A N 1
ATOM 3036 C CA . ASP A 1 370 ? 13.120 -3.800 -5.312 1.00 85.12 370 ASP A CA 1
ATOM 3037 C C . ASP A 1 370 ? 13.855 -2.470 -5.591 1.00 85.12 370 ASP A C 1
ATOM 3039 O O . ASP A 1 370 ? 14.574 -2.288 -6.572 1.00 85.12 370 ASP A O 1
ATOM 3043 N N . PHE A 1 371 ? 13.745 -1.552 -4.626 1.00 85.81 371 PHE A N 1
ATOM 3044 C CA . PHE A 1 371 ? 14.448 -0.264 -4.626 1.00 85.81 371 PHE A CA 1
ATOM 3045 C C . PHE A 1 371 ? 15.936 -0.379 -4.227 1.00 85.81 371 PHE A C 1
ATOM 3047 O O . PHE A 1 371 ? 16.593 0.637 -3.995 1.00 85.81 371 PHE A O 1
ATOM 3054 N N . GLY A 1 372 ? 16.511 -1.590 -4.162 1.00 78.75 372 GLY A N 1
ATOM 3055 C CA . GLY A 1 372 ? 17.890 -1.821 -3.709 1.00 78.75 372 GLY A CA 1
ATOM 3056 C C . GLY A 1 372 ? 18.972 -1.127 -4.550 1.00 78.75 372 GLY A C 1
ATOM 3057 O O . GLY A 1 372 ? 20.061 -0.854 -4.045 1.00 78.75 372 GLY A O 1
ATOM 3058 N N . TRP A 1 373 ? 18.675 -0.785 -5.809 1.00 77.06 373 TRP A N 1
ATOM 3059 C CA . TRP A 1 373 ? 19.560 -0.002 -6.685 1.00 77.06 373 TRP A CA 1
ATOM 3060 C C . TRP A 1 373 ? 19.204 1.486 -6.783 1.00 77.06 373 TRP A C 1
ATOM 3062 O O . TRP A 1 373 ? 19.946 2.243 -7.419 1.00 77.06 373 TRP A O 1
ATOM 3072 N N . SER A 1 374 ? 18.121 1.932 -6.148 1.00 73.56 374 SER A N 1
ATOM 3073 C CA . SER A 1 374 ? 17.641 3.308 -6.265 1.00 73.56 374 SER A CA 1
ATOM 3074 C C . SER A 1 374 ? 18.584 4.335 -5.620 1.00 73.56 374 SER A C 1
ATOM 3076 O O . SER A 1 374 ? 19.442 4.014 -4.789 1.00 73.56 374 SER A O 1
ATOM 3078 N N . VAL A 1 375 ? 18.461 5.597 -6.035 1.00 75.25 375 VAL A N 1
ATOM 3079 C CA . VAL A 1 375 ? 19.276 6.724 -5.540 1.00 75.25 375 VAL A CA 1
ATOM 3080 C C . VAL A 1 375 ? 18.450 7.991 -5.374 1.00 75.25 375 VAL A C 1
ATOM 3082 O O . VAL A 1 375 ? 17.600 8.284 -6.212 1.00 75.25 375 VAL A O 1
ATOM 3085 N N . HIS A 1 376 ? 18.783 8.777 -4.347 1.00 69.12 376 HIS A N 1
ATOM 3086 C CA . HIS A 1 376 ? 18.366 10.172 -4.245 1.00 69.12 376 HIS A CA 1
ATOM 3087 C C . HIS A 1 376 ? 19.295 11.087 -5.059 1.00 69.12 376 HIS A C 1
ATOM 3089 O O . HIS A 1 376 ? 20.503 11.168 -4.796 1.00 69.12 376 HIS A O 1
ATOM 3095 N N . THR A 1 377 ? 18.734 11.820 -6.023 1.00 64.50 377 THR A N 1
ATOM 3096 C CA . THR A 1 377 ? 19.410 12.967 -6.644 1.00 64.50 377 THR A CA 1
ATOM 3097 C C . THR A 1 377 ? 19.422 14.146 -5.664 1.00 64.50 377 THR A C 1
ATOM 3099 O O . THR A 1 377 ? 18.406 14.393 -5.017 1.00 64.50 377 THR A O 1
ATOM 3102 N N . PRO A 1 378 ? 20.544 14.883 -5.522 1.00 50.31 378 PRO A N 1
ATOM 3103 C CA . PRO A 1 378 ? 21.614 15.027 -6.515 1.00 50.31 378 PRO A CA 1
ATOM 3104 C C . PRO A 1 378 ? 22.919 14.234 -6.264 1.00 50.31 378 PRO A C 1
ATOM 3106 O O . PRO A 1 378 ? 23.869 14.469 -7.004 1.00 50.31 378 PRO A O 1
ATOM 3109 N N . SER A 1 379 ? 22.983 13.329 -5.277 1.00 49.50 379 SER A N 1
ATOM 3110 C CA . SER A 1 379 ? 24.242 12.736 -4.762 1.00 49.50 379 SER A CA 1
ATOM 3111 C C . SER A 1 379 ? 25.159 12.020 -5.789 1.00 49.50 379 SER A C 1
ATOM 3113 O O . SER A 1 379 ? 24.688 11.418 -6.756 1.00 49.50 379 SER A O 1
ATOM 3115 N N . ASP A 1 380 ? 26.479 12.050 -5.529 1.00 45.56 380 ASP A N 1
ATOM 3116 C CA . ASP A 1 380 ? 27.630 11.736 -6.419 1.00 45.56 380 ASP A CA 1
ATOM 3117 C C . ASP A 1 380 ? 27.772 10.287 -6.961 1.00 45.56 380 ASP A C 1
ATOM 3119 O O . ASP A 1 380 ? 28.874 9.822 -7.246 1.00 45.56 380 ASP A O 1
ATOM 3123 N N . ARG A 1 381 ? 26.691 9.514 -7.122 1.00 52.56 381 ARG A N 1
ATOM 3124 C CA . ARG A 1 381 ? 26.748 8.126 -7.647 1.00 52.56 381 ARG A CA 1
ATOM 3125 C C . ARG A 1 381 ? 26.155 7.963 -9.054 1.00 52.56 381 ARG A C 1
ATOM 3127 O O . ARG A 1 381 ? 25.591 6.916 -9.383 1.00 52.56 381 ARG A O 1
ATOM 3134 N N . ARG A 1 382 ? 26.331 8.988 -9.899 1.00 55.91 382 ARG A N 1
ATOM 3135 C CA . ARG A 1 382 ? 25.940 9.025 -11.329 1.00 55.91 382 ARG A CA 1
ATOM 3136 C C . ARG A 1 382 ? 26.839 8.214 -12.274 1.00 55.91 382 ARG A C 1
ATOM 3138 O O . ARG A 1 382 ? 26.632 8.252 -13.473 1.00 55.91 382 ARG A O 1
ATOM 3145 N N . THR A 1 383 ? 27.806 7.475 -11.735 1.00 53.94 383 THR A N 1
ATOM 3146 C CA . THR A 1 383 ? 28.793 6.686 -12.498 1.00 53.94 383 THR A CA 1
ATOM 3147 C C . THR A 1 383 ? 28.822 5.204 -12.103 1.00 53.94 383 THR A C 1
ATOM 3149 O O . THR A 1 383 ? 29.621 4.425 -12.618 1.00 53.94 383 THR A O 1
ATOM 3152 N N . THR A 1 384 ? 27.976 4.773 -11.157 1.00 59.88 384 THR A N 1
ATOM 3153 C CA . THR A 1 384 ? 27.932 3.368 -10.721 1.00 59.88 384 THR A CA 1
ATOM 3154 C C . THR A 1 384 ? 27.220 2.494 -11.753 1.00 59.88 384 THR A C 1
ATOM 3156 O O . THR A 1 384 ? 25.996 2.574 -11.871 1.00 59.88 384 THR A O 1
ATOM 3159 N N . LEU A 1 385 ? 27.969 1.609 -12.418 1.00 63.09 385 LEU A N 1
ATOM 3160 C CA . LEU A 1 385 ? 27.425 0.540 -13.258 1.00 63.09 385 LEU A CA 1
ATOM 3161 C C . LEU A 1 385 ? 26.535 -0.390 -12.412 1.00 63.09 385 LEU A C 1
ATOM 3163 O O . LEU A 1 385 ? 27.015 -1.068 -11.503 1.00 63.09 385 LEU A O 1
ATOM 3167 N N . CYS A 1 386 ? 25.233 -0.392 -12.686 1.00 63.00 386 CYS A N 1
ATOM 3168 C CA . CYS A 1 386 ? 24.232 -1.222 -12.016 1.00 63.00 386 CYS A CA 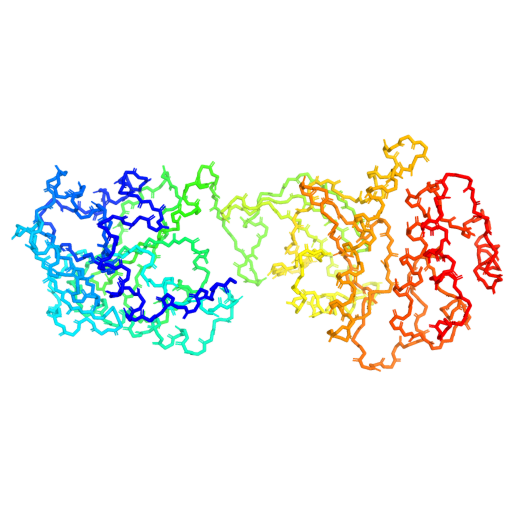1
ATOM 3169 C C . CYS A 1 386 ? 23.005 -1.410 -12.921 1.00 63.00 386 CYS A C 1
ATOM 3171 O O . CYS A 1 386 ? 22.826 -0.651 -13.869 1.00 63.00 386 CYS A O 1
ATOM 3173 N N . GLY A 1 387 ? 22.187 -2.424 -12.626 1.00 65.38 387 GLY A N 1
ATOM 3174 C CA . GLY A 1 387 ? 21.074 -2.867 -13.472 1.00 65.38 387 GLY A CA 1
ATOM 3175 C C . GLY A 1 387 ? 21.385 -4.166 -14.227 1.00 65.38 387 GLY A C 1
ATOM 3176 O O . GLY A 1 387 ? 22.426 -4.794 -14.018 1.00 65.38 387 GLY A O 1
ATOM 3177 N N . THR A 1 388 ? 20.464 -4.582 -15.094 1.00 80.88 388 THR A N 1
ATOM 3178 C CA . THR A 1 388 ? 20.563 -5.814 -15.902 1.00 80.88 388 THR A CA 1
ATOM 3179 C C . THR A 1 388 ? 20.966 -5.462 -17.329 1.00 80.88 388 THR A C 1
ATOM 3181 O O . THR A 1 388 ? 20.413 -4.514 -17.875 1.00 80.88 388 THR A O 1
ATOM 3184 N N . LEU A 1 389 ? 21.925 -6.188 -17.925 1.00 87.75 389 LEU A N 1
ATOM 3185 C CA . LEU A 1 389 ? 22.606 -5.781 -19.167 1.00 87.75 389 LEU A CA 1
ATOM 3186 C C . LEU A 1 389 ? 21.641 -5.395 -20.298 1.00 87.75 389 LEU A C 1
ATOM 3188 O O . LEU A 1 389 ? 21.790 -4.326 -20.880 1.00 87.75 389 LEU A O 1
ATOM 3192 N N . ASP A 1 390 ? 20.634 -6.226 -20.558 1.00 91.25 390 ASP A N 1
ATOM 3193 C CA . ASP A 1 390 ? 19.639 -6.046 -21.625 1.00 91.25 390 ASP A CA 1
ATOM 3194 C C . ASP A 1 390 ? 18.749 -4.799 -21.448 1.00 91.25 390 ASP A C 1
ATOM 3196 O O . ASP A 1 390 ? 18.082 -4.366 -22.388 1.00 91.25 390 ASP A O 1
ATOM 3200 N N . TYR A 1 391 ? 18.771 -4.215 -20.247 1.00 94.81 391 TYR A N 1
ATOM 3201 C CA . TYR A 1 391 ? 18.020 -3.039 -19.817 1.00 94.81 391 TYR A CA 1
ATOM 3202 C C . TYR A 1 391 ? 18.881 -1.779 -19.635 1.00 94.81 391 TYR A C 1
ATOM 3204 O O . TYR A 1 391 ? 18.334 -0.704 -19.378 1.00 94.81 391 TYR A O 1
ATOM 3212 N N . LEU A 1 392 ? 20.210 -1.871 -19.764 1.00 92.62 392 LEU A N 1
ATOM 3213 C CA . LEU A 1 392 ? 21.094 -0.721 -19.561 1.00 92.62 392 LEU A CA 1
ATOM 3214 C C . LEU A 1 392 ? 20.979 0.285 -20.708 1.00 92.62 392 LEU A C 1
ATOM 3216 O O . LEU A 1 392 ? 20.961 -0.084 -21.881 1.00 92.62 392 LEU A O 1
ATOM 3220 N N . ALA A 1 393 ? 20.947 1.567 -20.350 1.00 92.62 393 ALA A N 1
ATOM 3221 C CA . ALA A 1 393 ? 20.986 2.666 -21.306 1.00 92.62 393 ALA A CA 1
ATOM 3222 C C . ALA A 1 393 ? 22.414 2.884 -21.858 1.00 92.62 393 ALA A C 1
ATOM 3224 O O . ALA A 1 393 ? 23.387 2.541 -21.171 1.00 92.62 393 ALA A O 1
ATOM 3225 N N . PRO A 1 394 ? 22.580 3.469 -23.061 1.00 93.06 394 PRO A N 1
ATOM 3226 C CA . PRO A 1 394 ? 23.893 3.703 -23.663 1.00 93.06 394 PRO A CA 1
ATOM 3227 C C . PRO A 1 394 ? 24.827 4.524 -22.768 1.00 93.06 394 PRO A C 1
ATOM 3229 O O . PRO A 1 394 ? 26.017 4.221 -22.695 1.00 93.06 394 PRO A O 1
ATOM 3232 N N . GLU A 1 395 ? 24.310 5.512 -22.027 1.00 90.44 395 GLU A N 1
ATOM 3233 C CA . GLU A 1 395 ? 25.113 6.295 -21.084 1.00 90.44 395 GLU A CA 1
ATOM 3234 C C . GLU A 1 395 ? 25.689 5.442 -19.940 1.00 90.44 395 GLU A C 1
ATOM 3236 O O . GLU A 1 395 ? 26.853 5.622 -19.581 1.00 90.44 395 GLU A O 1
ATOM 3241 N N . ILE A 1 396 ? 24.935 4.453 -19.442 1.00 88.31 396 ILE A N 1
ATOM 3242 C CA . ILE A 1 396 ? 25.382 3.520 -18.394 1.00 88.31 396 ILE A CA 1
ATOM 3243 C C . ILE A 1 396 ? 26.476 2.596 -18.928 1.00 88.31 396 ILE A C 1
ATOM 3245 O O . ILE A 1 396 ? 27.513 2.417 -18.289 1.00 88.31 396 ILE A O 1
ATOM 3249 N N . VAL A 1 397 ? 26.249 2.021 -20.112 1.00 88.00 397 VAL A N 1
ATOM 3250 C CA . VAL A 1 397 ? 27.189 1.110 -20.779 1.00 88.00 397 VAL A CA 1
ATOM 3251 C C . VAL A 1 397 ? 28.528 1.796 -21.063 1.00 88.00 397 VAL A C 1
ATOM 3253 O O . VAL A 1 397 ? 29.586 1.205 -20.854 1.00 88.00 397 VAL A O 1
ATOM 3256 N N . LEU A 1 398 ? 28.484 3.061 -21.484 1.00 87.19 398 LEU A N 1
ATOM 3257 C CA . LEU A 1 398 ? 29.660 3.873 -21.795 1.00 87.19 398 LEU A CA 1
ATOM 3258 C C . LEU A 1 398 ? 30.309 4.527 -20.559 1.00 87.19 398 LEU A C 1
ATOM 3260 O O . LEU A 1 398 ? 31.272 5.279 -20.716 1.00 87.19 398 LEU A O 1
ATOM 3264 N N . GLY A 1 399 ? 29.800 4.276 -19.345 1.00 83.38 399 GLY A N 1
ATOM 3265 C CA . GLY A 1 399 ? 30.329 4.847 -18.100 1.00 83.38 399 GLY A CA 1
ATOM 3266 C C . GLY A 1 399 ? 30.201 6.373 -17.999 1.00 83.38 399 GLY A C 1
ATOM 3267 O O . GLY A 1 399 ? 31.013 7.011 -17.328 1.00 83.38 399 GLY A O 1
ATOM 3268 N N . ARG A 1 400 ? 29.222 6.963 -18.696 1.00 84.81 400 ARG A N 1
ATOM 3269 C CA . ARG A 1 400 ? 28.906 8.398 -18.662 1.00 84.81 400 ARG A CA 1
ATOM 3270 C C . ARG A 1 400 ? 27.998 8.717 -17.467 1.00 84.81 400 ARG A C 1
ATOM 3272 O O . ARG A 1 400 ? 27.385 7.825 -16.888 1.00 84.81 400 ARG A O 1
ATOM 3279 N N . ASP A 1 401 ? 27.877 10.002 -17.137 1.00 79.50 401 ASP A N 1
ATOM 3280 C CA . ASP A 1 401 ? 26.905 10.464 -16.143 1.00 79.50 401 ASP A CA 1
ATOM 3281 C C . ASP A 1 401 ? 25.468 10.169 -16.591 1.00 79.50 401 ASP A C 1
ATOM 3283 O O . ASP A 1 401 ? 25.046 10.581 -17.674 1.00 79.50 401 ASP A O 1
ATOM 3287 N N . HIS A 1 402 ? 24.694 9.518 -15.722 1.00 80.31 402 HIS A N 1
ATOM 3288 C CA . HIS A 1 402 ? 23.283 9.214 -15.966 1.00 80.31 402 HIS A CA 1
ATOM 3289 C C . HIS A 1 402 ? 22.306 10.106 -15.188 1.00 80.31 402 HIS A C 1
ATOM 3291 O O . HIS A 1 402 ? 22.626 10.684 -14.143 1.00 80.31 402 HIS A O 1
ATOM 3297 N N . SER A 1 403 ? 21.073 10.192 -15.695 1.00 85.12 403 SER A N 1
ATOM 3298 C CA . SER A 1 403 ? 19.972 10.969 -15.111 1.00 85.12 403 SER A CA 1
ATOM 3299 C C . SER A 1 403 ? 18.712 10.109 -14.918 1.00 85.12 403 SER A C 1
ATOM 3301 O O . SER A 1 403 ? 18.764 8.890 -15.055 1.00 85.12 403 SER A O 1
ATOM 3303 N N . MET A 1 404 ? 17.567 10.734 -14.624 1.00 89.19 404 MET A N 1
ATOM 3304 C CA . MET A 1 404 ? 16.243 10.086 -14.644 1.00 89.19 404 MET A CA 1
ATOM 3305 C C . MET A 1 404 ? 15.895 9.459 -16.015 1.00 89.19 404 MET A C 1
ATOM 3307 O O . MET A 1 404 ? 15.041 8.576 -16.081 1.00 89.19 404 MET A O 1
ATOM 3311 N N . SER A 1 405 ? 16.595 9.862 -17.087 1.00 91.62 405 SER A N 1
ATOM 3312 C CA . SER A 1 405 ? 16.514 9.295 -18.444 1.00 91.62 405 SER A CA 1
ATOM 3313 C C . SER A 1 405 ? 16.596 7.770 -18.508 1.00 91.62 405 SER A C 1
ATOM 3315 O O . SER A 1 405 ? 15.902 7.159 -19.317 1.00 91.62 405 SER A O 1
ATOM 3317 N N . ILE A 1 406 ? 17.403 7.138 -17.655 1.00 92.56 406 ILE A N 1
ATOM 3318 C CA . ILE A 1 406 ? 17.641 5.688 -17.726 1.00 92.56 406 ILE A CA 1
ATOM 3319 C C . ILE A 1 406 ? 16.406 4.866 -17.354 1.00 92.56 406 ILE A C 1
ATOM 3321 O O . ILE A 1 406 ? 16.205 3.783 -17.899 1.00 92.56 406 ILE A O 1
ATOM 3325 N N . ASP A 1 407 ? 15.532 5.400 -16.495 1.00 94.81 407 ASP A N 1
ATOM 3326 C CA . ASP A 1 407 ? 14.243 4.767 -16.208 1.00 94.81 407 ASP A CA 1
ATOM 3327 C C . ASP A 1 407 ? 13.312 4.864 -17.438 1.00 94.81 407 ASP A C 1
ATOM 3329 O O . ASP A 1 407 ? 12.559 3.933 -17.717 1.00 94.81 407 ASP A O 1
ATOM 3333 N N . ALA A 1 408 ? 13.396 5.947 -18.225 1.00 95.44 408 ALA A N 1
ATOM 3334 C CA . ALA A 1 408 ? 12.638 6.113 -19.470 1.00 95.44 408 ALA A CA 1
ATOM 3335 C C . ALA A 1 408 ? 13.155 5.199 -20.600 1.00 95.44 408 ALA A C 1
ATOM 3337 O O . ALA A 1 408 ? 12.350 4.585 -21.304 1.00 95.44 408 ALA A O 1
ATOM 3338 N N . TRP A 1 409 ? 14.476 5.025 -20.722 1.00 96.75 409 TRP A N 1
ATOM 3339 C CA . TRP A 1 409 ? 15.072 3.999 -21.586 1.00 96.75 409 TRP A CA 1
ATOM 3340 C C . TRP A 1 409 ? 14.556 2.601 -21.219 1.00 96.75 409 TRP A C 1
ATOM 3342 O O . TRP A 1 409 ? 14.066 1.871 -22.082 1.00 96.75 409 TRP A O 1
ATOM 3352 N N . ALA A 1 410 ? 14.578 2.251 -19.928 1.00 97.06 410 ALA A N 1
ATOM 3353 C CA . ALA A 1 410 ? 14.099 0.960 -19.440 1.00 97.06 410 ALA A CA 1
ATOM 3354 C C . ALA A 1 410 ? 12.597 0.731 -19.713 1.00 97.06 410 ALA A C 1
ATOM 3356 O O . ALA A 1 410 ? 12.201 -0.393 -20.024 1.00 97.06 410 ALA A O 1
ATOM 3357 N N . ILE A 1 411 ? 11.759 1.778 -19.697 1.00 97.62 411 ILE A N 1
ATOM 3358 C CA . ILE A 1 411 ? 10.364 1.701 -20.177 1.00 97.62 411 ILE A CA 1
ATOM 3359 C C . ILE A 1 411 ? 10.308 1.346 -21.674 1.00 97.62 411 ILE A C 1
ATOM 3361 O O . ILE A 1 411 ? 9.452 0.563 -22.084 1.00 97.62 411 ILE A O 1
ATOM 3365 N N . GLY A 1 412 ? 11.217 1.878 -22.498 1.00 98.00 412 GLY A N 1
ATOM 3366 C CA . GLY A 1 412 ? 11.330 1.538 -23.921 1.00 98.00 412 GLY A CA 1
ATOM 3367 C C . GLY A 1 412 ? 11.693 0.068 -24.153 1.00 98.00 412 GLY A C 1
ATOM 3368 O O . GLY A 1 412 ? 11.044 -0.604 -24.958 1.00 98.00 412 GLY A O 1
ATOM 3369 N N . VAL A 1 413 ? 12.670 -0.444 -23.395 1.00 98.25 413 VAL A N 1
ATOM 3370 C CA . VAL A 1 413 ? 13.074 -1.862 -23.396 1.00 98.25 413 VAL A CA 1
ATOM 3371 C C . VAL A 1 413 ? 11.904 -2.751 -22.957 1.00 98.25 413 VAL A C 1
ATOM 3373 O O . VAL A 1 413 ? 11.560 -3.703 -23.653 1.00 98.25 413 VAL A O 1
ATOM 3376 N N . LEU A 1 414 ? 11.222 -2.391 -21.864 1.00 98.12 414 LEU A N 1
ATOM 3377 C CA . LEU A 1 414 ? 10.048 -3.097 -21.340 1.00 98.12 414 LEU A CA 1
ATOM 3378 C C . LEU A 1 414 ? 8.868 -3.113 -22.319 1.00 98.12 414 LEU A C 1
ATOM 3380 O O . LEU A 1 414 ? 8.236 -4.149 -22.500 1.00 98.12 414 LEU A O 1
ATOM 3384 N N . CYS A 1 415 ? 8.568 -1.988 -22.969 1.00 98.31 415 CYS A N 1
ATOM 3385 C CA . CYS A 1 415 ? 7.494 -1.901 -23.958 1.00 98.31 415 CYS A CA 1
ATOM 3386 C C . CYS A 1 415 ? 7.748 -2.842 -25.144 1.00 98.31 415 CYS A C 1
ATOM 3388 O O . CYS A 1 415 ? 6.823 -3.507 -25.614 1.00 98.31 415 CYS A O 1
ATOM 3390 N N . TYR A 1 416 ? 9.006 -2.934 -25.584 1.00 98.31 416 TYR A N 1
ATOM 3391 C CA . TYR A 1 416 ? 9.422 -3.887 -26.603 1.00 98.31 416 TYR A CA 1
ATOM 3392 C C . TYR A 1 416 ? 9.302 -5.336 -26.114 1.00 98.31 416 TYR A C 1
ATOM 3394 O O . TYR A 1 416 ? 8.649 -6.143 -26.776 1.00 98.31 416 TYR A O 1
ATOM 3402 N N . GLU A 1 417 ? 9.892 -5.673 -24.962 1.00 97.62 417 GLU A N 1
ATOM 3403 C CA . GLU A 1 417 ? 9.919 -7.052 -24.460 1.00 97.62 417 GLU A CA 1
ATOM 3404 C C . GLU A 1 417 ? 8.504 -7.596 -24.230 1.00 97.62 417 GLU A C 1
ATOM 3406 O O . GLU A 1 417 ? 8.189 -8.682 -24.709 1.00 97.62 417 GLU A O 1
ATOM 3411 N N . LEU A 1 418 ? 7.601 -6.812 -23.631 1.00 97.31 418 LEU A N 1
ATOM 3412 C CA . LEU A 1 418 ? 6.213 -7.233 -23.408 1.00 97.31 418 LEU A CA 1
ATOM 3413 C C . LEU A 1 418 ? 5.435 -7.505 -24.713 1.00 97.31 418 LEU A C 1
ATOM 3415 O O . LEU A 1 418 ? 4.462 -8.259 -24.681 1.00 97.31 418 LEU A O 1
ATOM 3419 N N . MET A 1 419 ? 5.833 -6.914 -25.848 1.00 96.62 419 MET A N 1
ATOM 3420 C CA . MET A 1 419 ? 5.223 -7.162 -27.165 1.00 96.62 419 MET A CA 1
ATOM 3421 C C . MET A 1 419 ? 5.919 -8.251 -27.986 1.00 96.62 419 MET A C 1
ATOM 3423 O O . MET A 1 419 ? 5.275 -8.879 -28.825 1.00 96.62 419 MET A O 1
ATOM 3427 N N . VAL A 1 420 ? 7.226 -8.455 -27.801 1.00 96.31 420 VAL A N 1
ATOM 3428 C CA . VAL A 1 420 ? 8.052 -9.323 -28.663 1.00 96.31 420 VAL A CA 1
ATOM 3429 C C . VAL A 1 420 ? 8.469 -10.626 -27.969 1.00 96.31 420 VAL A C 1
ATOM 3431 O O . VAL A 1 420 ? 8.716 -11.621 -28.656 1.00 96.31 420 VAL A O 1
ATOM 3434 N N . GLY A 1 421 ? 8.449 -10.659 -26.637 1.00 95.12 421 GLY A N 1
ATOM 3435 C CA . GLY A 1 421 ? 8.783 -11.801 -25.779 1.00 95.12 421 GLY A CA 1
ATOM 3436 C C . GLY A 1 421 ? 10.265 -11.915 -25.412 1.00 95.12 421 GLY A C 1
ATOM 3437 O O . GLY A 1 421 ? 10.633 -12.819 -24.670 1.00 95.12 421 GLY A O 1
ATOM 3438 N N . VAL A 1 422 ? 11.112 -11.017 -25.929 1.00 94.56 422 VAL A N 1
ATOM 3439 C CA . VAL A 1 422 ? 12.550 -10.910 -25.625 1.00 94.56 422 VAL A CA 1
ATOM 3440 C C . VAL A 1 422 ? 12.991 -9.438 -25.653 1.00 94.56 422 VAL A C 1
ATOM 3442 O O . VAL A 1 422 ? 12.373 -8.653 -26.385 1.00 94.56 422 VAL A O 1
ATOM 3445 N N . PRO A 1 423 ? 14.051 -9.033 -24.926 1.00 96.25 423 PRO A N 1
ATOM 3446 C CA . PRO A 1 423 ? 14.563 -7.664 -24.980 1.00 96.25 423 PRO A CA 1
ATOM 3447 C C . PRO A 1 423 ? 15.110 -7.287 -26.375 1.00 96.25 423 PRO A C 1
ATOM 3449 O O . PRO A 1 423 ? 15.632 -8.145 -27.090 1.00 96.25 423 PRO A O 1
ATOM 3452 N N . PRO A 1 424 ? 15.054 -6.001 -26.777 1.00 97.19 424 PRO A N 1
ATOM 3453 C CA . PRO A 1 424 ? 15.400 -5.540 -28.129 1.00 97.19 424 PRO A CA 1
ATOM 3454 C C . PRO A 1 424 ? 16.864 -5.745 -28.532 1.00 97.19 424 PRO A C 1
ATOM 3456 O O . PRO A 1 424 ? 17.142 -5.897 -29.722 1.00 97.19 424 PRO A O 1
ATOM 3459 N N . PHE A 1 425 ? 17.786 -5.743 -27.568 1.00 96.62 425 PHE A N 1
ATOM 3460 C CA . PHE A 1 425 ? 19.232 -5.805 -27.813 1.00 96.62 425 PHE A CA 1
ATOM 3461 C C . PHE A 1 425 ? 19.866 -7.161 -27.468 1.00 96.62 425 PHE A C 1
ATOM 3463 O O . PHE A 1 425 ? 21.059 -7.337 -27.716 1.00 96.62 425 PHE A O 1
ATOM 3470 N N . SER A 1 426 ? 19.098 -8.089 -26.884 1.00 92.56 426 SER A N 1
ATOM 3471 C CA . SER A 1 426 ? 19.630 -9.307 -26.261 1.00 92.56 426 SER A CA 1
ATOM 3472 C C . SER A 1 426 ? 20.276 -10.255 -27.276 1.00 92.56 426 SER A C 1
ATOM 3474 O O . SER A 1 426 ? 19.740 -10.482 -28.363 1.00 92.56 426 SER A O 1
ATOM 3476 N N . CYS A 1 427 ? 21.444 -10.789 -26.924 1.00 91.50 427 CYS A N 1
ATOM 3477 C CA . CYS A 1 427 ? 22.271 -11.700 -27.717 1.00 91.50 427 CYS A CA 1
ATOM 3478 C C . CYS A 1 427 ? 22.981 -12.703 -26.792 1.00 91.50 427 CYS A C 1
ATOM 3480 O O . CYS A 1 427 ? 23.227 -12.404 -25.623 1.00 91.50 427 CYS A O 1
ATOM 3482 N N . ASP A 1 428 ? 23.374 -13.862 -27.331 1.00 89.44 428 ASP A N 1
ATOM 3483 C CA . ASP A 1 428 ? 24.075 -14.910 -26.569 1.00 89.44 428 ASP A CA 1
ATOM 3484 C C . ASP A 1 428 ? 25.459 -14.460 -26.048 1.00 89.44 428 ASP A C 1
ATOM 3486 O O . ASP A 1 428 ? 25.900 -14.917 -24.992 1.00 89.44 428 ASP A O 1
ATOM 3490 N N . ASP A 1 429 ? 26.156 -13.564 -26.765 1.00 91.44 429 ASP A N 1
ATOM 3491 C CA . ASP A 1 429 ? 27.364 -12.884 -26.273 1.00 91.44 429 ASP A CA 1
ATOM 3492 C C . ASP A 1 429 ? 26.981 -11.540 -25.622 1.00 91.44 429 ASP A C 1
ATOM 3494 O O . ASP A 1 429 ? 26.568 -10.617 -26.333 1.00 91.44 429 ASP A O 1
ATOM 3498 N N . PRO A 1 430 ? 27.209 -11.357 -24.305 1.00 90.25 430 PRO A N 1
ATOM 3499 C CA . PRO A 1 430 ? 27.034 -10.073 -23.629 1.00 90.25 430 PRO A CA 1
ATOM 3500 C C . PRO A 1 430 ? 27.722 -8.898 -24.337 1.00 90.25 430 PRO A C 1
ATOM 3502 O O . PRO A 1 430 ? 27.188 -7.792 -24.342 1.00 90.25 430 PRO A O 1
ATOM 3505 N N . LYS A 1 431 ? 28.880 -9.112 -24.981 1.00 91.50 431 LYS A N 1
ATOM 3506 C CA . LYS A 1 431 ? 29.591 -8.057 -25.726 1.00 91.50 431 LYS A CA 1
ATOM 3507 C C . LYS A 1 431 ? 28.879 -7.658 -27.015 1.00 91.50 431 LYS A C 1
ATOM 3509 O O . LYS A 1 431 ? 29.137 -6.570 -27.531 1.00 91.50 431 LYS A O 1
ATOM 3514 N N . GLU A 1 432 ? 28.045 -8.525 -27.577 1.00 93.88 432 GLU A N 1
ATOM 3515 C CA . GLU A 1 432 ? 27.194 -8.192 -28.717 1.00 93.88 432 GLU A CA 1
ATOM 3516 C C . GLU A 1 432 ? 25.966 -7.403 -28.256 1.00 93.88 432 GLU A C 1
ATOM 3518 O O . GLU A 1 432 ? 25.697 -6.352 -28.836 1.00 93.88 432 GLU A O 1
ATOM 3523 N N . THR A 1 433 ? 25.338 -7.790 -27.137 1.00 93.81 433 THR A N 1
ATOM 3524 C CA . THR A 1 433 ? 24.297 -6.987 -26.464 1.00 93.81 433 THR A CA 1
ATOM 3525 C C . THR A 1 433 ? 24.790 -5.564 -26.184 1.00 93.81 433 THR A C 1
ATOM 3527 O O . THR A 1 433 ? 24.147 -4.595 -26.585 1.00 93.81 433 THR A O 1
ATOM 3530 N N . THR A 1 434 ? 25.989 -5.415 -25.601 1.00 92.75 434 THR A N 1
ATOM 3531 C CA . THR A 1 434 ? 26.657 -4.117 -25.387 1.00 92.75 434 THR A CA 1
ATOM 3532 C C . THR A 1 434 ? 26.770 -3.301 -26.681 1.00 92.75 434 THR A C 1
ATOM 3534 O O . THR A 1 434 ? 26.315 -2.161 -26.729 1.00 92.75 434 THR A O 1
ATOM 3537 N N . LYS A 1 435 ? 27.310 -3.886 -27.761 1.00 94.50 435 LYS A N 1
ATOM 3538 C CA . LYS A 1 435 ? 27.454 -3.204 -29.064 1.00 94.50 435 LYS A CA 1
ATOM 3539 C C . LYS A 1 435 ? 26.112 -2.842 -29.699 1.00 94.50 435 LYS A C 1
ATOM 3541 O O . LYS A 1 435 ? 26.045 -1.869 -30.449 1.00 94.50 435 LYS A O 1
ATOM 3546 N N . ASN A 1 436 ? 25.069 -3.633 -29.458 1.00 96.00 436 ASN A N 1
ATOM 3547 C CA . ASN A 1 436 ? 23.731 -3.361 -29.967 1.00 96.00 436 ASN A CA 1
ATOM 3548 C C . ASN A 1 436 ? 23.085 -2.188 -29.223 1.00 96.00 436 ASN A C 1
ATOM 3550 O O . ASN A 1 436 ? 22.507 -1.325 -29.882 1.00 96.00 436 ASN A O 1
ATOM 3554 N N . ILE A 1 437 ? 23.272 -2.087 -27.902 1.00 95.44 437 ILE A N 1
ATOM 3555 C CA . ILE A 1 437 ? 22.880 -0.912 -27.106 1.00 95.44 437 ILE A CA 1
ATOM 3556 C C . ILE A 1 437 ? 23.640 0.335 -27.589 1.00 95.44 437 ILE A C 1
ATOM 3558 O O . ILE A 1 437 ? 23.014 1.322 -27.963 1.00 95.44 437 ILE A O 1
ATOM 3562 N N . GLU A 1 438 ? 24.974 0.277 -27.685 1.00 93.06 438 GLU A N 1
ATOM 3563 C CA . GLU A 1 438 ? 25.818 1.397 -28.151 1.00 93.06 438 GLU A CA 1
ATOM 3564 C C . GLU A 1 438 ? 25.420 1.935 -29.536 1.00 93.06 438 GLU A C 1
ATOM 3566 O O . GLU A 1 438 ? 25.585 3.121 -29.816 1.00 93.06 438 GLU A O 1
ATOM 3571 N N . LYS A 1 439 ? 24.919 1.065 -30.421 1.00 95.00 439 LYS A N 1
ATOM 3572 C CA . LYS A 1 439 ? 24.546 1.406 -31.803 1.00 95.00 439 LYS A CA 1
ATOM 3573 C C . LYS A 1 439 ? 23.046 1.606 -32.014 1.00 95.00 439 LYS A C 1
ATOM 3575 O O . LYS A 1 439 ? 22.645 1.850 -33.150 1.00 95.00 439 LYS A O 1
ATOM 3580 N N . ILE A 1 440 ? 22.223 1.466 -30.970 1.00 95.56 440 ILE A N 1
ATOM 3581 C CA . ILE A 1 440 ? 20.753 1.457 -31.066 1.00 95.56 440 ILE A CA 1
ATOM 3582 C C . ILE A 1 440 ? 20.269 0.417 -32.110 1.00 95.56 440 ILE A C 1
ATOM 3584 O O . ILE A 1 440 ? 19.331 0.630 -32.877 1.00 95.56 440 ILE A O 1
ATOM 3588 N N . ASN A 1 441 ? 20.946 -0.733 -32.173 1.00 96.19 441 ASN A N 1
ATOM 3589 C CA . ASN A 1 441 ? 20.717 -1.771 -33.174 1.00 96.19 441 ASN A CA 1
ATOM 3590 C C . ASN A 1 441 ? 19.714 -2.817 -32.670 1.00 96.19 441 ASN A C 1
ATOM 3592 O O . ASN A 1 441 ? 20.090 -3.793 -32.025 1.00 96.19 441 ASN A O 1
ATOM 3596 N N . TYR A 1 442 ? 18.442 -2.616 -33.005 1.00 96.50 442 TYR A N 1
ATOM 3597 C CA . TYR A 1 442 ? 17.359 -3.575 -32.790 1.00 96.50 442 TYR A CA 1
ATOM 3598 C C . TYR A 1 442 ? 16.413 -3.594 -34.000 1.00 96.50 442 TYR A C 1
ATOM 3600 O O . TYR A 1 442 ? 16.412 -2.688 -34.837 1.00 96.50 442 TYR A O 1
ATOM 3608 N N . LYS A 1 443 ? 15.594 -4.642 -34.117 1.00 95.75 443 LYS A N 1
ATOM 3609 C CA . LYS A 1 443 ? 14.563 -4.771 -35.165 1.00 95.75 443 LYS A CA 1
ATOM 3610 C C . LYS A 1 443 ? 13.189 -4.536 -34.550 1.00 95.75 443 LYS A C 1
ATOM 3612 O O . LYS A 1 443 ? 13.000 -4.836 -33.387 1.00 95.75 443 LYS A O 1
ATOM 3617 N N . LEU A 1 444 ? 12.218 -4.045 -35.322 1.00 95.56 444 LEU A N 1
ATOM 3618 C CA . LEU A 1 444 ? 10.818 -3.910 -34.889 1.00 95.56 444 LEU A CA 1
ATOM 3619 C C . LEU A 1 444 ? 9.938 -4.867 -35.710 1.00 95.56 444 LEU A C 1
ATOM 3621 O O . LEU A 1 444 ? 9.610 -4.520 -36.851 1.00 95.56 444 LEU A O 1
ATOM 3625 N N . PRO A 1 445 ? 9.584 -6.055 -35.178 1.00 95.06 445 PRO A N 1
ATOM 3626 C CA . PRO A 1 445 ? 8.751 -7.031 -35.880 1.00 95.06 445 PRO A CA 1
ATOM 3627 C C . PRO A 1 445 ? 7.302 -6.558 -36.052 1.00 95.06 445 PRO A C 1
ATOM 3629 O O . PRO A 1 445 ? 6.844 -5.646 -35.364 1.00 95.06 445 PRO A O 1
ATOM 3632 N N . ASP A 1 446 ? 6.552 -7.227 -36.929 1.00 93.31 446 ASP A N 1
ATOM 3633 C CA . ASP A 1 446 ? 5.192 -6.814 -37.313 1.00 93.31 446 ASP A CA 1
ATOM 3634 C C . ASP A 1 446 ? 4.129 -6.940 -36.220 1.00 93.31 446 ASP A C 1
ATOM 3636 O O . ASP A 1 446 ? 3.103 -6.269 -36.297 1.00 93.31 446 ASP A O 1
ATOM 3640 N N . VAL A 1 447 ? 4.421 -7.682 -35.148 1.00 91.38 447 VAL A N 1
ATOM 3641 C CA . VAL A 1 447 ? 3.606 -7.705 -33.922 1.00 91.38 447 VAL A CA 1
ATOM 3642 C C . VAL A 1 447 ? 3.604 -6.360 -33.177 1.00 91.38 447 VAL A C 1
ATOM 3644 O O . VAL A 1 447 ? 2.654 -6.059 -32.458 1.00 91.38 447 VAL A O 1
ATOM 3647 N N . VAL A 1 448 ? 4.636 -5.522 -33.353 1.00 95.75 448 VAL A N 1
ATOM 3648 C CA . VAL A 1 448 ? 4.711 -4.209 -32.699 1.00 95.75 448 VAL A CA 1
ATOM 3649 C C . VAL A 1 448 ? 3.856 -3.210 -33.476 1.00 95.75 448 VAL A C 1
ATOM 3651 O O . VAL A 1 448 ? 4.116 -2.910 -34.646 1.00 95.75 448 VAL A O 1
ATOM 3654 N N . THR A 1 449 ? 2.839 -2.666 -32.818 1.00 94.81 449 THR A N 1
ATOM 3655 C CA . THR A 1 449 ? 1.857 -1.754 -33.420 1.00 94.81 449 THR A CA 1
ATOM 3656 C C . THR A 1 449 ? 2.437 -0.362 -33.680 1.00 94.81 449 THR A C 1
ATOM 3658 O O . THR A 1 449 ? 3.461 0.021 -33.117 1.00 94.81 449 THR A O 1
ATOM 3661 N N . ASN A 1 450 ? 1.785 0.447 -34.520 1.00 95.94 450 ASN A N 1
ATOM 3662 C CA . ASN A 1 450 ? 2.294 1.780 -34.875 1.00 95.94 450 ASN A CA 1
ATOM 3663 C C . ASN A 1 450 ? 2.448 2.720 -33.663 1.00 95.94 450 ASN A C 1
ATOM 3665 O O . ASN A 1 450 ? 3.415 3.482 -33.605 1.00 95.94 450 ASN A O 1
ATOM 3669 N N . GLY A 1 451 ? 1.540 2.635 -32.681 1.00 94.75 451 GLY A N 1
ATOM 3670 C CA . GLY A 1 451 ? 1.635 3.391 -31.429 1.00 94.75 451 GLY A CA 1
ATOM 3671 C C . GLY A 1 451 ? 2.869 2.990 -30.619 1.00 94.75 451 GLY A C 1
ATOM 3672 O O . GLY A 1 451 ? 3.707 3.839 -30.306 1.00 94.75 451 GLY A O 1
ATOM 3673 N N . ALA A 1 452 ? 3.041 1.688 -30.373 1.00 96.12 452 ALA A N 1
ATOM 3674 C CA . ALA A 1 452 ? 4.201 1.161 -29.660 1.00 96.12 452 ALA A CA 1
ATOM 3675 C C . ALA A 1 452 ? 5.521 1.410 -30.410 1.00 96.12 452 ALA A C 1
ATOM 3677 O O . ALA A 1 452 ? 6.487 1.855 -29.800 1.00 96.12 452 ALA A O 1
ATOM 3678 N N . ARG A 1 453 ? 5.566 1.246 -31.742 1.00 97.56 453 ARG A N 1
ATOM 3679 C CA . ARG A 1 453 ? 6.740 1.592 -32.569 1.00 97.56 453 ARG A CA 1
ATOM 3680 C C . ARG A 1 453 ? 7.139 3.060 -32.413 1.00 97.56 453 ARG A C 1
ATOM 3682 O O . ARG A 1 453 ? 8.331 3.349 -32.355 1.00 97.56 453 ARG A O 1
ATOM 3689 N N . SER A 1 454 ? 6.173 3.982 -32.360 1.00 96.88 454 SER A N 1
ATOM 3690 C CA . SER A 1 454 ? 6.446 5.408 -32.133 1.00 96.88 454 SER A CA 1
ATOM 3691 C C . SER A 1 454 ? 6.980 5.668 -30.724 1.00 96.88 454 SER A C 1
ATOM 3693 O O . SER A 1 454 ? 7.899 6.468 -30.570 1.00 96.88 454 SER A O 1
ATOM 3695 N N . LEU A 1 455 ? 6.434 5.001 -29.703 1.00 96.50 455 LEU A N 1
ATOM 3696 C CA . LEU A 1 455 ? 6.894 5.142 -28.320 1.00 96.50 455 LEU A CA 1
ATOM 3697 C C . LEU A 1 455 ? 8.309 4.573 -28.131 1.00 96.50 455 LEU A C 1
ATOM 3699 O O . LEU A 1 455 ? 9.201 5.291 -27.691 1.00 96.50 455 LEU A O 1
ATOM 3703 N N . ILE A 1 456 ? 8.537 3.323 -28.541 1.00 97.75 456 ILE A N 1
ATOM 3704 C CA . ILE A 1 456 ? 9.828 2.627 -28.422 1.00 97.75 456 ILE A CA 1
ATOM 3705 C C . ILE A 1 456 ? 10.936 3.418 -29.132 1.00 97.75 456 ILE A C 1
ATOM 3707 O O . ILE A 1 456 ? 11.990 3.638 -28.546 1.00 97.75 456 ILE A O 1
ATOM 3711 N N . LYS A 1 457 ? 10.689 3.943 -30.342 1.00 96.31 457 LYS A N 1
ATOM 3712 C CA . LYS A 1 457 ? 11.671 4.771 -31.072 1.00 96.31 457 LYS A CA 1
ATOM 3713 C C . LYS A 1 457 ? 12.004 6.113 -30.414 1.00 96.31 457 LYS A C 1
ATOM 3715 O O . LYS A 1 457 ? 13.044 6.672 -30.736 1.00 96.31 457 LYS A O 1
ATOM 3720 N N . ARG A 1 458 ? 11.125 6.648 -29.561 1.00 95.56 458 ARG A N 1
ATOM 3721 C CA . ARG A 1 458 ? 11.355 7.899 -28.814 1.00 95.56 458 ARG A CA 1
ATOM 3722 C C . ARG A 1 458 ? 12.034 7.660 -27.464 1.00 95.56 458 ARG A C 1
ATOM 3724 O O . ARG A 1 458 ? 12.654 8.573 -26.948 1.00 95.56 458 ARG A O 1
ATOM 3731 N N . LEU A 1 459 ? 11.909 6.459 -26.899 1.00 96.19 459 LEU A N 1
ATOM 3732 C CA . LEU A 1 459 ? 12.555 6.081 -25.636 1.00 96.19 459 LEU A CA 1
ATOM 3733 C C . LEU A 1 459 ? 13.936 5.443 -25.851 1.00 96.19 459 LEU A C 1
ATOM 3735 O O . LEU A 1 459 ? 14.846 5.668 -25.062 1.00 96.19 459 LEU A O 1
ATOM 3739 N N . LEU A 1 460 ? 14.104 4.664 -26.924 1.00 96.94 460 LEU A N 1
ATOM 3740 C CA . LEU A 1 460 ? 15.364 4.010 -27.281 1.00 96.94 460 LEU A CA 1
ATOM 3741 C C . LEU A 1 460 ? 16.191 4.895 -28.226 1.00 96.94 460 LEU A C 1
ATOM 3743 O O . LEU A 1 460 ? 16.324 4.599 -29.416 1.00 96.94 460 LEU A O 1
ATOM 3747 N N . VAL A 1 461 ? 16.720 5.993 -27.681 1.00 94.62 461 VAL A N 1
ATOM 3748 C CA . VAL A 1 461 ? 17.600 6.966 -28.356 1.00 94.62 461 VAL A CA 1
ATOM 3749 C C . VAL A 1 461 ? 18.988 6.998 -27.705 1.00 94.62 461 VAL A C 1
ATOM 3751 O O . VAL A 1 461 ? 19.133 6.660 -26.536 1.00 94.62 461 VAL A O 1
ATOM 3754 N N . PHE A 1 462 ? 20.024 7.391 -28.456 1.00 91.12 462 PHE A N 1
ATOM 3755 C CA . PHE A 1 462 ? 21.406 7.411 -27.944 1.00 91.12 462 PHE A CA 1
ATOM 3756 C C . PHE A 1 462 ? 21.704 8.605 -27.024 1.00 91.12 462 PHE A C 1
ATOM 3758 O O . PHE A 1 462 ? 22.417 8.452 -26.039 1.00 91.12 462 PHE A O 1
ATOM 3765 N N . GLU A 1 463 ? 21.167 9.787 -27.339 1.00 88.12 463 GLU A N 1
ATOM 3766 C CA . GLU A 1 463 ? 21.271 10.978 -26.487 1.00 88.12 463 GLU A CA 1
ATOM 3767 C C . GLU A 1 463 ? 19.901 11.236 -25.835 1.00 88.12 463 GLU A C 1
ATOM 3769 O O . GLU A 1 463 ? 18.960 11.574 -26.558 1.00 88.12 463 GLU A O 1
ATOM 3774 N N . PRO A 1 464 ? 19.747 11.116 -24.501 1.00 81.44 464 PRO A N 1
ATOM 3775 C CA . PRO A 1 464 ? 18.432 11.173 -23.846 1.00 81.44 464 PRO A CA 1
ATOM 3776 C C . PRO A 1 464 ? 17.761 12.555 -23.785 1.00 81.44 464 PRO A C 1
ATOM 3778 O O . PRO A 1 464 ? 16.737 12.720 -23.124 1.00 81.44 464 PRO A O 1
ATOM 3781 N N . THR A 1 465 ? 18.366 13.569 -24.402 1.00 77.81 465 THR A N 1
ATOM 3782 C CA . THR A 1 465 ? 17.842 14.940 -24.507 1.00 77.81 465 THR A CA 1
ATOM 3783 C C . THR A 1 465 ? 17.092 15.201 -25.820 1.00 77.81 465 THR A C 1
ATOM 3785 O O . THR A 1 465 ? 16.621 16.322 -26.024 1.00 77.81 465 THR A O 1
ATOM 3788 N N . GLN A 1 466 ? 17.005 14.192 -26.698 1.00 55.31 466 GLN A N 1
ATOM 3789 C CA . GLN A 1 466 ? 16.296 14.203 -27.988 1.00 55.31 466 GLN A CA 1
ATOM 3790 C C . GLN A 1 466 ? 14.854 13.690 -27.860 1.00 55.31 466 GLN A C 1
ATOM 3792 O O . GLN A 1 466 ? 13.992 14.234 -28.588 1.00 55.31 466 GLN A O 1
#